Protein AF-A0A2W4MCL3-F1 (afdb_monomer_lite)

Structure (mmCIF, N/CA/C/O backbone):
data_AF-A0A2W4MCL3-F1
#
_entry.id   AF-A0A2W4MCL3-F1
#
loop_
_atom_site.group_PDB
_atom_site.id
_atom_site.type_symbol
_atom_site.label_atom_id
_atom_site.label_alt_id
_atom_site.label_comp_id
_atom_site.label_asym_id
_atom_site.label_entity_id
_atom_site.label_seq_id
_atom_site.pdbx_PDB_ins_code
_atom_site.Cartn_x
_atom_site.Cartn_y
_atom_site.Cartn_z
_atom_site.occupancy
_atom_site.B_iso_or_equiv
_atom_site.auth_seq_id
_atom_site.auth_comp_id
_atom_site.auth_asym_id
_atom_site.auth_atom_id
_atom_site.pdbx_PDB_model_num
ATOM 1 N N . ALA A 1 1 ? -5.050 -4.741 22.692 1.00 97.12 1 ALA A N 1
ATOM 2 C CA . ALA A 1 1 ? -4.056 -5.757 22.265 1.00 97.12 1 ALA A CA 1
ATOM 3 C C . ALA A 1 1 ? -4.681 -6.976 21.565 1.00 97.12 1 ALA A C 1
ATOM 5 O O . ALA A 1 1 ? -4.879 -6.887 20.364 1.00 97.12 1 ALA A O 1
ATOM 6 N N . VAL A 1 2 ? -5.016 -8.102 22.232 1.00 98.38 2 VAL A N 1
ATOM 7 C CA . VAL A 1 2 ? -5.513 -9.314 21.517 1.00 98.38 2 VAL A CA 1
ATOM 8 C C . VAL A 1 2 ? -6.782 -9.023 20.721 1.00 98.38 2 VAL A C 1
ATOM 10 O O . VAL A 1 2 ? -6.835 -9.292 19.529 1.00 98.38 2 VAL A O 1
ATOM 13 N N . ALA A 1 3 ? -7.794 -8.463 21.379 1.00 97.94 3 ALA A N 1
ATOM 14 C CA . ALA A 1 3 ? -9.079 -8.190 20.753 1.00 97.94 3 ALA A CA 1
ATOM 15 C C . ALA A 1 3 ? -8.987 -7.188 19.593 1.00 97.94 3 ALA A C 1
ATOM 17 O O . ALA A 1 3 ? -9.615 -7.391 18.565 1.00 97.94 3 ALA A O 1
ATOM 18 N N . GLU A 1 4 ? -8.160 -6.159 19.741 1.00 98.62 4 GLU A N 1
ATOM 19 C CA . GLU A 1 4 ? -7.890 -5.164 18.700 1.00 98.62 4 GLU A CA 1
ATOM 20 C C . GLU A 1 4 ? -7.190 -5.780 17.480 1.00 98.62 4 GLU A C 1
ATOM 22 O O . GLU A 1 4 ? -7.592 -5.550 16.346 1.00 98.62 4 GLU A O 1
ATOM 27 N N . ALA A 1 5 ? -6.208 -6.667 17.686 1.00 98.75 5 ALA A N 1
ATOM 28 C CA . ALA A 1 5 ? -5.603 -7.408 16.579 1.00 98.75 5 ALA A CA 1
ATOM 29 C C . ALA A 1 5 ? -6.651 -8.237 15.803 1.00 98.75 5 ALA A C 1
ATOM 31 O O . ALA A 1 5 ? -6.503 -8.455 14.600 1.00 98.75 5 ALA A O 1
ATOM 32 N N . LEU A 1 6 ? -7.721 -8.681 16.478 1.00 98.50 6 LEU A N 1
ATOM 33 C CA . LEU A 1 6 ? -8.836 -9.396 15.859 1.00 98.50 6 LEU A CA 1
ATOM 34 C C . LEU A 1 6 ? -9.837 -8.469 15.167 1.00 98.50 6 LEU A C 1
ATOM 36 O O . LEU A 1 6 ? -10.319 -8.835 14.098 1.00 98.50 6 LEU A O 1
ATOM 40 N N . THR A 1 7 ? -10.150 -7.296 15.725 1.00 98.62 7 THR A N 1
ATOM 41 C CA . THR A 1 7 ?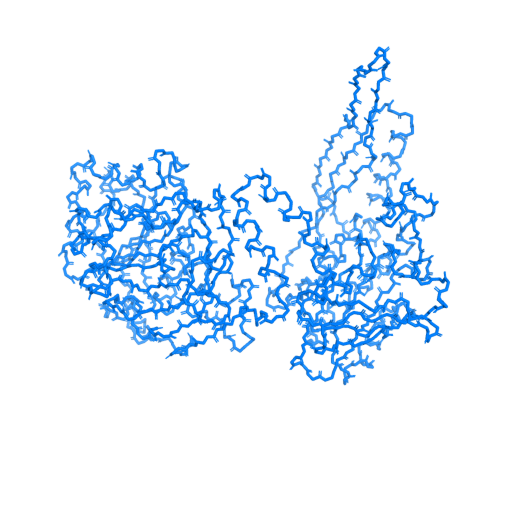 -11.001 -6.311 15.038 1.00 98.62 7 THR A CA 1
ATOM 42 C C . THR A 1 7 ? -10.300 -5.772 13.799 1.00 98.62 7 THR A C 1
ATOM 44 O O . THR A 1 7 ? -10.917 -5.705 12.743 1.00 98.62 7 THR A O 1
ATOM 47 N N . ASN A 1 8 ? -9.000 -5.514 13.856 1.00 98.75 8 ASN A N 1
ATOM 48 C CA . ASN A 1 8 ? -8.249 -5.035 12.703 1.00 98.75 8 ASN A CA 1
ATOM 49 C C . ASN A 1 8 ? -8.210 -6.085 11.569 1.00 98.75 8 ASN A C 1
ATOM 51 O O . ASN A 1 8 ? -8.583 -5.813 10.428 1.00 98.75 8 ASN A O 1
ATOM 55 N N . ILE A 1 9 ? -7.876 -7.346 11.887 1.00 98.56 9 ILE A N 1
ATOM 56 C CA . ILE A 1 9 ? -7.781 -8.418 10.877 1.00 98.56 9 ILE A CA 1
ATOM 57 C C . ILE A 1 9 ? -9.149 -8.914 10.368 1.00 98.56 9 ILE A C 1
ATOM 59 O O . ILE A 1 9 ? -9.213 -9.593 9.340 1.00 98.56 9 ILE A O 1
ATOM 63 N N . ALA A 1 10 ? -10.255 -8.582 11.047 1.00 98.19 10 ALA A N 1
ATOM 64 C CA . ALA A 1 10 ? -11.601 -9.026 10.670 1.00 98.19 10 ALA A CA 1
ATOM 65 C C . ALA A 1 10 ? -12.059 -8.503 9.299 1.00 98.19 10 ALA A C 1
ATOM 67 O O . ALA A 1 10 ? -12.986 -9.076 8.722 1.00 98.19 10 ALA A O 1
ATOM 68 N N . ALA A 1 11 ? -11.401 -7.475 8.752 1.00 97.69 11 ALA A N 1
ATOM 69 C CA . ALA A 1 11 ? -11.637 -6.975 7.399 1.00 97.69 11 ALA A CA 1
ATOM 70 C C . ALA A 1 11 ? -11.271 -7.993 6.297 1.00 97.69 11 ALA A C 1
ATOM 72 O O . ALA A 1 11 ? -11.887 -7.988 5.228 1.00 97.69 11 ALA A O 1
ATOM 73 N N . ALA A 1 12 ? -10.311 -8.889 6.556 1.00 98.19 12 ALA A N 1
ATOM 74 C CA . ALA A 1 12 ? -9.812 -9.877 5.598 1.00 98.19 12 ALA A CA 1
ATOM 75 C C . ALA A 1 12 ? -10.670 -11.153 5.547 1.00 98.19 12 ALA A C 1
ATOM 77 O O . ALA A 1 12 ? -11.267 -11.558 6.550 1.00 98.19 12 ALA A O 1
ATOM 78 N N . ASP A 1 13 ? -10.693 -11.843 4.396 1.00 97.50 13 ASP A N 1
ATOM 79 C CA . ASP A 1 13 ? -11.477 -13.072 4.226 1.00 97.50 13 ASP A CA 1
ATOM 80 C C . ASP A 1 13 ? -10.841 -14.325 4.843 1.00 97.50 13 ASP A C 1
ATOM 82 O O . ASP A 1 13 ? -10.289 -15.203 4.172 1.00 97.50 13 ASP A O 1
ATOM 86 N N . ILE A 1 14 ? -10.951 -14.404 6.164 1.00 97.69 14 ILE A N 1
ATOM 87 C CA . ILE A 1 14 ? -10.502 -15.530 6.976 1.00 97.69 14 ILE A CA 1
ATOM 88 C C . ILE A 1 14 ? -11.684 -16.464 7.248 1.00 97.69 14 ILE A C 1
ATOM 90 O O . ILE A 1 14 ? -12.777 -16.032 7.621 1.00 97.69 14 ILE A O 1
ATOM 94 N N . ALA A 1 15 ? -11.459 -17.769 7.081 1.00 92.94 15 ALA A N 1
ATOM 95 C CA . ALA A 1 15 ? -12.515 -18.773 7.176 1.00 92.94 15 ALA A CA 1
ATOM 96 C C . ALA A 1 15 ? -13.119 -18.877 8.584 1.00 92.94 15 ALA A C 1
ATOM 98 O O . ALA A 1 15 ? -14.340 -18.911 8.732 1.00 92.94 15 ALA A O 1
ATOM 99 N N . ARG A 1 16 ? -12.270 -18.972 9.614 1.00 94.44 16 ARG A N 1
ATOM 100 C CA . ARG A 1 16 ? -12.679 -19.145 11.013 1.00 94.44 16 ARG A CA 1
ATOM 101 C C . ARG A 1 16 ? -11.735 -18.387 11.931 1.00 94.44 16 ARG A C 1
ATOM 103 O O . ARG A 1 16 ? -10.536 -18.327 11.671 1.00 94.44 16 ARG A O 1
ATOM 110 N N . LEU A 1 17 ? -12.251 -17.915 13.064 1.00 96.94 17 LEU A N 1
ATOM 111 C CA . LEU A 1 17 ? -11.435 -17.267 14.094 1.00 96.94 17 LEU A CA 1
ATOM 112 C C . LEU A 1 17 ? -10.283 -18.171 14.568 1.00 96.94 17 LEU A C 1
ATOM 114 O O . LEU A 1 17 ? -9.157 -17.720 14.741 1.00 96.94 17 LEU A O 1
ATOM 118 N N . SER A 1 18 ? -10.539 -19.476 14.677 1.00 96.50 18 SER A N 1
ATOM 119 C CA . SER A 1 18 ? -9.546 -20.483 15.061 1.00 96.50 18 SER A CA 1
ATOM 120 C C . SER A 1 18 ? -8.414 -20.685 14.047 1.00 96.50 18 SER A C 1
ATOM 122 O O . SER A 1 18 ? -7.506 -21.469 14.318 1.00 96.50 18 SER A O 1
ATOM 124 N N . ASP A 1 19 ? -8.467 -20.064 12.865 1.00 97.44 19 ASP A N 1
ATOM 125 C CA . ASP A 1 19 ? -7.366 -20.075 11.893 1.00 97.44 19 ASP A CA 1
ATOM 126 C C . ASP A 1 19 ? -6.367 -18.933 12.155 1.00 97.44 19 ASP A C 1
ATOM 128 O O . ASP A 1 19 ? -5.245 -18.970 11.649 1.00 97.44 19 ASP A O 1
ATOM 132 N N . VAL A 1 20 ? -6.732 -17.968 13.008 1.00 98.50 20 VAL A N 1
ATOM 133 C CA . VAL A 1 20 ? -5.834 -16.911 13.476 1.00 98.50 20 VAL A CA 1
ATOM 134 C C . VAL A 1 20 ? -4.795 -17.493 14.440 1.00 98.50 20 VAL A C 1
ATOM 136 O O . VAL A 1 20 ? -5.084 -18.342 15.290 1.00 98.50 20 VAL A O 1
ATOM 139 N N . ARG A 1 21 ? -3.550 -17.045 14.309 1.00 98.31 21 ARG A N 1
ATOM 140 C CA . ARG A 1 21 ? -2.425 -17.347 15.199 1.00 98.31 21 ARG A CA 1
ATOM 141 C C . ARG A 1 21 ? -1.815 -16.045 15.677 1.00 98.31 21 ARG A C 1
ATOM 143 O O . ARG A 1 21 ? -1.725 -15.097 14.903 1.00 98.31 21 ARG A O 1
ATOM 150 N N . LEU A 1 22 ? -1.385 -16.009 16.933 1.00 98.69 22 LEU A N 1
ATOM 151 C CA . LEU A 1 22 ? -0.839 -14.800 17.537 1.00 98.69 22 LEU A CA 1
ATOM 152 C C . LEU A 1 22 ? 0.658 -14.933 17.821 1.00 98.69 22 LEU A C 1
ATOM 154 O O . LEU A 1 22 ? 1.130 -15.980 18.262 1.00 98.69 22 LEU A O 1
ATOM 158 N N . SER A 1 23 ? 1.385 -13.839 17.631 1.00 98.69 23 SER A N 1
ATOM 159 C CA . SER A 1 23 ? 2.628 -13.583 18.354 1.00 98.69 23 SER A CA 1
ATOM 160 C C . SER A 1 23 ? 2.323 -12.692 19.548 1.00 98.69 23 SER A C 1
ATOM 162 O O . SER A 1 23 ? 1.703 -11.646 19.361 1.00 98.69 23 SER A O 1
ATOM 164 N N . ALA A 1 24 ? 2.797 -13.056 20.739 1.00 98.56 24 ALA A N 1
ATOM 165 C CA . ALA A 1 24 ? 2.733 -12.197 21.923 1.00 98.56 24 ALA A CA 1
ATOM 166 C C . ALA A 1 24 ? 4.136 -11.697 22.296 1.00 98.56 24 ALA A C 1
ATOM 168 O O . ALA A 1 24 ? 5.025 -12.499 22.589 1.00 98.56 24 ALA A O 1
ATOM 169 N N . ASN A 1 25 ? 4.339 -10.380 22.253 1.00 98.62 25 ASN A N 1
ATOM 170 C CA . ASN A 1 25 ? 5.595 -9.737 22.635 1.00 98.62 25 ASN A CA 1
ATOM 171 C C . ASN A 1 25 ? 5.391 -8.928 23.920 1.00 98.62 25 ASN A C 1
ATOM 173 O O . ASN A 1 25 ? 4.577 -8.005 23.941 1.00 98.62 25 ASN A O 1
ATOM 177 N N . TRP A 1 26 ? 6.117 -9.299 24.973 1.00 98.38 26 TRP A N 1
ATOM 178 C CA . TRP A 1 26 ? 5.928 -8.802 26.335 1.00 98.38 26 TRP A CA 1
ATOM 179 C C . TRP A 1 26 ? 7.044 -7.829 26.713 1.00 98.38 26 TRP A C 1
ATOM 181 O O . TRP A 1 26 ? 8.204 -8.221 26.836 1.00 98.38 26 TRP A O 1
ATOM 191 N N . MET A 1 27 ? 6.701 -6.564 26.924 1.00 98.50 27 MET A N 1
ATOM 192 C CA . MET A 1 27 ? 7.630 -5.537 27.387 1.00 98.50 27 MET A CA 1
ATOM 193 C C . MET A 1 27 ? 7.237 -5.123 28.801 1.00 98.50 27 MET A C 1
ATOM 195 O O . MET A 1 27 ? 6.108 -4.696 29.009 1.00 98.50 27 MET A O 1
ATOM 199 N N . ALA A 1 28 ? 8.150 -5.241 29.762 1.00 97.94 28 ALA A N 1
ATOM 200 C CA . ALA A 1 28 ? 7.887 -4.907 31.164 1.00 97.94 28 ALA A CA 1
ATOM 201 C C . ALA A 1 28 ? 9.131 -4.321 31.839 1.00 97.94 28 ALA A C 1
ATOM 203 O O . ALA A 1 28 ? 10.258 -4.518 31.369 1.00 97.94 28 ALA A O 1
ATOM 204 N N . ALA A 1 29 ? 8.947 -3.614 32.951 1.00 97.38 29 ALA A N 1
ATOM 205 C CA . ALA A 1 29 ? 10.046 -3.155 33.794 1.00 97.38 29 ALA A CA 1
ATOM 206 C C . ALA A 1 29 ? 10.188 -4.062 35.026 1.00 97.38 29 ALA A C 1
ATOM 208 O O . ALA A 1 29 ? 9.867 -3.660 36.142 1.00 97.38 29 ALA A O 1
ATOM 209 N N . CYS A 1 30 ? 10.678 -5.292 34.835 1.00 96.38 30 CYS A N 1
ATOM 210 C CA . CYS A 1 30 ? 10.743 -6.266 35.923 1.00 96.38 30 CYS A CA 1
ATOM 211 C C . CYS A 1 30 ? 11.569 -5.778 37.121 1.00 96.38 30 CYS A C 1
ATOM 213 O O . CYS A 1 30 ? 12.594 -5.094 36.987 1.00 96.38 30 CYS A O 1
ATOM 215 N N . GLY A 1 31 ? 11.100 -6.151 38.309 1.00 94.44 31 GLY A N 1
ATOM 216 C CA . GLY A 1 31 ? 11.612 -5.682 39.593 1.00 94.44 31 GLY A CA 1
ATOM 217 C C . GLY A 1 31 ? 11.113 -4.297 40.008 1.00 94.44 31 GLY A C 1
ATOM 218 O O . GLY A 1 31 ? 11.475 -3.837 41.092 1.00 94.44 31 GLY A O 1
ATOM 219 N N . GLU A 1 32 ? 10.298 -3.622 39.191 1.00 96.12 32 GLU A N 1
ATOM 220 C CA . GLU A 1 32 ? 9.595 -2.423 39.634 1.00 96.12 32 GLU A CA 1
ATOM 221 C C . GLU A 1 32 ? 8.337 -2.744 40.444 1.00 96.12 32 GLU A C 1
ATOM 223 O O . GLU A 1 32 ? 7.698 -3.771 40.206 1.00 96.12 32 GLU A O 1
ATOM 228 N N . PRO A 1 33 ? 7.967 -1.898 41.428 1.00 95.81 33 PRO A N 1
ATOM 229 C CA . PRO A 1 33 ? 6.806 -2.161 42.269 1.00 95.81 33 PRO A CA 1
ATOM 230 C C . PRO A 1 33 ? 5.531 -2.375 41.441 1.00 95.81 33 PRO A C 1
ATOM 232 O O . PRO A 1 33 ? 5.087 -1.463 40.753 1.00 95.81 33 PRO A O 1
ATOM 235 N N . GLY A 1 34 ? 4.941 -3.569 41.538 1.00 95.19 34 GLY A N 1
ATOM 236 C CA . GLY A 1 34 ? 3.704 -3.955 40.842 1.00 95.19 34 GLY A CA 1
ATOM 237 C C . GLY A 1 34 ? 3.920 -4.701 39.520 1.00 95.19 34 GLY A C 1
ATOM 238 O O . GLY A 1 34 ? 3.239 -5.694 39.278 1.00 95.19 34 GLY A O 1
ATOM 239 N N . GLU A 1 35 ? 4.934 -4.322 38.737 1.00 96.50 35 GLU A N 1
ATOM 240 C CA . GLU A 1 35 ? 5.129 -4.792 37.353 1.00 96.50 35 GLU A CA 1
ATOM 241 C C . GLU A 1 35 ? 5.246 -6.320 37.222 1.00 96.50 35 GLU A C 1
ATOM 243 O O . GLU A 1 35 ? 4.668 -6.903 36.309 1.00 96.50 35 GLU A O 1
ATOM 248 N N . ASP A 1 36 ? 5.942 -7.000 38.140 1.00 97.44 36 ASP A N 1
ATOM 249 C CA . ASP A 1 36 ? 6.098 -8.464 38.077 1.00 97.44 36 ASP A CA 1
ATOM 250 C C . ASP A 1 36 ? 4.758 -9.200 38.274 1.00 97.44 36 ASP A C 1
ATOM 252 O O . ASP A 1 36 ? 4.488 -10.215 37.626 1.00 97.44 36 ASP A O 1
ATOM 256 N N . ALA A 1 37 ? 3.907 -8.686 39.169 1.00 97.88 37 ALA A N 1
ATOM 257 C CA . ALA A 1 37 ? 2.588 -9.252 39.432 1.00 97.88 37 ALA A CA 1
ATOM 258 C C . ALA A 1 37 ? 1.621 -8.953 38.279 1.00 97.88 37 ALA A C 1
ATOM 260 O O . ALA A 1 37 ? 0.885 -9.847 37.857 1.00 97.88 37 ALA A O 1
ATOM 261 N N . ASP A 1 38 ? 1.671 -7.736 37.738 1.00 97.44 38 ASP A N 1
ATOM 262 C CA . ASP A 1 38 ? 0.848 -7.313 36.605 1.00 97.44 38 ASP A CA 1
ATOM 263 C C . ASP A 1 38 ? 1.226 -8.070 35.325 1.00 97.44 38 ASP A C 1
ATOM 265 O O . ASP A 1 38 ? 0.345 -8.500 34.573 1.00 97.44 38 ASP A O 1
ATOM 269 N N . LEU A 1 39 ? 2.521 -8.333 35.104 1.00 98.31 39 LEU A N 1
ATOM 270 C CA . LEU A 1 39 ? 2.998 -9.179 34.011 1.00 98.31 39 LEU A CA 1
ATOM 271 C C . LEU A 1 39 ? 2.424 -10.592 34.128 1.00 98.31 39 LEU A C 1
ATOM 273 O O . LEU A 1 39 ? 1.850 -11.101 33.163 1.00 98.31 39 LEU A O 1
ATOM 277 N N . TYR A 1 40 ? 2.531 -11.220 35.303 1.00 98.25 40 TYR A N 1
ATOM 278 C CA . TYR A 1 40 ? 1.968 -12.552 35.526 1.00 98.25 40 TYR A CA 1
ATOM 279 C C . TYR A 1 40 ? 0.450 -12.567 35.302 1.00 98.25 40 TYR A C 1
ATOM 281 O O . TYR A 1 40 ? -0.063 -13.441 34.600 1.00 98.25 40 TYR A O 1
ATOM 289 N N . ALA A 1 41 ? -0.268 -11.589 35.862 1.00 98.19 41 ALA A N 1
ATOM 290 C CA . ALA A 1 41 ? -1.714 -11.466 35.711 1.00 98.19 41 ALA A CA 1
ATOM 291 C C . ALA A 1 41 ? -2.120 -11.309 34.239 1.00 98.19 41 ALA A C 1
ATOM 293 O O . ALA A 1 41 ? -3.053 -11.969 33.790 1.00 98.19 41 ALA A O 1
ATOM 294 N N . THR A 1 42 ? -1.379 -10.512 33.469 1.00 97.81 42 THR A N 1
ATOM 295 C CA . THR A 1 42 ? -1.647 -10.287 32.042 1.00 97.81 42 THR A CA 1
ATOM 296 C C . THR A 1 42 ? -1.353 -11.531 31.207 1.00 97.81 42 THR A C 1
ATOM 298 O O . THR A 1 42 ? -2.163 -11.907 30.358 1.00 97.81 42 THR A O 1
ATOM 301 N N . VAL A 1 43 ? -0.233 -12.219 31.462 1.00 98.25 43 VAL A N 1
ATOM 302 C CA . VAL A 1 43 ? 0.091 -13.492 30.795 1.00 98.25 43 VAL A CA 1
ATOM 303 C C . VAL A 1 43 ? -0.986 -14.531 31.079 1.00 98.25 43 VAL A C 1
ATOM 305 O O . VAL A 1 43 ? -1.428 -15.211 30.155 1.00 98.25 43 VAL A O 1
ATOM 308 N N . LYS A 1 44 ? -1.450 -14.626 32.328 1.00 98.31 44 LYS A N 1
ATOM 309 C CA . LYS A 1 44 ? -2.531 -15.532 32.713 1.00 98.31 44 LYS A CA 1
ATOM 310 C C . LYS A 1 44 ? -3.845 -15.179 32.011 1.00 98.31 44 LYS A C 1
ATOM 312 O O . LYS A 1 44 ? -4.430 -16.041 31.359 1.00 98.31 44 LYS A O 1
ATOM 317 N N . ALA A 1 45 ? -4.270 -13.917 32.092 1.00 97.62 45 ALA A N 1
ATOM 318 C CA . ALA A 1 45 ? -5.504 -13.439 31.475 1.00 97.62 45 ALA A CA 1
ATOM 319 C C . ALA A 1 45 ? -5.528 -13.732 29.969 1.00 97.62 45 ALA A C 1
ATOM 321 O O . ALA A 1 45 ? -6.541 -14.157 29.427 1.00 97.62 45 ALA A O 1
ATOM 322 N N . VAL A 1 46 ? -4.397 -13.574 29.281 1.00 97.25 46 VAL A N 1
ATOM 323 C CA . VAL A 1 46 ? -4.304 -13.831 27.840 1.00 97.25 46 VAL A CA 1
ATOM 324 C C . VAL A 1 46 ? -4.152 -15.323 27.525 1.00 97.25 46 VAL A C 1
ATOM 326 O O . VAL A 1 46 ? -4.878 -15.846 26.681 1.00 97.25 46 VAL A O 1
ATOM 329 N N . GLY A 1 47 ? -3.212 -16.010 28.174 1.00 96.75 47 GLY A N 1
ATOM 330 C CA . GLY A 1 47 ? -2.781 -17.364 27.819 1.00 96.75 47 GLY A CA 1
ATOM 331 C C . GLY A 1 47 ? -3.616 -18.496 28.417 1.00 96.75 47 GLY A C 1
ATOM 332 O O . GLY A 1 47 ? -3.745 -19.539 27.778 1.00 96.75 47 GLY A O 1
ATOM 333 N N . GLU A 1 48 ? -4.194 -18.308 29.606 1.00 97.12 48 GLU A N 1
ATOM 334 C CA . GLU A 1 48 ? -5.013 -19.328 30.282 1.00 97.12 48 GLU A CA 1
ATOM 335 C C . GLU A 1 48 ? -6.519 -19.089 30.124 1.00 97.12 48 GLU A C 1
ATOM 337 O O . GLU A 1 48 ? -7.294 -20.042 30.189 1.00 97.12 48 GLU A O 1
ATOM 342 N N . GLU A 1 49 ? -6.940 -17.843 29.892 1.00 96.62 49 GLU A N 1
ATOM 343 C CA . GLU A 1 49 ? -8.355 -17.459 29.943 1.00 96.62 49 GLU A CA 1
ATOM 344 C C . GLU A 1 49 ? -8.857 -16.963 28.574 1.00 96.62 49 GLU A C 1
ATOM 346 O O . GLU A 1 49 ? -9.630 -17.652 27.904 1.00 96.62 49 GLU A O 1
ATOM 351 N N . PHE A 1 50 ? -8.382 -15.806 28.109 1.00 97.69 50 PHE A N 1
ATOM 352 C CA . PHE A 1 50 ? -8.943 -15.100 26.956 1.00 97.69 50 PHE A CA 1
ATOM 353 C C . PHE A 1 50 ? -8.693 -15.803 25.614 1.00 97.69 50 PHE A C 1
ATOM 355 O O . PHE A 1 50 ? -9.642 -16.105 24.892 1.00 97.69 50 PHE A O 1
ATOM 362 N N . CYS A 1 51 ? -7.441 -16.110 25.254 1.00 98.12 51 CYS A N 1
ATOM 363 C CA . CYS A 1 51 ? -7.149 -16.799 23.991 1.00 98.12 51 CYS A CA 1
ATOM 364 C C . CYS A 1 51 ? -7.743 -18.219 23.929 1.00 98.12 51 CYS A C 1
ATOM 366 O O . CYS A 1 51 ? -8.312 -18.558 22.884 1.00 98.12 51 CYS A O 1
ATOM 368 N N . PRO A 1 52 ? -7.699 -19.032 25.007 1.00 97.50 52 PRO A N 1
ATOM 369 C CA . PRO A 1 52 ? -8.428 -20.297 25.062 1.00 97.50 52 PRO A CA 1
ATOM 370 C C . PRO A 1 52 ? -9.939 -20.141 24.859 1.00 97.50 52 PRO A C 1
ATOM 372 O O . PRO A 1 52 ? -10.511 -20.905 24.083 1.00 97.50 52 PRO A O 1
ATOM 375 N N . ALA A 1 53 ? -10.576 -19.133 25.470 1.00 97.00 53 ALA A N 1
ATOM 376 C CA . ALA A 1 53 ? -12.002 -18.856 25.273 1.00 97.00 53 ALA A CA 1
ATOM 377 C C . ALA A 1 53 ? -12.345 -18.495 23.814 1.00 97.00 53 ALA A C 1
ATOM 379 O O . ALA A 1 53 ? -13.410 -18.860 23.321 1.00 97.00 53 ALA A O 1
ATOM 380 N N . LEU A 1 54 ? -11.428 -17.833 23.102 1.00 97.38 54 LEU A N 1
ATOM 381 C CA . LEU A 1 54 ? -11.568 -17.518 21.675 1.00 97.38 54 LEU A CA 1
ATOM 382 C C . LEU A 1 54 ? -11.188 -18.686 20.743 1.00 97.38 54 LEU A C 1
ATOM 384 O O . LEU A 1 54 ? -11.438 -18.617 19.538 1.00 97.38 54 LEU A O 1
ATOM 388 N N . GLY A 1 55 ? -10.563 -19.747 21.265 1.00 96.81 55 GLY A N 1
ATOM 389 C CA . GLY A 1 55 ? -10.049 -20.864 20.468 1.00 96.81 55 GLY A CA 1
ATOM 390 C C . GLY A 1 55 ? -8.832 -20.503 19.606 1.00 96.81 55 GLY A C 1
ATOM 391 O O . GLY A 1 55 ? -8.651 -21.068 18.524 1.00 96.81 55 GLY A O 1
ATOM 392 N N . ILE A 1 56 ? -8.008 -19.553 20.059 1.00 96.88 56 ILE A N 1
ATOM 393 C CA . ILE A 1 56 ? -6.855 -19.020 19.321 1.00 96.88 56 ILE A CA 1
ATOM 394 C C . ILE A 1 56 ? -5.555 -19.426 20.013 1.00 96.88 56 ILE A C 1
ATOM 396 O O . ILE A 1 56 ? -5.428 -19.350 21.232 1.00 96.88 56 ILE A O 1
ATOM 400 N N . ALA A 1 57 ? -4.561 -19.824 19.221 1.00 97.38 57 ALA A N 1
ATOM 401 C CA . ALA A 1 57 ? -3.243 -20.192 19.725 1.00 97.38 57 ALA A CA 1
ATOM 402 C C . ALA A 1 57 ? -2.245 -19.027 19.651 1.00 97.38 57 ALA A C 1
ATOM 404 O O . ALA A 1 57 ? -2.234 -18.262 18.681 1.00 97.38 57 ALA A O 1
ATOM 405 N N . ILE A 1 58 ? -1.334 -18.988 20.627 1.00 98.38 58 ILE A N 1
ATOM 406 C CA . ILE A 1 58 ? -0.135 -18.139 20.645 1.00 98.38 58 ILE A CA 1
ATOM 407 C C . ILE A 1 58 ? 1.095 -19.040 20.416 1.00 98.38 58 ILE A C 1
ATOM 409 O O . ILE A 1 58 ? 1.733 -19.463 21.379 1.00 98.38 58 ILE A O 1
ATOM 413 N N . PRO A 1 59 ? 1.406 -19.443 19.167 1.00 98.00 59 PRO A N 1
ATOM 414 C CA . PRO A 1 59 ? 2.504 -20.377 18.896 1.00 98.00 59 PRO A CA 1
ATOM 415 C C . PRO A 1 59 ? 3.903 -19.755 18.992 1.00 98.00 59 PRO A C 1
ATOM 417 O O . PRO A 1 59 ? 4.891 -20.483 18.931 1.00 98.00 59 PRO A O 1
ATOM 420 N N . VAL A 1 60 ? 4.011 -18.428 19.078 1.00 98.25 60 VAL A N 1
ATOM 421 C CA . VAL A 1 60 ? 5.289 -17.711 19.089 1.00 98.25 60 VAL A CA 1
ATOM 422 C C . VAL A 1 60 ? 5.200 -16.481 19.989 1.00 98.25 60 VAL A C 1
ATOM 424 O O . VAL A 1 60 ? 4.128 -15.912 20.192 1.00 98.25 60 VAL A O 1
ATOM 427 N N . GLY A 1 61 ? 6.331 -16.063 20.542 1.00 97.50 61 GLY A N 1
ATOM 428 C CA . GLY A 1 61 ? 6.416 -14.861 21.354 1.00 97.50 61 GLY A CA 1
ATOM 429 C C . GLY A 1 61 ? 7.851 -14.523 21.723 1.00 97.50 61 GLY A C 1
ATOM 430 O O . GLY A 1 61 ? 8.779 -15.275 21.411 1.00 97.50 61 GLY A O 1
ATOM 431 N N . LYS A 1 62 ? 8.020 -13.373 22.371 1.00 98.38 62 LYS A N 1
ATOM 432 C CA . LYS A 1 62 ? 9.299 -12.892 22.900 1.00 98.38 62 LYS A CA 1
ATOM 433 C C . LYS A 1 62 ? 9.060 -11.945 24.072 1.00 98.38 62 LYS A C 1
ATOM 435 O O . LYS A 1 62 ? 7.981 -11.372 24.189 1.00 98.38 62 LYS A O 1
ATOM 440 N N . ASP A 1 63 ? 10.064 -11.753 24.909 1.00 97.81 63 ASP A N 1
ATOM 441 C CA . ASP A 1 63 ? 10.028 -10.827 26.035 1.00 97.81 63 ASP A CA 1
ATOM 442 C C . ASP A 1 63 ? 11.220 -9.850 26.040 1.00 97.81 63 ASP A C 1
ATOM 444 O O . ASP A 1 63 ? 12.288 -10.118 25.480 1.00 97.81 63 ASP A O 1
ATOM 448 N N . SER A 1 64 ? 11.001 -8.683 26.651 1.00 97.69 64 SER A N 1
ATOM 449 C CA . SER A 1 64 ? 12.002 -7.658 26.959 1.00 97.69 64 SER A CA 1
ATOM 450 C C . SER A 1 64 ? 11.666 -7.022 28.310 1.00 97.69 64 SER A C 1
ATOM 452 O O . SER A 1 64 ? 10.758 -6.200 28.420 1.00 97.69 64 SER A O 1
ATOM 454 N N . LEU A 1 65 ? 12.396 -7.419 29.354 1.00 97.69 65 LEU A N 1
ATOM 455 C CA . LEU A 1 65 ? 11.988 -7.234 30.757 1.00 97.69 65 LEU A CA 1
ATOM 456 C C . LEU A 1 65 ? 12.713 -6.097 31.499 1.00 97.69 65 LEU A C 1
ATOM 458 O O . LEU A 1 65 ? 12.667 -6.014 32.725 1.00 97.69 65 LEU A O 1
ATOM 462 N N . SER A 1 66 ? 13.405 -5.216 30.775 1.00 96.88 66 SER A N 1
ATOM 463 C CA . SER A 1 66 ? 14.183 -4.109 31.347 1.00 96.88 66 SER A CA 1
ATOM 464 C C . SER A 1 66 ? 13.717 -2.739 30.847 1.00 96.88 66 SER A C 1
ATOM 466 O O . SER A 1 66 ? 14.542 -1.871 30.565 1.00 96.88 66 SER A O 1
ATOM 468 N N . MET A 1 67 ? 12.405 -2.535 30.700 1.00 97.75 67 MET A N 1
ATOM 469 C CA . MET A 1 67 ? 11.820 -1.345 30.063 1.00 97.75 67 MET A CA 1
ATOM 470 C C . MET A 1 67 ? 11.770 -0.116 30.986 1.00 97.75 67 MET A C 1
ATOM 472 O O . MET A 1 67 ? 10.722 0.482 31.231 1.00 97.75 67 MET A O 1
ATOM 476 N N . LYS A 1 68 ? 12.935 0.281 31.501 1.00 97.19 68 LYS A N 1
ATOM 477 C CA . LYS A 1 68 ? 13.124 1.491 32.306 1.00 97.19 68 LYS A CA 1
ATOM 478 C C . LYS A 1 68 ? 14.421 2.201 31.950 1.00 97.19 68 LYS A C 1
ATOM 480 O O . LYS A 1 68 ? 15.377 1.595 31.473 1.00 97.19 68 LYS A O 1
ATOM 485 N N . THR A 1 69 ? 14.480 3.492 32.237 1.00 97.38 69 THR A N 1
ATOM 486 C CA . THR A 1 69 ? 15.692 4.304 32.097 1.00 97.38 69 THR A CA 1
ATOM 487 C C . THR A 1 69 ? 15.861 5.177 33.331 1.00 97.38 69 THR A C 1
ATOM 489 O O . THR A 1 69 ? 14.896 5.778 33.803 1.00 97.38 69 THR A O 1
ATOM 492 N N . VAL A 1 70 ? 17.085 5.234 33.853 1.00 96.94 70 VAL A N 1
ATOM 493 C CA . VAL A 1 70 ? 17.471 6.029 35.026 1.00 96.94 70 VAL A CA 1
ATOM 494 C C . VAL A 1 70 ? 18.638 6.929 34.628 1.00 96.94 70 VAL A C 1
ATOM 496 O O . VAL A 1 70 ? 19.556 6.469 33.949 1.00 96.94 70 VAL A O 1
ATOM 499 N N . TRP A 1 71 ? 18.594 8.203 35.008 1.00 97.75 71 TRP A N 1
ATOM 500 C CA . TRP A 1 71 ? 19.652 9.183 34.739 1.00 97.75 71 TRP A CA 1
ATOM 501 C C . TRP A 1 71 ? 19.696 10.248 35.838 1.00 97.75 71 TRP A C 1
ATOM 503 O O . TRP A 1 71 ? 18.765 10.358 36.626 1.00 97.75 71 TRP A O 1
ATOM 513 N N . GLU A 1 72 ? 20.755 11.053 35.896 1.00 97.69 72 GLU A N 1
ATOM 514 C CA . GLU A 1 72 ? 20.815 12.216 36.788 1.00 97.69 72 GLU A CA 1
ATOM 515 C C . GLU A 1 72 ? 20.500 13.507 36.026 1.00 97.69 72 GLU A C 1
ATOM 517 O O . GLU A 1 72 ? 21.014 13.747 34.933 1.00 97.69 72 GLU A O 1
ATOM 522 N N . GLU A 1 73 ? 19.682 14.372 36.620 1.00 96.25 73 GLU A N 1
ATOM 523 C CA . GLU A 1 73 ? 19.364 15.700 36.100 1.00 96.25 73 GLU A CA 1
ATOM 524 C C . GLU A 1 73 ? 19.355 16.708 37.252 1.00 96.25 73 GLU A C 1
ATOM 526 O O . GLU A 1 73 ? 18.618 16.558 38.225 1.00 96.25 73 GLU A O 1
ATOM 531 N N . GLY A 1 74 ? 20.208 17.735 37.175 1.00 95.06 74 GLY A N 1
ATOM 532 C CA . GLY A 1 74 ? 20.309 18.743 38.238 1.00 95.06 74 GLY A CA 1
ATOM 533 C C . GLY A 1 74 ? 20.730 18.176 39.602 1.00 95.06 74 GLY A C 1
ATOM 534 O O . GLY A 1 74 ? 20.316 18.702 40.632 1.00 95.06 74 GLY A O 1
ATOM 535 N N . GLY A 1 75 ? 21.519 17.093 39.618 1.00 95.38 75 GLY A N 1
ATOM 536 C CA . GLY A 1 75 ? 21.934 16.398 40.844 1.00 95.38 75 GLY A CA 1
ATOM 537 C C . GLY A 1 75 ? 20.832 15.558 41.500 1.00 95.38 75 GLY A C 1
ATOM 538 O O . GLY A 1 75 ? 20.984 15.152 42.649 1.00 95.38 75 GLY A O 1
ATOM 539 N N . GLN A 1 76 ? 19.718 15.323 40.800 1.00 96.50 76 GLN A N 1
ATOM 540 C CA . GLN A 1 76 ? 18.638 14.442 41.236 1.00 96.50 76 GLN A CA 1
ATOM 541 C C . GLN A 1 76 ? 18.545 13.231 40.314 1.00 96.50 76 GLN A C 1
ATOM 543 O O . GLN A 1 76 ? 18.640 13.367 39.094 1.00 96.50 76 GLN A O 1
ATOM 548 N N . GLU A 1 77 ? 18.307 12.056 40.893 1.00 97.25 77 GLU A N 1
ATOM 549 C CA . GLU A 1 77 ? 17.965 10.872 40.113 1.00 97.25 77 GLU A CA 1
ATOM 550 C C . GLU A 1 77 ? 16.588 11.068 39.462 1.00 97.25 77 GLU A C 1
ATOM 552 O O . GLU A 1 77 ? 15.596 11.425 40.104 1.00 97.25 77 GLU A O 1
ATOM 557 N N . ARG A 1 78 ? 16.542 10.842 38.156 1.00 97.44 78 ARG A N 1
ATOM 558 C CA . ARG A 1 78 ? 15.349 10.801 37.327 1.00 97.44 78 ARG A CA 1
ATOM 559 C C . ARG A 1 78 ? 15.151 9.393 36.819 1.00 97.44 78 ARG A C 1
ATOM 561 O O . ARG A 1 78 ? 16.100 8.655 36.558 1.00 97.44 78 ARG A O 1
ATOM 568 N N . ARG A 1 79 ? 13.886 9.047 36.628 1.00 95.12 79 ARG A N 1
ATOM 569 C CA . ARG A 1 79 ? 13.501 7.728 36.168 1.00 95.12 79 ARG A CA 1
ATOM 570 C C . ARG A 1 79 ? 12.271 7.802 35.276 1.00 95.12 79 ARG A C 1
ATOM 572 O O . ARG A 1 79 ? 11.302 8.477 35.611 1.00 95.12 79 ARG A O 1
ATOM 579 N N . MET A 1 80 ? 12.318 7.060 34.175 1.00 96.81 80 MET A N 1
ATOM 580 C CA . MET A 1 80 ? 11.208 6.830 33.254 1.00 96.81 80 MET A CA 1
ATOM 581 C C . MET A 1 80 ? 10.961 5.325 33.148 1.00 96.81 80 MET A C 1
ATOM 583 O O . MET A 1 80 ? 11.903 4.552 32.969 1.00 96.81 80 MET A O 1
ATOM 587 N N . VAL A 1 81 ? 9.706 4.910 33.291 1.00 97.06 81 VAL A N 1
ATOM 588 C CA . VAL A 1 81 ? 9.288 3.502 33.330 1.00 97.06 81 VAL A CA 1
ATOM 589 C C . VAL A 1 81 ? 8.226 3.324 32.266 1.00 97.06 81 VAL A C 1
ATOM 591 O O . VAL A 1 81 ? 7.242 4.063 32.272 1.00 97.06 81 VAL A O 1
ATOM 594 N N . ALA A 1 82 ? 8.437 2.392 31.342 1.00 96.50 82 ALA A N 1
ATOM 595 C CA . ALA A 1 82 ? 7.387 2.029 30.406 1.00 96.50 82 ALA A CA 1
ATOM 596 C C . ALA A 1 82 ? 6.300 1.233 31.146 1.00 96.50 82 ALA A C 1
ATOM 598 O O . ALA A 1 82 ? 6.642 0.469 32.049 1.00 96.50 82 ALA A O 1
ATOM 599 N N . PRO A 1 83 ? 5.021 1.372 30.768 1.00 95.38 83 PRO A N 1
ATOM 600 C CA . PRO A 1 83 ? 3.995 0.463 31.258 1.00 95.38 83 PRO A CA 1
ATOM 601 C C . PRO A 1 83 ? 4.264 -0.956 30.749 1.00 95.38 83 PRO A C 1
ATOM 603 O O . PRO A 1 83 ? 4.862 -1.130 29.676 1.00 95.38 83 PRO A O 1
ATOM 606 N N . LEU A 1 84 ? 3.732 -1.959 31.449 1.00 97.31 84 LEU A N 1
ATOM 607 C CA . LEU A 1 84 ? 3.542 -3.283 30.867 1.00 97.31 84 LEU A CA 1
ATOM 608 C C . LEU A 1 84 ? 2.869 -3.151 29.493 1.00 97.31 84 LEU A C 1
ATOM 610 O O . LEU A 1 84 ? 1.741 -2.681 29.364 1.00 97.31 84 LEU A O 1
ATOM 614 N N . SER A 1 85 ? 3.589 -3.561 28.456 1.00 97.62 85 SER A N 1
ATOM 615 C CA . SER A 1 85 ? 3.201 -3.370 27.066 1.00 97.62 85 SER A CA 1
ATOM 616 C C . SER A 1 85 ? 3.168 -4.726 26.375 1.00 97.62 85 SER A C 1
ATOM 618 O O . SER A 1 85 ? 4.204 -5.301 26.044 1.00 97.62 85 SER A O 1
ATOM 620 N N . LEU A 1 86 ? 1.963 -5.253 26.164 1.00 98.44 86 LEU A N 1
ATOM 621 C CA . LEU A 1 86 ? 1.742 -6.436 25.341 1.00 98.44 86 LEU A CA 1
ATOM 622 C C . LEU A 1 86 ? 1.460 -6.004 23.899 1.00 98.44 86 LEU A C 1
ATOM 624 O O . LEU A 1 86 ? 0.421 -5.408 23.617 1.00 98.44 86 LEU A O 1
ATOM 628 N N . ILE A 1 87 ? 2.346 -6.380 22.978 1.00 98.62 87 ILE A N 1
ATOM 629 C CA . ILE A 1 87 ? 2.125 -6.216 21.538 1.00 98.62 87 ILE A CA 1
ATOM 630 C C . ILE A 1 87 ? 1.712 -7.560 20.943 1.00 98.62 87 ILE A C 1
ATOM 632 O O . ILE A 1 87 ? 2.450 -8.547 21.026 1.00 98.62 87 ILE A O 1
ATOM 636 N N . VAL A 1 88 ? 0.536 -7.581 20.314 1.00 98.69 88 VAL A N 1
ATOM 637 C CA . VAL A 1 88 ? -0.018 -8.767 19.653 1.00 98.69 88 VAL A CA 1
ATOM 638 C C . VAL A 1 88 ? 0.036 -8.587 18.144 1.00 98.69 88 VAL A C 1
ATOM 640 O O . VAL A 1 88 ? -0.470 -7.604 17.616 1.00 98.69 88 VAL A O 1
ATOM 643 N N . SER A 1 89 ? 0.611 -9.563 17.446 1.00 98.81 89 SER A N 1
ATOM 644 C CA . SER A 1 89 ? 0.543 -9.648 15.983 1.00 98.81 89 SER A CA 1
ATOM 645 C C . SER A 1 89 ? -0.312 -10.844 15.589 1.00 98.81 89 SER A C 1
ATOM 647 O O . SER A 1 89 ? -0.019 -11.961 16.016 1.00 98.81 89 SER A O 1
ATOM 649 N N . ALA A 1 90 ? -1.357 -10.620 14.793 1.00 98.62 90 ALA A N 1
ATOM 650 C CA . ALA A 1 90 ? -2.247 -11.668 14.302 1.00 98.62 90 ALA A CA 1
ATOM 651 C C . ALA A 1 90 ? -1.873 -12.100 12.878 1.00 98.62 90 ALA A C 1
ATOM 653 O O . ALA A 1 90 ? -1.598 -11.272 12.013 1.00 98.62 90 ALA A O 1
ATOM 654 N N . PHE A 1 91 ? -1.896 -13.408 12.633 1.00 98.69 91 PHE A N 1
ATOM 655 C CA . PHE A 1 91 ? -1.601 -14.027 11.343 1.00 98.69 91 PHE A CA 1
ATOM 656 C C . PHE A 1 91 ? -2.709 -15.011 10.989 1.00 98.69 91 PHE A C 1
ATOM 658 O O . PHE A 1 91 ? -3.122 -15.796 11.842 1.00 98.69 91 PHE A O 1
ATOM 665 N N . ALA A 1 92 ? -3.161 -15.019 9.738 1.00 98.25 92 ALA A N 1
ATOM 666 C CA . ALA A 1 92 ? -4.157 -15.975 9.273 1.00 98.25 92 ALA A CA 1
ATOM 667 C C . ALA A 1 92 ? -4.001 -16.260 7.772 1.00 98.25 92 ALA A C 1
ATOM 669 O O . ALA A 1 92 ? -3.594 -15.370 7.020 1.00 98.25 92 ALA A O 1
ATOM 670 N N . PRO A 1 93 ? -4.340 -17.476 7.310 1.00 98.00 93 PRO A N 1
ATOM 671 C CA . PRO A 1 93 ? -4.535 -17.720 5.890 1.00 98.00 93 PRO A CA 1
ATOM 672 C C . PRO A 1 93 ? -5.770 -16.952 5.395 1.00 98.00 93 PRO A C 1
ATOM 674 O O . PRO A 1 93 ? -6.847 -17.044 5.986 1.00 98.00 93 PRO A O 1
ATOM 677 N N . VAL A 1 94 ? -5.611 -16.228 4.289 1.00 98.00 94 VAL A N 1
ATOM 678 C CA . VAL A 1 94 ? -6.700 -15.517 3.605 1.00 98.00 94 VAL A CA 1
ATOM 679 C C . VAL A 1 94 ? -7.180 -16.372 2.435 1.00 98.00 94 VAL A C 1
ATOM 681 O O . VAL A 1 94 ? -6.360 -16.857 1.655 1.00 98.00 94 VAL A O 1
ATOM 684 N N . ARG A 1 95 ? -8.496 -16.594 2.325 1.00 97.00 95 ARG A N 1
ATOM 685 C CA . ARG A 1 95 ? -9.082 -17.405 1.241 1.00 97.00 95 ARG A CA 1
ATOM 686 C C . ARG A 1 95 ? -9.154 -16.632 -0.068 1.00 97.00 95 ARG A C 1
ATOM 688 O O . ARG A 1 95 ? -8.796 -17.169 -1.111 1.00 97.00 95 ARG A O 1
ATOM 695 N N . ASP A 1 96 ? -9.610 -15.387 0.015 1.00 96.75 96 ASP A N 1
ATOM 696 C CA . ASP A 1 96 ? -9.723 -14.468 -1.108 1.00 96.75 96 ASP A CA 1
ATOM 697 C C . ASP A 1 96 ? -9.252 -13.074 -0.687 1.00 96.75 96 ASP A C 1
ATOM 699 O O . ASP A 1 96 ? -9.849 -12.421 0.169 1.00 96.75 96 ASP A O 1
ATOM 703 N N . VAL A 1 97 ? -8.150 -12.620 -1.283 1.00 97.00 97 VAL A N 1
ATOM 704 C CA . VAL A 1 97 ? -7.589 -11.294 -1.002 1.00 97.00 97 VAL A CA 1
ATOM 705 C C . VAL A 1 97 ? -8.428 -10.171 -1.617 1.00 97.00 97 VAL A C 1
ATOM 707 O O . VAL A 1 97 ? -8.425 -9.071 -1.069 1.00 97.00 97 VAL A O 1
ATOM 710 N N . GLY A 1 98 ? -9.179 -10.441 -2.693 1.00 95.88 98 GLY A N 1
ATOM 711 C CA . GLY A 1 98 ? -10.047 -9.463 -3.358 1.00 95.88 98 GLY A CA 1
ATOM 712 C C . GLY A 1 98 ? -11.311 -9.123 -2.566 1.00 95.88 98 GLY A C 1
ATOM 713 O O . GLY A 1 98 ? -11.934 -8.100 -2.819 1.00 95.88 98 GLY A O 1
ATOM 714 N N . ALA A 1 99 ? -11.662 -9.938 -1.569 1.00 96.25 99 ALA A N 1
ATOM 715 C CA . ALA A 1 99 ? -12.782 -9.690 -0.663 1.00 96.25 99 ALA A CA 1
ATOM 716 C C . ALA A 1 99 ? -12.399 -8.849 0.575 1.00 96.25 99 ALA A C 1
ATOM 718 O O . ALA A 1 99 ? -13.219 -8.675 1.479 1.00 96.25 99 ALA A O 1
ATOM 719 N N . THR A 1 100 ? -11.154 -8.366 0.657 1.00 97.75 100 THR A N 1
ATOM 720 C CA . THR A 1 100 ? -10.674 -7.562 1.791 1.00 97.75 100 THR A CA 1
ATOM 721 C C . THR A 1 100 ? -11.357 -6.199 1.810 1.00 97.75 100 THR A C 1
ATOM 723 O O . THR A 1 100 ? -11.363 -5.480 0.814 1.00 97.75 100 THR A O 1
ATOM 726 N N . LEU A 1 101 ? -11.913 -5.833 2.961 1.00 98.31 101 LEU A N 1
ATOM 727 C CA . LEU A 1 101 ? -12.561 -4.541 3.171 1.00 98.31 101 LEU A CA 1
ATOM 728 C C . LEU A 1 101 ? -11.538 -3.488 3.617 1.00 98.31 101 LEU A C 1
ATOM 730 O O . LEU A 1 101 ? -10.533 -3.820 4.244 1.00 98.31 101 LEU A O 1
ATOM 734 N N . THR A 1 102 ? -11.806 -2.214 3.330 1.00 98.75 102 THR A N 1
ATOM 735 C CA . THR A 1 102 ? -10.963 -1.086 3.759 1.00 98.75 102 THR A CA 1
ATOM 736 C C . THR A 1 102 ? -11.813 0.019 4.396 1.00 98.75 102 THR A C 1
ATOM 738 O O . THR A 1 102 ? -13.041 0.004 4.251 1.00 98.75 102 THR A O 1
ATOM 741 N N . PRO A 1 103 ? -11.193 1.016 5.053 1.00 98.88 103 PRO A N 1
ATOM 742 C CA . PRO A 1 103 ? -11.906 2.188 5.562 1.00 98.88 103 PRO A CA 1
ATOM 743 C C . PRO A 1 103 ? -12.485 3.109 4.476 1.00 98.88 103 PRO A C 1
ATOM 745 O O . PRO A 1 103 ? -13.183 4.061 4.813 1.00 98.88 103 PRO A O 1
ATOM 748 N N . GLN A 1 104 ? -12.200 2.873 3.187 1.00 98.69 104 GLN A N 1
ATOM 749 C CA . GLN A 1 104 ? -12.617 3.755 2.098 1.00 98.69 104 GLN A CA 1
ATOM 750 C C . GLN A 1 104 ? -14.141 3.779 1.945 1.00 98.69 104 GLN A C 1
ATOM 752 O O . GLN A 1 104 ? -14.739 2.882 1.351 1.00 98.69 104 GLN A O 1
ATOM 757 N N . LEU A 1 105 ? -14.772 4.847 2.438 1.00 98.81 105 LEU A N 1
ATOM 758 C CA . LEU A 1 105 ? -16.200 5.066 2.241 1.00 98.81 105 LEU A CA 1
ATOM 759 C C . LEU A 1 105 ? -16.533 5.233 0.756 1.00 98.81 105 LEU A C 1
ATOM 761 O O . LEU A 1 105 ? -15.870 5.959 0.018 1.00 98.81 105 LEU A O 1
ATOM 765 N N . ARG A 1 106 ? -17.613 4.579 0.335 1.00 97.44 106 ARG A N 1
ATOM 766 C CA . ARG A 1 106 ? -18.119 4.588 -1.038 1.00 97.44 106 ARG A CA 1
ATOM 767 C C . ARG A 1 106 ? -19.231 5.619 -1.198 1.00 97.44 106 ARG A C 1
ATOM 769 O O . ARG A 1 106 ? -20.262 5.526 -0.533 1.00 97.44 106 ARG A O 1
ATOM 776 N N . VAL A 1 107 ? -19.051 6.576 -2.105 1.00 96.06 107 VAL A N 1
ATOM 777 C CA . VAL A 1 107 ? -20.072 7.581 -2.479 1.00 96.06 107 VAL A CA 1
ATOM 778 C C . VAL A 1 107 ? -20.814 7.230 -3.774 1.00 96.06 107 VAL A C 1
ATOM 780 O O . VAL A 1 107 ? -21.823 7.839 -4.113 1.00 96.06 107 VAL A O 1
ATOM 783 N N . ASP A 1 108 ? -20.329 6.219 -4.483 1.00 94.31 108 ASP A N 1
ATOM 784 C CA . ASP A 1 108 ? -20.787 5.726 -5.782 1.00 94.31 108 ASP A CA 1
ATOM 785 C C . ASP A 1 108 ? -21.672 4.466 -5.676 1.00 94.31 108 ASP A C 1
ATOM 787 O O . ASP A 1 108 ? -22.116 3.921 -6.682 1.00 94.31 108 ASP A O 1
ATOM 791 N N . ALA A 1 109 ? -21.990 4.026 -4.455 1.00 94.50 109 ALA A N 1
ATOM 792 C CA . ALA A 1 109 ? -22.795 2.832 -4.176 1.00 94.50 109 ALA A CA 1
ATOM 793 C C . ALA A 1 109 ? -24.297 3.119 -3.935 1.00 94.50 109 ALA A C 1
ATOM 795 O O . ALA A 1 109 ? -25.016 2.274 -3.393 1.00 94.50 109 ALA A O 1
ATOM 796 N N . GLY A 1 110 ? -24.779 4.306 -4.323 1.00 94.31 110 GLY A N 1
ATOM 797 C CA . GLY A 1 110 ? -26.146 4.765 -4.058 1.00 94.31 110 GLY A CA 1
ATOM 798 C C . GLY A 1 110 ? -26.359 5.202 -2.604 1.00 94.31 110 GLY A C 1
ATOM 799 O O . GLY A 1 110 ? -25.439 5.696 -1.954 1.00 94.31 110 GLY A O 1
ATOM 800 N N . ASP A 1 111 ? -27.584 5.049 -2.086 1.00 96.81 111 ASP A N 1
ATOM 801 C CA . ASP A 1 111 ? -27.882 5.391 -0.690 1.00 96.81 111 ASP A CA 1
ATOM 802 C C . ASP A 1 111 ? -27.248 4.368 0.267 1.00 96.81 111 ASP A C 1
ATOM 804 O O . ASP A 1 111 ? -27.445 3.156 0.127 1.00 96.81 111 ASP A O 1
ATOM 808 N N . THR A 1 112 ? -26.486 4.847 1.252 1.00 98.50 112 THR A N 1
ATOM 809 C CA . THR A 1 112 ? -25.719 4.006 2.185 1.00 98.50 112 THR A CA 1
ATOM 810 C C . THR A 1 112 ? -25.894 4.450 3.633 1.00 98.50 112 THR A C 1
ATOM 812 O O . THR A 1 112 ? -26.326 5.570 3.923 1.00 98.50 112 THR A O 1
ATOM 815 N N . ARG A 1 113 ? -25.593 3.542 4.561 1.00 98.69 113 ARG A N 1
ATOM 816 C CA . ARG A 1 113 ? -25.706 3.733 6.007 1.00 98.69 113 ARG A CA 1
ATOM 817 C C . ARG A 1 113 ? -24.439 3.278 6.704 1.00 98.69 113 ARG A C 1
ATOM 819 O O . ARG A 1 113 ? -23.783 2.342 6.251 1.00 98.69 113 ARG A O 1
ATOM 826 N N . LEU A 1 114 ? -24.126 3.945 7.804 1.00 98.88 114 LEU A N 1
ATOM 827 C CA . LEU A 1 114 ? -23.049 3.588 8.715 1.00 98.88 114 LEU A CA 1
ATOM 828 C C . LEU A 1 114 ? -23.652 2.871 9.917 1.00 98.88 114 LEU A C 1
ATOM 830 O O . LEU A 1 114 ? -24.573 3.391 10.550 1.00 98.88 114 LEU A O 1
ATOM 834 N N . VAL A 1 115 ? -23.131 1.690 10.231 1.00 98.88 115 VAL A N 1
ATOM 835 C CA . VAL A 1 115 ? -23.547 0.883 11.379 1.00 98.88 115 VAL A CA 1
ATOM 836 C C . VAL A 1 115 ? -22.365 0.748 12.327 1.00 98.88 115 VAL A C 1
ATOM 838 O O . VAL A 1 115 ? -21.313 0.253 11.934 1.00 98.88 115 VAL A O 1
ATOM 841 N N . LEU A 1 116 ? -22.548 1.180 13.573 1.00 98.88 116 LEU A N 1
ATOM 842 C CA . LEU A 1 116 ? -21.610 0.935 14.663 1.00 98.88 116 LEU A CA 1
ATOM 843 C C . LEU A 1 116 ? -21.931 -0.406 15.309 1.00 98.88 116 LEU A C 1
ATOM 845 O O . LEU A 1 116 ? -23.081 -0.640 15.679 1.00 98.88 116 LEU A O 1
ATOM 849 N N . ILE A 1 117 ? -20.904 -1.223 15.511 1.00 98.81 117 ILE A N 1
ATOM 850 C CA . ILE A 1 117 ? -20.937 -2.435 16.325 1.00 98.81 117 ILE A CA 1
ATOM 851 C C . ILE A 1 117 ? -20.103 -2.159 17.579 1.00 98.81 117 ILE A C 1
ATOM 853 O O . ILE A 1 117 ? -18.876 -2.189 17.544 1.00 98.81 117 ILE A O 1
ATOM 857 N N . ASP A 1 118 ? -20.774 -1.831 18.679 1.00 98.31 118 ASP A N 1
ATOM 858 C CA . ASP A 1 118 ? -20.186 -1.398 19.947 1.00 98.31 118 ASP A CA 1
ATOM 859 C C . ASP A 1 118 ? -20.017 -2.581 20.912 1.00 98.31 118 ASP A C 1
ATOM 861 O O . ASP A 1 118 ? -20.888 -2.876 21.734 1.00 98.31 118 ASP A O 1
ATOM 865 N N . LEU A 1 119 ? -18.874 -3.268 20.839 1.00 98.25 119 LEU A N 1
ATOM 866 C CA . LEU A 1 119 ? -18.595 -4.426 21.701 1.00 98.25 119 LEU A CA 1
ATOM 867 C C . LEU A 1 119 ? -18.367 -4.030 23.173 1.00 98.25 119 LEU A C 1
ATOM 869 O O . LEU A 1 119 ? -18.469 -4.885 24.060 1.00 98.25 119 LEU A O 1
ATOM 873 N N . GLY A 1 120 ? -18.141 -2.738 23.438 1.00 96.81 120 GLY A N 1
ATOM 874 C CA . GLY A 1 120 ? -18.099 -2.144 24.776 1.00 96.81 120 GLY A CA 1
ATOM 875 C C . GLY A 1 120 ? -19.462 -2.028 25.463 1.00 96.81 120 GLY A C 1
ATOM 876 O O . GLY A 1 120 ? -19.506 -1.714 26.653 1.00 96.81 120 GLY A O 1
ATOM 877 N N . ALA A 1 121 ? -20.563 -2.298 24.748 1.00 95.94 121 ALA A N 1
ATOM 878 C CA . ALA A 1 121 ? -21.937 -2.256 25.258 1.00 95.94 121 ALA A CA 1
ATOM 879 C C . ALA A 1 121 ? -22.295 -0.937 25.967 1.00 95.94 121 ALA A C 1
ATOM 881 O O . ALA A 1 121 ? -22.901 -0.936 27.039 1.00 95.94 121 ALA A O 1
ATOM 882 N N . GLY A 1 122 ? -21.892 0.198 25.388 1.00 95.19 122 GLY A N 1
ATOM 883 C CA . GLY A 1 122 ? -22.219 1.530 25.893 1.00 95.19 122 GLY A CA 1
ATOM 884 C C . GLY A 1 122 ? -21.516 1.945 27.188 1.00 95.19 122 GLY A C 1
ATOM 885 O O . GLY A 1 122 ? -21.875 2.980 27.751 1.00 95.19 122 GLY A O 1
ATOM 886 N N . ARG A 1 123 ? -20.522 1.186 27.673 1.00 96.25 123 ARG A N 1
ATOM 887 C CA . ARG A 1 123 ? -19.767 1.554 28.886 1.00 96.25 123 ARG A CA 1
ATOM 888 C C . ARG A 1 123 ? -18.928 2.813 28.723 1.00 96.25 123 ARG A C 1
ATOM 890 O O . ARG A 1 123 ? -18.722 3.520 29.705 1.00 96.25 123 ARG A O 1
ATOM 897 N N . ASN A 1 124 ? -18.477 3.090 27.499 1.00 96.81 124 ASN A N 1
ATOM 898 C CA . ASN A 1 124 ? -17.798 4.323 27.109 1.00 96.81 124 ASN A CA 1
ATOM 899 C C . ASN A 1 124 ? -16.651 4.719 28.062 1.00 96.81 124 ASN A C 1
ATOM 901 O O . ASN A 1 124 ? -16.562 5.860 28.523 1.00 96.81 124 ASN A O 1
ATOM 905 N N . ARG A 1 125 ? -15.787 3.755 28.395 1.00 97.88 125 ARG A N 1
ATOM 906 C CA . ARG A 1 125 ? -14.664 3.948 29.320 1.00 97.88 125 ARG A CA 1
ATOM 907 C C . ARG A 1 125 ? -13.554 4.789 28.686 1.00 97.88 125 ARG A C 1
ATOM 909 O O . ARG A 1 125 ? -13.190 4.582 27.534 1.00 97.88 125 ARG A O 1
ATOM 916 N N . LEU A 1 126 ? -13.028 5.745 29.455 1.00 97.88 126 LEU A N 1
ATOM 917 C CA . LEU A 1 126 ? -12.033 6.732 29.000 1.00 97.88 126 LEU A CA 1
ATOM 918 C C . LEU A 1 126 ? -10.653 6.569 29.656 1.00 97.88 126 LEU A C 1
ATOM 920 O O . LEU A 1 126 ? -9.734 7.329 29.349 1.00 97.88 126 LEU A O 1
ATOM 924 N N . GLY A 1 127 ? -10.495 5.627 30.584 1.00 98.00 127 GLY A N 1
ATOM 925 C CA . GLY A 1 127 ? -9.206 5.313 31.191 1.00 98.00 127 GLY A CA 1
ATOM 926 C C . GLY A 1 127 ? -8.211 4.816 30.144 1.00 98.00 127 GLY A C 1
ATOM 927 O O . GLY A 1 127 ? -8.564 4.004 29.300 1.00 98.00 127 GLY A O 1
ATOM 928 N N . GLY A 1 128 ? -6.985 5.328 30.178 1.00 96.69 128 GLY A N 1
ATOM 929 C CA . GLY A 1 128 ? -5.918 4.994 29.236 1.00 96.69 128 GLY A CA 1
ATOM 930 C C . GLY A 1 128 ? -6.066 5.597 27.837 1.00 96.69 128 GLY A C 1
ATOM 931 O O . GLY A 1 128 ? -5.141 5.451 27.052 1.00 96.69 128 GLY A O 1
ATOM 932 N N . SER A 1 129 ? -7.171 6.290 27.541 1.00 98.31 129 SER A N 1
ATOM 933 C CA . SER A 1 129 ? -7.462 6.761 26.182 1.00 98.31 129 SER A CA 1
ATOM 934 C C . SER A 1 129 ? -6.535 7.870 25.687 1.00 98.31 129 SER A C 1
ATOM 936 O O . SER A 1 129 ? -6.033 8.681 26.476 1.00 98.31 129 SER A O 1
ATOM 938 N N . ALA A 1 130 ? -6.425 8.001 24.364 1.00 98.50 130 ALA A N 1
ATOM 939 C CA . ALA A 1 130 ? -5.793 9.132 23.694 1.00 98.50 130 ALA A CA 1
ATOM 940 C C . ALA A 1 130 ? -6.378 10.473 24.168 1.00 98.50 130 ALA A C 1
ATOM 942 O O . ALA A 1 130 ? -5.633 11.425 24.413 1.00 98.50 130 ALA A O 1
ATOM 943 N N . LEU A 1 131 ? -7.700 10.549 24.391 1.00 97.94 131 LEU A N 1
ATOM 944 C CA . LEU A 1 131 ? -8.332 11.743 24.961 1.00 97.94 131 LEU A CA 1
ATOM 945 C C . LEU A 1 131 ? -7.784 12.045 26.361 1.00 97.94 131 LEU A C 1
ATOM 947 O O . LEU A 1 131 ? -7.402 13.179 26.636 1.00 97.94 131 LEU A O 1
ATOM 951 N N . ALA A 1 132 ? -7.726 11.061 27.259 1.00 97.88 132 ALA A N 1
ATOM 952 C CA . ALA A 1 132 ? -7.165 11.285 28.589 1.00 97.88 132 ALA A CA 1
ATOM 953 C C . ALA A 1 132 ? -5.698 11.747 28.500 1.00 97.88 132 ALA A C 1
ATOM 955 O O . ALA A 1 132 ? -5.318 12.723 29.160 1.00 97.88 132 ALA A O 1
ATOM 956 N N . GLN A 1 133 ? -4.910 11.110 27.630 1.00 98.25 133 GLN A N 1
ATOM 957 C CA . GLN A 1 133 ? -3.489 11.385 27.438 1.00 98.25 133 GLN A CA 1
ATOM 958 C C . GLN A 1 133 ? -3.221 12.833 27.008 1.00 98.25 133 GLN A C 1
ATOM 960 O O . GLN A 1 133 ? -2.394 13.503 27.633 1.00 98.25 133 GLN A O 1
ATOM 965 N N . VAL A 1 134 ? -3.936 13.359 26.004 1.00 98.12 134 VAL A N 1
ATOM 966 C CA . VAL A 1 134 ? -3.719 14.738 25.513 1.00 98.12 134 VAL A CA 1
ATOM 967 C C . VAL A 1 134 ? -4.126 15.815 26.525 1.00 98.12 134 VAL A C 1
ATOM 969 O O . VAL A 1 134 ? -3.679 16.956 26.427 1.00 98.12 134 VAL A O 1
ATOM 972 N N . TYR A 1 135 ? -4.910 15.453 27.545 1.00 97.75 135 TYR A N 1
ATOM 973 C CA . TYR A 1 135 ? -5.227 16.309 28.693 1.00 97.75 135 TYR A CA 1
ATOM 974 C C . TYR A 1 135 ? -4.313 16.070 29.911 1.00 97.75 135 TYR A C 1
ATOM 976 O O . TYR A 1 135 ? -4.583 16.591 30.999 1.00 97.75 135 TYR A O 1
ATOM 984 N N . GLY A 1 136 ? -3.238 15.287 29.766 1.00 97.75 136 GLY A N 1
ATOM 985 C CA . GLY A 1 136 ? -2.311 14.964 30.854 1.00 97.75 136 GLY A CA 1
ATOM 986 C C . GLY A 1 136 ? -2.963 14.138 31.967 1.00 97.75 136 GLY A C 1
ATOM 987 O O . GLY A 1 136 ? -2.643 14.304 33.147 1.00 97.75 136 GLY A O 1
ATOM 988 N N . ARG A 1 137 ? -3.939 13.295 31.614 1.00 97.12 137 ARG A N 1
ATOM 989 C CA . ARG A 1 137 ? -4.683 12.417 32.524 1.00 97.12 137 ARG A CA 1
ATOM 990 C C . ARG A 1 137 ? -4.514 10.958 32.105 1.00 97.12 137 ARG A C 1
ATOM 992 O O . ARG A 1 137 ? -4.202 10.657 30.964 1.00 97.12 137 ARG A O 1
ATOM 999 N N . ILE A 1 138 ? -4.776 10.055 33.048 1.00 95.12 138 ILE A N 1
ATOM 1000 C CA . ILE A 1 138 ? -4.898 8.614 32.778 1.00 95.12 138 ILE A CA 1
ATOM 1001 C C . ILE A 1 138 ? -6.369 8.187 32.814 1.00 95.12 138 ILE A C 1
ATOM 1003 O O . ILE A 1 138 ? -6.772 7.337 32.042 1.00 95.12 138 ILE A O 1
ATOM 1007 N N . GLY A 1 139 ? -7.205 8.792 33.664 1.00 92.75 139 GLY A N 1
ATOM 1008 C CA . GLY A 1 139 ? -8.577 8.320 33.892 1.00 92.75 139 GLY A CA 1
ATOM 1009 C C . GLY A 1 139 ? -8.631 7.200 34.937 1.00 92.75 139 GLY A C 1
ATOM 1010 O O . GLY A 1 139 ? -7.687 7.041 35.709 1.00 92.75 139 GLY A O 1
ATOM 1011 N N . ARG A 1 140 ? -9.765 6.492 35.030 1.00 90.94 140 ARG A N 1
ATOM 1012 C CA . ARG A 1 140 ? -9.983 5.430 36.034 1.00 90.94 140 ARG A CA 1
ATOM 1013 C C . ARG A 1 140 ? -10.257 4.080 35.391 1.00 90.94 140 ARG A C 1
ATOM 1015 O O . ARG A 1 140 ? -9.470 3.162 35.560 1.00 90.94 140 ARG A O 1
ATOM 1022 N N . ASP A 1 141 ? -11.351 3.996 34.645 1.00 95.62 141 ASP A N 1
ATOM 1023 C CA . ASP A 1 141 ? -11.822 2.741 34.069 1.00 95.62 141 ASP A CA 1
ATOM 1024 C C . ASP A 1 141 ? -11.384 2.673 32.611 1.00 95.62 141 ASP A C 1
ATOM 1026 O O . ASP A 1 141 ? -11.789 3.530 31.824 1.00 95.62 141 ASP A O 1
ATOM 1030 N N . ALA A 1 142 ? -10.541 1.700 32.269 1.00 96.38 142 ALA A N 1
ATOM 1031 C CA . ALA A 1 142 ? -10.056 1.483 30.909 1.00 96.38 142 ALA A CA 1
ATOM 1032 C C . ALA A 1 142 ? -10.974 0.531 30.120 1.00 96.38 142 ALA A C 1
ATOM 1034 O O . ALA A 1 142 ? -11.624 -0.326 30.734 1.00 96.38 142 ALA A O 1
ATOM 1035 N N . PRO A 1 143 ? -11.044 0.663 28.782 1.00 97.19 143 PRO A N 1
ATOM 1036 C CA . PRO A 1 143 ? -11.649 -0.334 27.906 1.00 97.19 143 PRO A CA 1
ATOM 1037 C C . PRO A 1 143 ? -11.097 -1.752 28.123 1.00 97.19 143 PRO A C 1
ATOM 1039 O O . PRO A 1 143 ? -9.933 -1.942 28.452 1.00 97.19 143 PRO A O 1
ATOM 1042 N N . ASP A 1 144 ? -11.961 -2.747 27.938 1.00 96.56 144 ASP A N 1
ATOM 1043 C CA . ASP A 1 144 ? -11.707 -4.174 28.172 1.00 96.56 144 ASP A CA 1
ATOM 1044 C C . ASP A 1 144 ? -12.797 -5.033 27.507 1.00 96.56 144 ASP A C 1
ATOM 1046 O O . ASP A 1 144 ? -13.929 -4.569 27.312 1.00 96.56 144 ASP A O 1
ATOM 1050 N N . CYS A 1 145 ? -12.481 -6.293 27.213 1.00 94.88 145 CYS A N 1
ATOM 1051 C CA . CYS A 1 145 ? -13.403 -7.279 26.664 1.00 94.88 145 CYS A CA 1
ATOM 1052 C C . CYS A 1 145 ? -14.061 -8.109 27.778 1.00 94.88 145 CYS A C 1
ATOM 1054 O O . CYS A 1 145 ? -13.569 -9.172 28.143 1.00 94.88 145 CYS A O 1
ATOM 1056 N N . ASP A 1 146 ? -15.213 -7.651 28.276 1.00 91.12 146 ASP A N 1
ATOM 1057 C CA . ASP A 1 146 ? -15.956 -8.364 29.337 1.00 91.12 146 ASP A CA 1
ATOM 1058 C C . ASP A 1 146 ? -16.438 -9.757 28.940 1.00 91.12 146 ASP A C 1
ATOM 1060 O O . ASP A 1 146 ? -16.595 -10.633 29.787 1.00 91.12 146 ASP A O 1
ATOM 1064 N N . ASP A 1 147 ? -16.784 -9.920 27.666 1.00 94.88 147 ASP A N 1
ATOM 1065 C CA . ASP A 1 147 ? -17.396 -11.131 27.144 1.00 94.88 147 ASP A CA 1
ATOM 1066 C C . ASP A 1 147 ? -16.675 -11.537 25.854 1.00 94.88 147 ASP A C 1
ATOM 1068 O O . ASP A 1 147 ? -16.982 -11.003 24.778 1.00 94.88 147 ASP A O 1
ATOM 1072 N N . PRO A 1 148 ? -15.727 -12.489 25.938 1.00 96.00 148 PRO A N 1
ATOM 1073 C CA . PRO A 1 148 ? -15.001 -12.998 24.779 1.00 96.00 148 PRO A CA 1
ATOM 1074 C C . PRO A 1 148 ? -15.929 -13.547 23.687 1.00 96.00 148 PRO A C 1
ATOM 1076 O O . PRO A 1 148 ? -15.589 -13.487 22.502 1.00 96.00 148 PRO A O 1
ATOM 1079 N N . GLN A 1 149 ? -17.128 -14.027 24.044 1.00 96.69 149 GLN A N 1
ATOM 1080 C CA . GLN A 1 149 ? -18.088 -14.555 23.076 1.00 96.69 149 GLN A CA 1
ATOM 1081 C C . GLN A 1 149 ? -18.548 -13.476 22.087 1.00 96.69 149 GLN A C 1
ATOM 1083 O O . GLN A 1 149 ? -18.812 -13.788 20.925 1.00 96.69 149 GLN A O 1
ATOM 1088 N N . ARG A 1 150 ? -18.568 -12.197 22.491 1.00 96.25 150 ARG A N 1
ATOM 1089 C CA . ARG A 1 150 ? -18.887 -11.080 21.587 1.00 96.25 150 ARG A CA 1
ATOM 1090 C C . ARG A 1 150 ? -17.903 -10.983 20.429 1.00 96.25 150 ARG A C 1
ATOM 1092 O O . ARG A 1 150 ? -18.332 -10.710 19.314 1.00 96.25 150 ARG A O 1
ATOM 1099 N N . LEU A 1 151 ? -16.614 -11.242 20.657 1.00 97.06 151 LEU A N 1
ATOM 1100 C CA . LEU A 1 151 ? -15.605 -11.239 19.591 1.00 97.06 151 LEU A CA 1
ATOM 1101 C C . LEU A 1 151 ? -15.743 -12.445 18.664 1.00 97.06 151 LEU A C 1
ATOM 1103 O O . LEU A 1 151 ? -15.617 -12.296 17.450 1.00 97.06 151 LEU A O 1
ATOM 1107 N N . VAL A 1 152 ? -16.046 -13.625 19.214 1.00 97.88 152 VAL A N 1
ATOM 1108 C CA . VAL A 1 152 ? -16.336 -14.826 18.411 1.00 97.88 152 VAL A CA 1
ATOM 1109 C C . VAL A 1 152 ? -17.518 -14.562 17.478 1.00 97.88 152 VAL A C 1
ATOM 1111 O O . VAL A 1 152 ? -17.436 -14.797 16.271 1.00 97.88 152 VAL A O 1
ATOM 1114 N N . ASN A 1 153 ? -18.593 -14.008 18.034 1.00 98.06 153 ASN A N 1
ATOM 1115 C CA . ASN A 1 153 ? -19.802 -13.654 17.306 1.00 98.06 153 ASN A CA 1
ATOM 1116 C C . ASN A 1 153 ? -19.550 -12.546 16.278 1.00 98.06 153 ASN A C 1
ATOM 1118 O O . ASN A 1 153 ? -20.036 -12.626 15.152 1.00 98.06 153 ASN A O 1
ATOM 1122 N N . PHE A 1 154 ? -18.763 -11.532 16.642 1.00 98.38 154 PHE A N 1
ATOM 1123 C CA . PHE A 1 154 ? -18.350 -10.453 15.749 1.00 98.38 154 PHE A CA 1
ATOM 1124 C C . PHE A 1 154 ? -17.620 -10.994 14.523 1.00 98.38 154 PHE A C 1
ATOM 1126 O O . PHE A 1 154 ? -18.008 -10.693 13.396 1.00 98.38 154 PHE A O 1
ATOM 1133 N N . PHE A 1 155 ? -16.626 -11.858 14.725 1.00 97.94 155 PHE A N 1
ATOM 1134 C CA . PHE A 1 155 ? -15.867 -12.449 13.628 1.00 97.94 155 PHE A CA 1
ATOM 1135 C C . PHE A 1 155 ? -16.750 -13.308 12.710 1.00 97.94 155 PHE A C 1
ATOM 1137 O O . PHE A 1 155 ? -16.638 -13.234 11.484 1.00 97.94 155 PHE A O 1
ATOM 1144 N N . ALA A 1 156 ? -17.664 -14.094 13.290 1.00 98.00 156 ALA A N 1
ATOM 1145 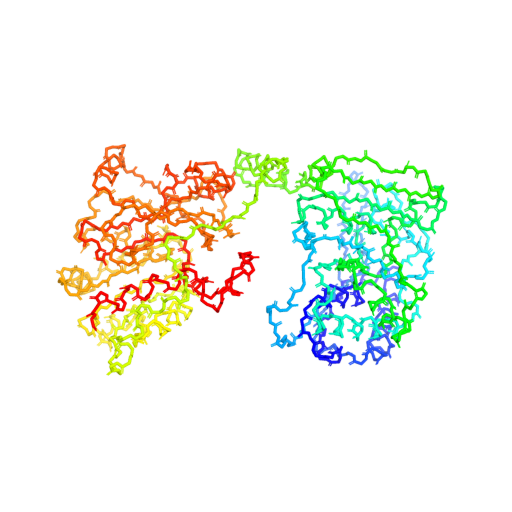C CA . ALA A 1 156 ? -18.625 -14.894 12.534 1.00 98.00 156 ALA A CA 1
ATOM 1146 C C . ALA A 1 156 ? -19.581 -14.018 11.706 1.00 98.00 156 ALA A C 1
ATOM 1148 O O . ALA A 1 156 ? -19.791 -14.291 10.522 1.00 98.00 156 ALA A O 1
ATOM 1149 N N . ALA A 1 157 ? -20.096 -12.935 12.293 1.00 98.38 157 ALA A N 1
ATOM 1150 C CA . ALA A 1 157 ? -20.965 -11.991 11.603 1.00 98.38 157 ALA A CA 1
ATOM 1151 C C . ALA A 1 157 ? -20.236 -11.271 10.460 1.00 98.38 157 ALA A C 1
ATOM 1153 O O . ALA A 1 157 ? -20.781 -11.176 9.363 1.00 98.38 157 ALA A O 1
ATOM 1154 N N . MET A 1 158 ? -18.998 -10.808 10.677 1.00 98.38 158 MET A N 1
ATOM 1155 C CA . MET A 1 158 ? -18.200 -10.158 9.627 1.00 98.38 158 MET A CA 1
ATOM 1156 C C . MET A 1 158 ? -17.922 -11.111 8.463 1.00 98.38 158 MET A C 1
ATOM 1158 O O . MET A 1 158 ? -18.055 -10.719 7.305 1.00 98.38 158 MET A O 1
ATOM 1162 N N . SER A 1 159 ? -17.607 -12.377 8.758 1.00 97.00 159 SER A N 1
ATOM 1163 C CA . SER A 1 159 ? -17.404 -13.409 7.735 1.00 97.00 159 SER A CA 1
ATOM 1164 C C . SER A 1 159 ? -18.668 -13.649 6.900 1.00 97.00 159 SER A C 1
ATOM 1166 O O . SER A 1 159 ? -18.594 -13.667 5.672 1.00 97.00 159 SER A O 1
ATOM 1168 N N . GLU A 1 160 ? -19.839 -13.757 7.539 1.00 97.81 160 GLU A N 1
ATOM 1169 C CA . GLU A 1 160 ? -21.118 -13.936 6.838 1.00 97.81 160 GLU A CA 1
ATOM 1170 C C . GLU A 1 160 ? -21.485 -12.719 5.976 1.00 97.81 160 GLU A C 1
ATOM 1172 O O . GLU A 1 160 ? -21.803 -12.867 4.795 1.00 97.81 160 GLU A O 1
ATOM 1177 N N . LEU A 1 161 ? -21.401 -11.512 6.540 1.00 98.38 161 LEU A N 1
ATOM 1178 C CA . LEU A 1 161 ? -21.754 -10.271 5.847 1.00 98.38 161 LEU A CA 1
ATOM 1179 C C . LEU A 1 161 ? -20.826 -9.983 4.657 1.00 98.38 161 LEU A C 1
ATOM 1181 O O . LEU A 1 161 ? -21.293 -9.541 3.603 1.00 98.38 161 LEU A O 1
ATOM 1185 N N . ARG A 1 162 ? -19.523 -10.260 4.799 1.00 96.81 162 ARG A N 1
ATOM 1186 C CA . ARG A 1 162 ? -18.552 -10.157 3.702 1.00 96.81 162 ARG A CA 1
ATOM 1187 C C . ARG A 1 162 ? -18.833 -11.188 2.617 1.00 96.81 162 ARG A C 1
ATOM 1189 O O . ARG A 1 162 ? -18.894 -10.817 1.450 1.00 96.81 162 ARG A O 1
ATOM 1196 N N . ALA A 1 163 ? -19.054 -12.453 2.980 1.00 96.00 163 ALA A N 1
ATOM 1197 C CA . ALA A 1 163 ? -19.374 -13.504 2.012 1.00 96.00 163 ALA A CA 1
ATOM 1198 C C . ALA A 1 163 ? -20.662 -13.201 1.223 1.00 96.00 163 ALA A C 1
ATOM 1200 O O . ALA A 1 163 ? -20.792 -13.598 0.067 1.00 96.00 163 ALA A O 1
ATOM 1201 N N . ALA A 1 164 ? -21.598 -12.466 1.828 1.00 97.12 164 ALA A N 1
ATOM 1202 C CA . ALA A 1 164 ? -22.814 -11.985 1.180 1.00 97.12 164 ALA A CA 1
ATOM 1203 C C . ALA A 1 164 ? -22.633 -10.673 0.379 1.00 97.12 164 ALA A C 1
ATOM 1205 O O . ALA A 1 164 ? -23.603 -10.184 -0.206 1.00 97.12 164 ALA A O 1
ATOM 1206 N N . GLY A 1 165 ? -21.432 -10.080 0.357 1.00 96.62 165 GLY A N 1
ATOM 1207 C CA . GLY A 1 165 ? -21.135 -8.827 -0.348 1.00 96.62 165 GLY A CA 1
ATOM 1208 C C . GLY A 1 165 ? -21.904 -7.615 0.191 1.00 96.62 165 GLY A C 1
ATOM 1209 O O . GLY A 1 165 ? -22.245 -6.707 -0.572 1.00 96.62 165 GLY A O 1
ATOM 1210 N N . GLN A 1 166 ? -22.256 -7.623 1.481 1.00 98.00 166 GLN A N 1
ATOM 1211 C CA . GLN A 1 166 ? -23.133 -6.613 2.088 1.00 98.00 166 GLN A CA 1
ATOM 1212 C C . GLN A 1 166 ? -22.385 -5.429 2.707 1.00 98.00 166 GLN A C 1
ATOM 1214 O O . GLN A 1 166 ? -23.007 -4.395 2.960 1.00 98.00 166 GLN A O 1
ATOM 1219 N N . ILE A 1 167 ? -21.079 -5.568 2.941 1.00 98.56 167 ILE A N 1
ATOM 1220 C CA . ILE A 1 167 ? -20.228 -4.514 3.499 1.00 98.56 167 ILE A CA 1
ATOM 1221 C C . ILE A 1 167 ? -19.486 -3.818 2.358 1.00 98.56 167 ILE A C 1
ATOM 1223 O O . ILE A 1 167 ? -18.894 -4.478 1.509 1.00 98.56 167 ILE A O 1
ATOM 1227 N N . LEU A 1 168 ? -19.543 -2.488 2.345 1.00 98.56 168 LEU A N 1
ATOM 1228 C CA . LEU A 1 168 ? -18.851 -1.623 1.387 1.00 98.56 168 LEU A CA 1
ATOM 1229 C C . LEU A 1 168 ? -17.504 -1.138 1.927 1.00 98.56 168 LEU A C 1
ATOM 1231 O O . LEU A 1 168 ? -16.531 -1.085 1.186 1.00 98.56 168 LEU A O 1
ATOM 1235 N N . ALA A 1 169 ? -17.469 -0.791 3.212 1.00 98.81 169 ALA A N 1
ATOM 1236 C CA . ALA A 1 169 ? -16.290 -0.302 3.914 1.00 98.81 169 ALA A CA 1
ATOM 1237 C C . ALA A 1 169 ? -16.322 -0.783 5.367 1.00 98.81 169 ALA A C 1
ATOM 1239 O O . ALA A 1 169 ? -17.400 -0.988 5.933 1.00 98.81 169 ALA A O 1
ATOM 1240 N N . TYR A 1 170 ? -15.148 -0.947 5.962 1.00 98.88 170 TYR A N 1
ATOM 1241 C CA . TYR A 1 170 ? -14.952 -1.417 7.327 1.00 98.88 170 TYR A CA 1
ATOM 1242 C C . TYR A 1 170 ? -13.795 -0.654 7.961 1.00 98.88 170 TYR A C 1
ATOM 1244 O O . TYR A 1 170 ? -12.728 -0.551 7.357 1.00 98.88 170 TYR A O 1
ATOM 1252 N N . HIS A 1 171 ? -13.984 -0.178 9.188 1.00 98.94 171 HIS A N 1
ATOM 1253 C CA . HIS A 1 171 ? -12.884 0.305 10.018 1.00 98.94 171 HIS A CA 1
ATOM 1254 C C . HIS A 1 171 ? -13.154 0.002 11.489 1.00 98.94 171 HIS A C 1
ATOM 1256 O O . HIS A 1 171 ? -14.289 0.162 11.950 1.00 98.94 171 HIS A O 1
ATOM 1262 N N . ASP A 1 172 ? -12.150 -0.475 12.218 1.00 98.81 172 ASP A N 1
ATOM 1263 C CA . ASP A 1 172 ? -12.303 -0.786 13.633 1.00 98.81 172 ASP A CA 1
ATOM 1264 C C . ASP A 1 172 ? -12.167 0.453 14.529 1.00 98.81 172 ASP A C 1
ATOM 1266 O O . ASP A 1 172 ? -11.795 1.548 14.098 1.00 98.81 172 ASP A O 1
ATOM 1270 N N . ARG A 1 173 ? -12.573 0.299 15.790 1.00 98.81 173 ARG A N 1
ATOM 1271 C CA . ARG A 1 173 ? -12.438 1.323 16.825 1.00 98.81 173 ARG A CA 1
ATOM 1272 C C . ARG A 1 173 ? -11.272 0.972 17.742 1.00 98.81 173 ARG A C 1
ATOM 1274 O O . ARG A 1 173 ? -11.314 -0.059 18.411 1.00 98.81 173 ARG A O 1
ATOM 1281 N N . SER A 1 174 ? -10.289 1.864 17.788 1.00 98.69 174 SER A N 1
ATOM 1282 C CA . SER A 1 174 ? -9.078 1.773 18.609 1.00 98.69 174 SER A CA 1
ATOM 1283 C C . SER A 1 174 ? -8.722 3.164 19.161 1.00 98.69 174 SER A C 1
ATOM 1285 O O . SER A 1 174 ? -9.609 3.828 19.711 1.00 98.69 174 SER A O 1
ATOM 1287 N N . ASP A 1 175 ? -7.468 3.610 19.028 1.00 98.75 175 ASP A N 1
ATOM 1288 C CA . ASP A 1 175 ? -6.967 4.892 19.528 1.00 98.75 175 ASP A CA 1
ATOM 1289 C C . ASP A 1 175 ? -7.818 6.072 19.028 1.00 98.75 175 ASP A C 1
ATOM 1291 O O . ASP A 1 175 ? -8.085 6.236 17.836 1.00 98.75 175 ASP A O 1
ATOM 1295 N N . GLY A 1 176 ? -8.265 6.921 19.955 1.00 98.56 176 GLY A N 1
ATOM 1296 C CA . GLY A 1 176 ? -9.132 8.066 19.659 1.00 98.56 176 GLY A CA 1
ATOM 1297 C C . GLY A 1 176 ? -10.607 7.725 19.399 1.00 98.56 176 GLY A C 1
ATOM 1298 O O . GLY A 1 176 ? -11.421 8.636 19.212 1.00 98.56 176 GLY A O 1
ATOM 1299 N N . GLY A 1 177 ? -10.977 6.445 19.468 1.00 98.75 177 GLY A N 1
ATOM 1300 C CA . GLY A 1 177 ? -12.356 5.981 19.524 1.00 98.75 177 GLY A CA 1
ATOM 1301 C C . GLY A 1 177 ? -13.148 6.168 18.227 1.00 98.75 177 GLY A C 1
ATOM 1302 O O . GLY A 1 177 ? -12.610 6.280 17.128 1.00 98.75 177 GLY A O 1
ATOM 1303 N N . LEU A 1 178 ? -14.477 6.194 18.362 1.00 98.81 178 LEU A N 1
ATOM 1304 C CA . LEU A 1 178 ? -15.414 6.318 17.242 1.00 98.81 178 LEU A CA 1
ATOM 1305 C C . LEU A 1 178 ? -15.170 7.583 16.410 1.00 98.81 178 LEU A C 1
ATOM 1307 O O . LEU A 1 178 ? -15.389 7.569 15.200 1.00 98.81 178 LEU A O 1
ATOM 1311 N N . PHE A 1 179 ? -14.743 8.677 17.046 1.00 98.81 179 PHE A N 1
ATOM 1312 C CA . PHE A 1 179 ? -14.423 9.905 16.325 1.00 98.81 179 PHE A CA 1
ATOM 1313 C C . PHE A 1 179 ? -13.316 9.676 15.292 1.00 98.81 179 PHE A C 1
ATOM 1315 O O . PHE A 1 179 ? -13.509 10.013 14.124 1.00 98.81 179 PHE A O 1
ATOM 1322 N N . VAL A 1 180 ? -12.195 9.077 15.707 1.00 98.88 180 VAL A N 1
ATOM 1323 C CA . VAL A 1 180 ? -11.068 8.803 14.807 1.00 98.88 180 VAL A CA 1
ATOM 1324 C C . VAL A 1 180 ? -11.461 7.779 13.749 1.00 98.88 180 VAL A C 1
ATOM 1326 O O . VAL A 1 180 ? -11.212 8.034 12.575 1.00 98.88 180 VAL A O 1
ATOM 1329 N N . THR A 1 181 ? -12.192 6.717 14.110 1.00 98.94 181 THR A N 1
ATOM 1330 C CA . THR A 1 181 ? -12.720 5.752 13.130 1.00 98.94 181 THR A CA 1
ATOM 1331 C C . THR A 1 181 ? -13.512 6.450 12.016 1.00 98.94 181 THR A C 1
ATOM 1333 O O . THR A 1 181 ? -13.245 6.239 10.835 1.00 98.94 181 THR A O 1
ATOM 1336 N N . LEU A 1 182 ? -14.469 7.322 12.359 1.00 98.88 182 LEU A N 1
ATOM 1337 C CA . LEU A 1 182 ? -15.276 8.038 11.362 1.00 98.88 182 LEU A CA 1
ATOM 1338 C C . LEU A 1 182 ? -14.451 9.043 10.549 1.00 98.88 182 LEU A C 1
ATOM 1340 O O . LEU A 1 182 ? -14.677 9.179 9.347 1.00 98.88 182 LEU A O 1
ATOM 1344 N N . ALA A 1 183 ? -13.515 9.743 11.192 1.00 98.81 183 ALA A N 1
ATOM 1345 C CA . ALA A 1 183 ? -12.646 10.704 10.526 1.00 98.81 183 ALA A CA 1
ATOM 1346 C C . ALA A 1 183 ? -11.735 10.010 9.501 1.00 98.81 183 ALA A C 1
ATOM 1348 O O . ALA A 1 183 ? -11.705 10.419 8.345 1.00 98.81 183 ALA A O 1
ATOM 1349 N N . GLU A 1 184 ? -11.073 8.915 9.874 1.00 98.94 184 GLU A N 1
ATOM 1350 C CA . GLU A 1 184 ? -10.189 8.154 8.985 1.00 98.94 184 GLU A CA 1
ATOM 1351 C C . GLU A 1 184 ? -10.943 7.500 7.826 1.00 98.94 184 GLU A C 1
ATOM 1353 O O . GLU A 1 184 ? -10.478 7.543 6.686 1.00 98.94 184 GLU A O 1
ATOM 1358 N N . MET A 1 185 ? -12.149 6.983 8.078 1.00 98.94 185 MET A N 1
ATOM 1359 C CA . MET A 1 185 ? -13.037 6.511 7.014 1.00 98.94 185 MET A CA 1
ATOM 1360 C C . MET A 1 185 ? -13.394 7.633 6.022 1.00 98.94 185 MET A C 1
ATOM 1362 O O . MET A 1 185 ? -13.386 7.428 4.806 1.00 98.94 185 MET A O 1
ATOM 1366 N N . ALA A 1 186 ? -13.666 8.842 6.524 1.00 98.75 186 ALA A N 1
ATOM 1367 C CA . ALA A 1 186 ? -13.943 10.019 5.701 1.00 98.75 186 ALA A CA 1
ATOM 1368 C C . ALA A 1 186 ? -12.704 10.511 4.929 1.00 98.75 186 ALA A C 1
ATOM 1370 O O . ALA A 1 186 ? -12.834 10.977 3.795 1.00 98.75 186 ALA A O 1
ATOM 1371 N N . PHE A 1 187 ? -11.502 10.385 5.502 1.00 98.69 187 PHE A N 1
ATOM 1372 C CA . PHE A 1 187 ? -10.242 10.684 4.813 1.00 98.69 187 PHE A CA 1
ATOM 1373 C C . PHE A 1 187 ? -10.012 9.706 3.662 1.00 98.69 187 PHE A C 1
ATOM 1375 O O . PHE A 1 187 ? -9.786 10.142 2.536 1.00 98.69 187 PHE A O 1
ATOM 1382 N N . ALA A 1 188 ? -10.147 8.402 3.923 1.00 98.56 188 ALA A N 1
ATOM 1383 C CA . ALA A 1 188 ? -9.964 7.350 2.927 1.00 98.56 188 ALA A CA 1
ATOM 1384 C C . ALA A 1 188 ? -10.995 7.428 1.788 1.00 98.56 188 ALA A C 1
ATOM 1386 O O . ALA A 1 188 ? -10.648 7.219 0.628 1.00 98.56 188 ALA A O 1
ATOM 1387 N N . GLY A 1 189 ? -12.255 7.746 2.108 1.00 98.00 189 GLY A N 1
ATOM 1388 C CA . GLY A 1 189 ? -13.325 7.944 1.123 1.00 98.00 189 GLY A CA 1
ATOM 1389 C C . GLY A 1 189 ? -13.337 9.315 0.442 1.00 98.00 189 GLY A C 1
ATOM 1390 O O . GLY A 1 189 ? -14.144 9.522 -0.461 1.00 98.00 189 GLY A O 1
ATOM 1391 N N . HIS A 1 190 ? -12.485 10.253 0.882 1.00 97.88 190 HIS A N 1
ATOM 1392 C CA . HIS A 1 190 ? -12.488 11.666 0.474 1.00 97.88 190 HIS A CA 1
ATOM 1393 C C . HIS A 1 190 ? -13.904 12.266 0.421 1.00 97.88 190 HIS A C 1
ATOM 1395 O O . HIS A 1 190 ? -14.333 12.868 -0.562 1.00 97.88 190 HIS A O 1
ATOM 1401 N N . CYS A 1 191 ? -14.665 12.048 1.492 1.00 98.06 191 CYS A N 1
ATOM 1402 C CA . CYS A 1 191 ? -16.087 12.369 1.564 1.00 98.06 191 CYS A CA 1
ATOM 1403 C C . CYS A 1 191 ? -16.476 12.899 2.951 1.00 98.06 191 CYS A C 1
ATOM 1405 O O . CYS A 1 191 ? -15.655 12.982 3.863 1.00 98.06 191 CYS A O 1
ATOM 1407 N N . GLY A 1 192 ? -17.746 13.257 3.119 1.00 98.38 192 GLY A N 1
ATOM 1408 C CA . GLY A 1 192 ? -18.308 13.691 4.393 1.00 98.38 192 GLY A CA 1
ATOM 1409 C C . GLY A 1 192 ? -19.061 12.593 5.126 1.00 98.38 192 GLY A C 1
ATOM 1410 O O . GLY A 1 192 ? -19.458 11.579 4.550 1.00 98.38 192 GLY A O 1
ATOM 1411 N N . VAL A 1 193 ? -19.333 12.846 6.401 1.00 98.69 193 VAL A N 1
ATOM 1412 C CA . VAL A 1 193 ? -20.088 11.956 7.288 1.00 98.69 193 VAL A CA 1
ATOM 1413 C C . VAL A 1 193 ? -21.107 12.776 8.068 1.00 98.69 193 VAL A C 1
ATOM 1415 O O . VAL A 1 193 ? -20.752 13.767 8.700 1.00 98.69 193 VAL A O 1
ATOM 1418 N N . ASP A 1 194 ? -22.362 12.328 8.055 1.00 98.56 194 ASP A N 1
ATOM 1419 C CA . ASP A 1 194 ? -23.399 12.777 8.985 1.00 98.56 194 ASP A CA 1
ATOM 1420 C C . ASP A 1 194 ? -23.670 11.640 9.970 1.00 98.56 194 ASP A C 1
ATOM 1422 O O . ASP A 1 194 ? -24.210 10.607 9.567 1.00 98.56 194 ASP A O 1
ATOM 1426 N N . ALA A 1 195 ? -23.326 11.827 11.242 1.00 98.44 195 ALA A N 1
ATOM 1427 C CA . ALA A 1 195 ? -23.523 10.841 12.295 1.00 98.44 195 ALA A CA 1
ATOM 1428 C C . ALA A 1 195 ? -24.367 11.380 13.461 1.00 98.44 195 ALA A C 1
ATOM 1430 O O . ALA A 1 195 ? -24.364 12.570 13.778 1.00 98.44 195 ALA A O 1
ATOM 1431 N N . SER A 1 196 ? -25.081 10.484 14.134 1.00 98.12 196 SER A N 1
ATOM 1432 C CA . SER A 1 196 ? -25.843 10.753 15.344 1.00 98.12 196 SER A CA 1
ATOM 1433 C C . SER A 1 196 ? -25.534 9.706 16.409 1.00 98.12 196 SER A C 1
ATOM 1435 O O . SER A 1 196 ? -25.663 8.501 16.201 1.00 98.12 196 SER A O 1
ATOM 1437 N N . LEU A 1 197 ? -25.126 10.192 17.576 1.00 96.69 197 LEU A N 1
ATOM 1438 C CA . LEU A 1 197 ? -24.881 9.403 18.767 1.00 96.69 197 LEU A CA 1
ATOM 1439 C C . LEU A 1 197 ? -26.195 9.199 19.514 1.00 96.69 197 LEU A C 1
ATOM 1441 O O . LEU A 1 197 ? -26.943 10.144 19.770 1.00 96.69 197 LEU A O 1
ATOM 1445 N N . ALA A 1 198 ? -26.436 7.965 19.938 1.00 92.62 198 ALA A N 1
ATOM 1446 C CA . ALA A 1 198 ? -27.561 7.612 20.797 1.00 92.62 198 ALA A CA 1
ATOM 1447 C C . ALA A 1 198 ? -27.239 7.908 22.275 1.00 92.62 198 ALA A C 1
ATOM 1449 O O . ALA A 1 198 ? -27.253 7.022 23.128 1.00 92.62 198 ALA A O 1
ATOM 1450 N N . CYS A 1 199 ? -26.896 9.164 22.555 1.00 94.56 199 CYS A N 1
ATOM 1451 C CA . CYS A 1 199 ? -26.674 9.702 23.890 1.00 94.56 199 CYS A CA 1
ATOM 1452 C C . CYS A 1 199 ? -26.997 11.201 23.921 1.00 94.56 199 CYS A C 1
ATOM 1454 O O . CYS A 1 199 ? -27.093 11.857 22.884 1.00 94.56 199 CYS A O 1
ATOM 1456 N N . GLU A 1 200 ? -27.114 11.753 25.124 1.00 95.31 200 GLU A N 1
ATOM 1457 C CA . GLU A 1 200 ? -27.222 13.196 25.335 1.00 95.31 200 GLU A CA 1
ATOM 1458 C C . GLU A 1 200 ? -25.888 13.908 25.064 1.00 95.31 200 GLU A C 1
ATOM 1460 O O . GLU A 1 200 ? -24.812 13.316 25.189 1.00 95.31 200 GLU A O 1
ATOM 1465 N N . ALA A 1 201 ? -25.939 15.210 24.765 1.00 94.12 201 ALA A N 1
ATOM 1466 C CA . ALA A 1 201 ? -24.754 16.002 24.417 1.00 94.12 201 ALA A CA 1
ATOM 1467 C C . ALA A 1 201 ? -23.646 15.979 25.490 1.00 94.12 201 ALA A C 1
ATOM 1469 O O . ALA A 1 201 ? -22.465 15.929 25.160 1.00 94.12 201 ALA A O 1
ATOM 1470 N N . HIS A 1 202 ? -24.004 15.944 26.778 1.00 93.94 202 HIS A N 1
ATOM 1471 C CA . HIS A 1 202 ? -23.028 15.892 27.875 1.00 93.94 202 HIS A CA 1
ATOM 1472 C C . HIS A 1 202 ? -22.241 14.569 27.941 1.00 93.94 202 HIS A C 1
ATOM 1474 O O . HIS A 1 202 ? -21.168 14.529 28.537 1.00 93.94 202 HIS A O 1
ATOM 1480 N N . ALA A 1 203 ? -22.760 13.496 27.334 1.00 96.06 203 ALA A N 1
ATOM 1481 C CA . ALA A 1 203 ? -22.119 12.183 27.267 1.00 96.06 203 ALA A CA 1
ATOM 1482 C C . ALA A 1 203 ? -21.377 11.948 25.937 1.00 96.06 203 ALA A C 1
ATOM 1484 O O . ALA A 1 203 ? -20.711 10.923 25.779 1.00 96.06 203 ALA A O 1
ATOM 1485 N N . ALA A 1 204 ? -21.458 12.893 24.991 1.00 97.19 204 ALA A N 1
ATOM 1486 C CA . ALA A 1 204 ? -20.907 12.743 23.646 1.00 97.19 204 ALA A CA 1
ATOM 1487 C C . ALA A 1 204 ? -19.393 12.501 23.646 1.00 97.19 204 ALA A C 1
ATOM 1489 O O . ALA A 1 204 ? -18.914 11.671 22.882 1.00 97.19 204 ALA A O 1
ATOM 1490 N N . ALA A 1 205 ? -18.643 13.166 24.532 1.00 96.62 205 ALA A N 1
ATOM 1491 C CA . ALA A 1 205 ? -17.197 12.972 24.626 1.00 96.62 205 ALA A CA 1
ATOM 1492 C C . ALA A 1 205 ? -16.837 11.516 24.967 1.00 96.62 205 ALA A C 1
ATOM 1494 O O . ALA A 1 205 ? -15.980 10.927 24.318 1.00 96.62 205 ALA A O 1
ATOM 1495 N N . ALA A 1 206 ? -17.533 10.905 25.929 1.00 97.25 206 ALA A N 1
ATOM 1496 C CA . ALA A 1 206 ? -17.305 9.506 26.276 1.00 97.25 206 ALA A CA 1
ATOM 1497 C C . ALA A 1 206 ? -17.677 8.574 25.113 1.00 97.25 206 ALA A C 1
ATOM 1499 O O . ALA A 1 206 ? -16.898 7.697 24.769 1.00 97.25 206 ALA A O 1
ATOM 1500 N N . ALA A 1 207 ? -18.823 8.797 24.463 1.00 97.62 207 ALA A N 1
ATOM 1501 C CA . ALA A 1 207 ? -19.260 7.979 23.329 1.00 97.62 207 ALA A CA 1
ATOM 1502 C C . ALA A 1 207 ? -18.334 8.081 22.099 1.00 97.62 207 ALA A C 1
ATOM 1504 O O . ALA A 1 207 ? -18.195 7.113 21.351 1.00 97.62 207 ALA A O 1
ATOM 1505 N N . LEU A 1 208 ? -17.715 9.244 21.877 1.00 98.38 208 LEU A N 1
ATOM 1506 C CA . LEU A 1 208 ? -16.815 9.480 20.748 1.00 98.38 208 LEU A CA 1
ATOM 1507 C C . LEU A 1 208 ? -15.402 8.972 20.987 1.00 98.38 208 LEU A C 1
ATOM 1509 O O . LEU A 1 208 ? -14.811 8.411 20.072 1.00 98.38 208 LEU A O 1
ATOM 1513 N N . PHE A 1 209 ? -14.870 9.180 22.189 1.00 98.50 209 PHE A N 1
ATOM 1514 C CA . PHE A 1 209 ? -13.452 8.975 22.475 1.00 98.50 209 PHE A CA 1
ATOM 1515 C C . PHE A 1 209 ? -13.168 7.754 23.349 1.00 98.50 209 PHE A C 1
ATOM 1517 O O . PHE A 1 209 ? -12.013 7.500 23.674 1.00 98.50 209 PHE A O 1
ATOM 1524 N N . SER A 1 210 ? -14.188 6.988 23.747 1.00 98.06 210 SER A N 1
ATOM 1525 C CA . SER A 1 210 ? -13.939 5.684 24.352 1.00 98.06 210 SER A CA 1
ATOM 1526 C C . SER A 1 210 ? -13.337 4.734 23.326 1.00 98.06 210 SER A C 1
ATOM 1528 O O . SER A 1 210 ? -13.911 4.531 22.251 1.00 98.06 210 SER A O 1
ATOM 1530 N N . GLU A 1 211 ? -12.250 4.084 23.709 1.00 98.56 211 GLU A N 1
ATOM 1531 C CA . GLU A 1 211 ? -11.495 3.132 22.881 1.00 98.56 211 GLU A CA 1
ATOM 1532 C C . GLU A 1 211 ? -11.969 1.698 23.158 1.00 98.56 211 GLU A C 1
ATOM 1534 O O . GLU A 1 211 ? -11.210 0.739 23.253 1.00 98.56 211 GLU A O 1
ATOM 1539 N N . GLU A 1 212 ? -13.278 1.570 23.369 1.00 98.44 212 GLU A N 1
ATOM 1540 C CA . GLU A 1 212 ? -13.959 0.289 23.476 1.00 98.44 212 GLU A CA 1
ATOM 1541 C C . GLU A 1 212 ? -13.840 -0.486 22.164 1.00 98.44 212 GLU A C 1
ATOM 1543 O O . GLU A 1 212 ? -13.866 0.088 21.078 1.00 98.44 212 GLU A O 1
ATOM 1548 N N . LEU A 1 213 ? -13.817 -1.812 22.244 1.00 98.56 213 LEU A N 1
ATOM 1549 C CA . LEU A 1 213 ? -13.756 -2.654 21.051 1.00 98.56 213 LEU A CA 1
ATOM 1550 C C . LEU A 1 213 ? -14.989 -2.446 20.165 1.00 98.56 213 LEU A C 1
ATOM 1552 O O . LEU A 1 213 ? -16.096 -2.194 20.656 1.00 98.56 213 LEU A O 1
ATOM 1556 N N . GLY A 1 214 ? -14.812 -2.568 18.856 1.00 98.38 214 GLY A N 1
ATOM 1557 C CA . GLY A 1 214 ? -15.902 -2.424 17.903 1.00 98.38 214 GLY A CA 1
ATOM 1558 C C . GLY A 1 214 ? -15.430 -2.055 16.511 1.00 98.38 214 GLY A C 1
ATOM 1559 O O . GLY A 1 214 ? -14.233 -2.000 16.244 1.00 98.38 214 GLY A O 1
ATOM 1560 N N . ALA A 1 215 ? -16.391 -1.800 15.633 1.00 98.81 215 ALA A N 1
ATOM 1561 C CA . ALA A 1 215 ? -16.128 -1.342 14.278 1.00 98.81 215 ALA A CA 1
ATOM 1562 C C . ALA A 1 215 ? -17.296 -0.528 13.727 1.00 98.81 215 ALA A C 1
ATOM 1564 O O . ALA A 1 215 ? -18.433 -0.640 14.198 1.00 98.81 215 ALA A O 1
ATOM 1565 N N . VAL A 1 216 ? -17.009 0.257 12.695 1.00 98.94 216 VAL A N 1
ATOM 1566 C CA . VAL A 1 216 ? -18.004 0.883 11.832 1.00 98.94 216 VAL A CA 1
ATOM 1567 C C . VAL A 1 216 ? -17.979 0.181 10.480 1.00 98.94 216 VAL A C 1
ATOM 1569 O O . VAL A 1 216 ? -16.926 0.029 9.861 1.00 98.94 216 VAL A O 1
ATOM 1572 N N . ILE A 1 217 ? -19.156 -0.230 10.011 1.00 98.94 217 ILE A N 1
ATOM 1573 C CA . ILE A 1 217 ? -19.344 -0.754 8.657 1.00 98.94 217 ILE A CA 1
ATOM 1574 C C . ILE A 1 217 ? -20.224 0.181 7.840 1.00 98.94 217 ILE A C 1
ATOM 1576 O O . ILE A 1 217 ? -21.232 0.697 8.329 1.00 98.94 217 ILE A O 1
ATOM 1580 N N . GLN A 1 218 ? -19.865 0.366 6.574 1.00 98.88 218 GLN A N 1
ATOM 1581 C CA . GLN A 1 218 ? -20.734 0.996 5.592 1.00 98.88 218 GLN A CA 1
ATOM 1582 C C . GLN A 1 218 ? -21.500 -0.081 4.829 1.00 98.88 218 GLN A C 1
ATOM 1584 O O . GLN A 1 218 ? -20.910 -1.033 4.321 1.00 98.88 218 GLN A O 1
ATOM 1589 N N . VAL A 1 219 ? -22.812 0.089 4.706 1.00 98.88 219 VAL A N 1
ATOM 1590 C CA . VAL A 1 219 ? -23.694 -0.839 3.989 1.00 98.88 219 VAL A CA 1
ATOM 1591 C C . VAL A 1 219 ? -24.643 -0.075 3.076 1.00 98.88 219 VAL A C 1
ATOM 1593 O O . VAL A 1 219 ? -24.936 1.100 3.304 1.00 98.88 219 VAL A O 1
ATOM 1596 N N . ARG A 1 220 ? -25.160 -0.733 2.035 1.00 98.62 220 ARG A N 1
ATOM 1597 C CA . ARG A 1 220 ? -26.249 -0.164 1.224 1.00 98.62 220 ARG A CA 1
ATOM 1598 C C . ARG A 1 220 ? -27.500 0.001 2.088 1.00 98.62 220 ARG A C 1
ATOM 1600 O O . ARG A 1 220 ? -27.835 -0.891 2.862 1.00 98.62 220 ARG A O 1
ATOM 1607 N N . ALA A 1 221 ? -28.231 1.103 1.930 1.00 98.44 221 ALA A N 1
ATOM 1608 C CA . ALA A 1 221 ? -29.436 1.368 2.719 1.00 98.44 221 ALA A CA 1
ATOM 1609 C C . ALA A 1 221 ? -30.499 0.268 2.540 1.00 98.44 221 ALA A C 1
ATOM 1611 O O . ALA A 1 221 ? -31.121 -0.156 3.509 1.00 98.44 221 ALA A O 1
ATOM 1612 N N . ALA A 1 222 ? -30.633 -0.266 1.321 1.00 98.12 222 ALA A N 1
ATOM 1613 C CA . ALA A 1 222 ? -31.520 -1.392 1.014 1.00 98.12 222 ALA A CA 1
ATOM 1614 C C . ALA A 1 222 ? -31.136 -2.707 1.727 1.00 98.12 222 ALA A C 1
ATOM 1616 O O . ALA A 1 222 ? -31.951 -3.617 1.820 1.00 98.12 222 ALA A O 1
ATOM 1617 N N . GLU A 1 223 ? -29.904 -2.812 2.228 1.00 98.25 223 GLU A N 1
ATOM 1618 C CA . GLU A 1 223 ? -29.367 -3.996 2.904 1.00 98.25 223 GLU A CA 1
ATOM 1619 C C . GLU A 1 223 ? -29.391 -3.881 4.430 1.00 98.25 223 GLU A C 1
ATOM 1621 O O . GLU A 1 223 ? -29.149 -4.872 5.120 1.00 98.25 223 GLU A O 1
ATOM 1626 N N . LEU A 1 224 ? -29.695 -2.695 4.967 1.00 98.62 224 LEU A N 1
ATOM 1627 C CA . LEU A 1 224 ? -29.564 -2.386 6.389 1.00 98.62 224 LEU A CA 1
ATOM 1628 C C . LEU A 1 224 ? -30.323 -3.378 7.281 1.00 98.62 224 LEU A C 1
ATOM 1630 O O . LEU A 1 224 ? -29.752 -3.907 8.230 1.00 98.62 224 LEU A O 1
ATOM 1634 N N . GLU A 1 225 ? -31.588 -3.667 6.969 1.00 98.38 225 GLU A N 1
ATOM 1635 C CA . GLU A 1 225 ? -32.406 -4.586 7.771 1.00 98.38 225 GLU A CA 1
ATOM 1636 C C . GLU A 1 225 ? -31.815 -6.005 7.782 1.00 98.38 225 GLU A C 1
ATOM 1638 O O . GLU A 1 225 ? -31.721 -6.640 8.834 1.00 98.38 225 GLU A O 1
ATOM 1643 N N . ARG A 1 226 ? -31.330 -6.484 6.628 1.00 98.50 226 ARG A N 1
ATOM 1644 C CA . ARG A 1 226 ? -30.692 -7.802 6.500 1.00 98.50 226 ARG A CA 1
ATOM 1645 C C . ARG A 1 226 ? -29.368 -7.864 7.264 1.00 98.50 226 ARG A C 1
ATOM 1647 O O . ARG A 1 226 ? -29.066 -8.883 7.890 1.00 98.50 226 ARG A O 1
ATOM 1654 N N . VAL A 1 227 ? -28.599 -6.778 7.246 1.00 98.75 227 VAL A N 1
ATOM 1655 C CA . VAL A 1 227 ? -27.349 -6.642 8.007 1.00 98.75 227 VAL A CA 1
ATOM 1656 C C . VAL A 1 227 ? -27.628 -6.676 9.510 1.00 98.75 227 VAL A C 1
ATOM 1658 O O . VAL A 1 227 ? -27.056 -7.505 10.215 1.00 98.75 227 VAL A O 1
ATOM 1661 N N . LEU A 1 228 ? -28.550 -5.844 10.002 1.00 98.75 228 LEU A N 1
ATOM 1662 C CA . LEU A 1 228 ? -28.922 -5.802 11.421 1.00 98.75 228 LEU A CA 1
ATOM 1663 C C . LEU A 1 228 ? -29.521 -7.132 11.895 1.00 98.75 228 LEU A C 1
ATOM 1665 O O . LEU A 1 228 ? -29.198 -7.595 12.986 1.00 98.75 228 LEU A O 1
ATOM 1669 N N . SER A 1 229 ? -30.328 -7.793 11.061 1.00 98.56 229 SER A N 1
ATOM 1670 C CA . SER A 1 229 ? -30.854 -9.134 11.343 1.00 98.56 229 SER A CA 1
ATOM 1671 C C . SER A 1 229 ? -29.737 -10.174 11.470 1.00 98.56 229 SER A C 1
ATOM 1673 O O . SER A 1 229 ? -29.765 -11.011 12.372 1.00 98.56 229 SER A O 1
ATOM 1675 N N . THR A 1 230 ? -28.716 -10.105 10.614 1.00 98.75 230 THR A N 1
ATOM 1676 C CA . THR A 1 230 ? -27.544 -10.990 10.693 1.00 98.75 230 THR A CA 1
ATOM 1677 C C . THR A 1 230 ? -26.754 -10.746 11.973 1.00 98.75 230 THR A C 1
ATOM 1679 O O . THR A 1 230 ? -26.477 -11.697 12.701 1.00 98.75 230 THR A O 1
ATOM 1682 N N . LEU A 1 231 ? -26.483 -9.483 12.313 1.00 98.81 231 LEU A N 1
ATOM 1683 C CA . LEU A 1 231 ? -25.840 -9.116 13.577 1.00 98.81 231 LEU A CA 1
ATOM 1684 C C . LEU A 1 231 ? -26.653 -9.618 14.782 1.00 98.81 231 LEU A C 1
ATOM 1686 O O . LEU A 1 231 ? -26.094 -10.233 15.686 1.00 98.81 231 LEU A O 1
ATOM 1690 N N . ALA A 1 232 ? -27.978 -9.452 14.771 1.00 98.56 232 ALA A N 1
ATOM 1691 C CA . ALA A 1 232 ? -28.864 -9.960 15.816 1.00 98.56 232 ALA A CA 1
ATOM 1692 C C . ALA A 1 232 ? -28.832 -11.492 15.939 1.00 98.56 232 ALA A C 1
ATOM 1694 O O . ALA A 1 232 ? -28.806 -12.011 17.053 1.00 98.56 232 ALA A O 1
ATOM 1695 N N . ARG A 1 233 ? -28.770 -12.221 14.819 1.00 98.38 233 ARG A N 1
ATOM 1696 C CA . ARG A 1 233 ? -28.673 -13.692 14.796 1.00 98.38 233 ARG A CA 1
ATOM 1697 C C . ARG A 1 233 ? -27.377 -14.205 15.424 1.00 98.38 233 ARG A C 1
ATOM 1699 O O . ARG A 1 233 ? -27.384 -15.261 16.047 1.00 98.38 233 ARG A O 1
ATOM 1706 N N . HIS A 1 234 ? -26.298 -13.435 15.293 1.00 98.38 234 HIS A N 1
ATOM 1707 C CA . HIS A 1 234 ? -25.026 -13.665 15.983 1.00 98.38 234 HIS A CA 1
ATOM 1708 C C . HIS A 1 234 ? -25.006 -13.074 17.405 1.00 98.38 234 HIS A C 1
ATOM 1710 O O . HIS A 1 234 ? -23.967 -13.053 18.046 1.00 98.38 234 HIS A O 1
ATOM 1716 N N . GLY A 1 235 ? -26.128 -12.588 17.943 1.00 98.06 235 GLY A N 1
ATOM 1717 C CA . GLY A 1 235 ? -26.199 -12.057 19.311 1.00 98.06 235 GLY A CA 1
ATOM 1718 C C . GLY A 1 235 ? -25.604 -10.656 19.491 1.00 98.06 235 GLY A C 1
ATOM 1719 O O . GLY A 1 235 ? -25.310 -10.259 20.613 1.00 98.06 235 GLY A O 1
ATOM 1720 N N . LEU A 1 236 ? -25.429 -9.894 18.408 1.00 98.44 236 LEU A N 1
ATOM 1721 C CA . LEU A 1 236 ? -24.878 -8.531 18.413 1.00 98.44 236 LEU A CA 1
ATOM 1722 C C . LEU A 1 236 ? -25.947 -7.452 18.193 1.00 98.44 236 LEU A C 1
ATOM 1724 O O . LEU A 1 236 ? -25.608 -6.289 17.998 1.00 98.44 236 LEU A O 1
ATOM 1728 N N . GLY A 1 237 ? -27.232 -7.818 18.198 1.00 97.62 237 GLY A N 1
ATOM 1729 C CA . GLY A 1 237 ? -28.336 -6.918 17.843 1.00 97.62 237 GLY A CA 1
ATOM 1730 C C . GLY A 1 237 ? -28.408 -5.670 18.725 1.00 97.62 237 GLY A C 1
ATOM 1731 O O . GLY A 1 237 ? -28.451 -4.564 18.208 1.00 97.62 237 GLY A O 1
ATOM 1732 N N . GLU A 1 238 ? -28.337 -5.833 20.049 1.00 96.81 238 GLU A N 1
ATOM 1733 C CA . GLU A 1 238 ? -28.354 -4.710 21.006 1.00 96.81 238 GLU A CA 1
ATOM 1734 C C . GLU A 1 238 ? -27.047 -3.900 21.016 1.00 96.81 238 GLU A C 1
ATOM 1736 O O . GLU A 1 238 ? -27.010 -2.772 21.503 1.00 96.81 238 GLU A O 1
ATOM 1741 N N . LEU A 1 239 ? -25.976 -4.471 20.460 1.00 97.75 239 LEU A N 1
ATOM 1742 C CA . LEU A 1 239 ? -24.662 -3.841 20.337 1.00 97.75 239 LEU A CA 1
ATOM 1743 C C . LEU A 1 239 ? -24.494 -3.114 18.999 1.00 97.75 239 LEU A C 1
ATOM 1745 O O . LEU A 1 239 ? -23.495 -2.430 18.796 1.00 97.75 239 LEU A O 1
ATOM 1749 N N . SER A 1 240 ? -25.446 -3.270 18.077 1.00 98.44 240 SER A N 1
ATOM 1750 C CA . SER A 1 240 ? -25.337 -2.779 16.707 1.00 98.44 240 SER A CA 1
ATOM 1751 C C . SER A 1 240 ? -26.417 -1.754 16.406 1.00 98.44 240 SER A C 1
ATOM 1753 O O . SER A 1 240 ? -27.595 -1.981 16.672 1.00 98.44 240 SER A O 1
ATOM 1755 N N . ARG A 1 241 ? -26.038 -0.624 15.812 1.00 97.56 241 ARG A N 1
ATOM 1756 C CA . ARG A 1 241 ? -26.990 0.438 15.460 1.00 97.56 241 ARG A CA 1
ATOM 1757 C C . ARG A 1 241 ? -26.546 1.226 14.246 1.00 97.56 241 ARG A C 1
ATOM 1759 O O . ARG A 1 241 ? -25.357 1.479 14.070 1.00 97.56 241 ARG A O 1
ATOM 1766 N N . GLU A 1 242 ? -27.515 1.657 13.446 1.00 98.44 242 GLU A N 1
ATOM 1767 C CA . GLU A 1 242 ? -27.289 2.727 12.479 1.00 98.44 242 GLU A CA 1
ATOM 1768 C C . GLU A 1 242 ? -26.881 3.992 13.240 1.00 98.44 242 GLU A C 1
ATOM 1770 O O . GLU A 1 242 ? -27.551 4.401 14.189 1.00 98.44 242 GLU A O 1
ATOM 1775 N N . ILE A 1 243 ? -25.770 4.591 12.827 1.00 98.31 243 ILE A N 1
ATOM 1776 C CA . ILE A 1 243 ? -25.256 5.833 13.404 1.00 98.31 243 ILE A CA 1
ATOM 1777 C C . ILE A 1 243 ? -25.247 6.975 12.403 1.00 98.31 243 ILE A C 1
ATOM 1779 O O . ILE A 1 243 ? -24.983 8.097 12.808 1.00 98.31 243 ILE A O 1
ATOM 1783 N N . GLY A 1 244 ? -25.503 6.740 11.117 1.00 97.31 244 GLY A N 1
ATOM 1784 C CA . GLY A 1 244 ? -25.434 7.822 10.146 1.00 97.31 244 GLY A CA 1
ATOM 1785 C C . GLY A 1 244 ? -25.317 7.386 8.698 1.00 97.31 244 GLY A C 1
ATOM 1786 O O . GLY A 1 244 ? -25.658 6.263 8.324 1.00 97.31 244 GLY A O 1
ATOM 1787 N N . ARG A 1 245 ? -24.816 8.305 7.876 1.00 98.00 245 ARG A N 1
ATOM 1788 C CA . ARG A 1 245 ? -24.641 8.129 6.431 1.00 98.00 245 ARG A CA 1
ATOM 1789 C C . ARG A 1 245 ? -23.404 8.864 5.924 1.00 98.00 245 ARG A C 1
ATOM 1791 O O . ARG A 1 245 ? -22.894 9.783 6.563 1.00 98.00 245 ARG A O 1
ATOM 1798 N N . VAL A 1 246 ? -22.997 8.489 4.720 1.00 98.19 246 VAL A N 1
ATOM 1799 C CA . VAL A 1 246 ? -21.951 9.166 3.950 1.00 98.19 246 VAL A CA 1
ATOM 1800 C C . VAL A 1 246 ? -22.561 10.312 3.140 1.00 98.19 246 VAL A C 1
ATOM 1802 O O . VAL A 1 246 ? -23.704 10.222 2.689 1.00 98.19 246 VAL A O 1
ATOM 1805 N N . THR A 1 247 ? -21.818 11.402 2.956 1.00 96.75 247 THR A N 1
ATOM 1806 C CA . THR A 1 247 ? -22.222 12.541 2.120 1.00 96.75 247 THR A CA 1
ATOM 1807 C C . THR A 1 247 ? -21.091 12.953 1.178 1.00 96.75 247 THR A C 1
ATOM 1809 O O . THR A 1 247 ? -19.928 12.682 1.445 1.00 96.75 247 THR A O 1
ATOM 1812 N N . ALA A 1 248 ? -21.411 13.647 0.085 1.00 94.00 248 ALA A N 1
ATOM 1813 C CA . ALA A 1 248 ? -20.403 14.206 -0.824 1.00 94.00 248 ALA A CA 1
ATOM 1814 C C . ALA A 1 248 ? -19.830 15.561 -0.350 1.00 94.00 248 ALA A C 1
ATOM 1816 O O . ALA A 1 248 ? -19.044 16.180 -1.057 1.00 94.00 248 ALA A O 1
ATOM 1817 N N . GLN A 1 249 ? -20.271 16.075 0.803 1.00 95.31 249 GLN A N 1
ATOM 1818 C CA . GLN A 1 249 ? -19.815 17.364 1.329 1.00 95.31 249 GLN A CA 1
ATOM 1819 C C . GLN A 1 249 ? -18.484 17.189 2.063 1.00 95.31 249 GLN A C 1
ATOM 1821 O O . GLN A 1 249 ? -18.288 16.180 2.725 1.00 95.31 249 GLN A O 1
ATOM 1826 N N . ASP A 1 250 ? -17.606 18.191 2.046 1.00 97.44 250 ASP A N 1
ATOM 1827 C CA . ASP A 1 250 ? -16.376 18.191 2.856 1.00 97.44 250 ASP A CA 1
ATOM 1828 C C . ASP A 1 250 ? -16.676 18.511 4.336 1.00 97.44 250 ASP A C 1
ATOM 1830 O O . ASP A 1 250 ? -16.210 19.506 4.887 1.00 97.44 250 ASP A O 1
ATOM 1834 N N . ARG A 1 251 ? -17.536 17.714 4.984 1.00 98.19 251 ARG A N 1
ATOM 1835 C CA . ARG A 1 251 ? -18.000 17.938 6.363 1.00 98.19 251 ARG A CA 1
ATOM 1836 C C . ARG A 1 251 ? -18.072 16.643 7.160 1.00 98.19 251 ARG A C 1
ATOM 1838 O O . ARG A 1 251 ? -18.625 15.653 6.687 1.00 98.19 251 ARG A O 1
ATOM 1845 N N . VAL A 1 252 ? -17.595 16.691 8.401 1.00 98.69 252 VAL A N 1
ATOM 1846 C CA . VAL A 1 252 ? -17.860 15.669 9.422 1.00 98.69 252 VAL A CA 1
ATOM 1847 C C . VAL A 1 252 ? -18.782 16.286 10.467 1.00 98.69 252 VAL A C 1
ATOM 1849 O O . VAL A 1 252 ? -18.379 17.161 11.236 1.00 98.69 252 VAL A O 1
ATOM 1852 N N . ARG A 1 253 ? -20.038 15.836 10.467 1.00 98.69 253 ARG A N 1
ATOM 1853 C CA . ARG A 1 253 ? -21.107 16.306 11.349 1.00 98.69 253 ARG A CA 1
ATOM 1854 C C . ARG A 1 253 ? -21.508 15.226 12.320 1.00 98.69 253 ARG A C 1
ATOM 1856 O O . ARG A 1 253 ? -21.882 14.133 11.907 1.00 98.69 253 ARG A O 1
ATOM 1863 N N . ILE A 1 254 ? -21.490 15.556 13.605 1.00 98.69 254 ILE A N 1
ATOM 1864 C CA . ILE A 1 254 ? -21.886 14.637 14.668 1.00 98.69 254 ILE A CA 1
ATOM 1865 C C . ILE A 1 254 ? -22.913 15.319 15.563 1.00 98.69 254 ILE A C 1
ATOM 1867 O O . ILE A 1 254 ? -22.681 16.411 16.088 1.00 98.69 254 ILE A O 1
ATOM 1871 N N . LEU A 1 255 ? -24.049 14.651 15.750 1.00 98.50 255 LEU A N 1
ATOM 1872 C CA . LEU A 1 255 ? -25.122 15.077 16.640 1.00 98.50 255 LEU A CA 1
ATOM 1873 C C . LEU A 1 255 ? -25.228 14.151 17.854 1.00 98.50 255 LEU A C 1
ATOM 1875 O O . LEU A 1 255 ? -25.053 12.945 17.729 1.00 98.50 255 LEU A O 1
ATOM 1879 N N . ALA A 1 256 ? -25.603 14.688 19.010 1.00 97.69 256 ALA A N 1
ATOM 1880 C CA . ALA A 1 256 ? -25.966 13.931 20.208 1.00 97.69 256 ALA A CA 1
ATOM 1881 C C . ALA A 1 256 ? -27.220 14.558 20.830 1.00 97.69 256 ALA A C 1
ATOM 1883 O O . ALA A 1 256 ? -27.265 15.770 21.041 1.00 97.69 256 ALA A O 1
ATOM 1884 N N . GLY A 1 257 ? -28.270 13.767 21.061 1.00 93.00 257 GLY A N 1
ATOM 1885 C CA . GLY A 1 257 ? -29.560 14.282 21.546 1.00 93.00 257 GLY A CA 1
ATOM 1886 C C . GLY A 1 257 ? -30.184 15.349 20.630 1.00 93.00 257 GLY A C 1
ATOM 1887 O O . GLY A 1 257 ? -30.844 16.268 21.103 1.00 93.00 257 GLY A O 1
ATOM 1888 N N . GLY A 1 258 ? -29.911 15.288 19.320 1.00 92.50 258 GLY A N 1
ATOM 1889 C CA . GLY A 1 258 ? -30.336 16.303 18.345 1.00 92.50 258 GLY A CA 1
ATOM 1890 C C . GLY A 1 258 ? -29.523 17.607 18.362 1.00 92.50 258 GLY A C 1
ATOM 1891 O O . GLY A 1 258 ? -29.798 18.498 17.562 1.00 92.50 258 GLY A O 1
ATOM 1892 N N . VAL A 1 259 ? -28.512 17.722 19.228 1.00 96.69 259 VAL A N 1
ATOM 1893 C CA . VAL A 1 259 ? -27.597 18.867 19.291 1.00 96.69 259 VAL A CA 1
ATOM 1894 C C . VAL A 1 259 ? -26.336 18.555 18.496 1.00 96.69 259 VAL A C 1
ATOM 1896 O O . VAL A 1 259 ? -25.722 17.509 18.693 1.00 96.69 259 VAL A O 1
ATOM 1899 N N . THR A 1 260 ? -25.921 19.466 17.622 1.00 97.94 260 THR A N 1
ATOM 1900 C CA . THR A 1 260 ? -24.631 19.378 16.930 1.00 97.94 260 THR A CA 1
ATOM 1901 C C . THR A 1 260 ? -23.490 19.523 17.935 1.00 97.94 260 THR A C 1
ATOM 1903 O O . THR A 1 260 ? -23.331 20.582 18.540 1.00 97.94 260 THR A O 1
ATOM 1906 N N . VAL A 1 261 ? -22.702 18.461 18.112 1.00 97.81 261 VAL A N 1
ATOM 1907 C CA . VAL A 1 261 ? -21.524 18.440 18.999 1.00 97.81 261 VAL A CA 1
ATOM 1908 C C . VAL A 1 261 ? -20.211 18.595 18.235 1.00 97.81 261 VAL A C 1
ATOM 1910 O O . VAL A 1 261 ? -19.213 18.994 18.824 1.00 97.81 261 VAL A O 1
ATOM 1913 N N . LEU A 1 262 ? -20.220 18.316 16.928 1.00 98.12 262 LEU A N 1
ATOM 1914 C CA . LEU A 1 262 ? -19.112 18.567 16.011 1.00 98.12 262 LEU A CA 1
ATOM 1915 C C . LEU A 1 262 ? -19.668 18.926 14.631 1.00 98.12 262 LEU A C 1
ATOM 1917 O O . LEU A 1 262 ? -20.590 18.266 14.146 1.00 98.12 262 LEU A O 1
ATOM 1921 N N . ASP A 1 263 ? -19.091 19.943 13.998 1.00 98.25 263 ASP A N 1
ATOM 1922 C CA . ASP A 1 263 ? -19.383 20.301 12.611 1.00 98.25 263 ASP A CA 1
ATOM 1923 C C . ASP A 1 263 ? -18.161 20.977 11.975 1.00 98.25 263 ASP A C 1
ATOM 1925 O O . ASP A 1 263 ? -18.078 22.203 11.865 1.00 98.25 263 ASP A O 1
ATOM 1929 N N . GLU A 1 264 ? -17.194 20.151 11.578 1.00 98.50 264 GLU A N 1
ATOM 1930 C CA . GLU A 1 264 ? -15.897 20.572 11.038 1.00 98.50 264 GLU A CA 1
ATOM 1931 C C . GLU A 1 264 ? -15.757 20.188 9.567 1.00 98.50 264 GLU A C 1
ATOM 1933 O O . GLU A 1 264 ? -16.487 19.333 9.054 1.00 98.50 264 GLU A O 1
ATOM 1938 N N . THR A 1 265 ? -14.850 20.852 8.847 1.00 98.56 265 THR A N 1
ATOM 1939 C CA . THR A 1 265 ? -14.512 20.395 7.494 1.00 98.56 265 THR A CA 1
ATOM 1940 C C . THR A 1 265 ? -13.698 19.107 7.585 1.00 98.56 265 THR A C 1
ATOM 1942 O O . THR A 1 265 ? -12.839 18.962 8.459 1.00 98.56 265 THR A O 1
ATOM 1945 N N . ARG A 1 266 ? -13.948 18.147 6.686 1.00 98.31 266 ARG A N 1
ATOM 1946 C CA . ARG A 1 266 ? -13.123 16.928 6.640 1.00 98.31 266 ARG A CA 1
ATOM 1947 C C . ARG A 1 266 ? -11.675 17.291 6.288 1.00 98.31 266 ARG A C 1
ATOM 1949 O O . ARG A 1 266 ? -10.750 16.720 6.860 1.00 98.31 266 ARG A O 1
ATOM 1956 N N . THR A 1 267 ? -11.471 18.301 5.444 1.00 98.38 267 THR A N 1
ATOM 1957 C CA . THR A 1 267 ? -10.144 18.830 5.104 1.00 98.38 267 THR A CA 1
ATOM 1958 C C . THR A 1 267 ? -9.359 19.333 6.314 1.00 98.38 267 THR A C 1
ATOM 1960 O O . THR A 1 267 ? -8.194 18.967 6.458 1.00 98.38 267 THR A O 1
ATOM 1963 N N . ASP A 1 268 ? -9.950 20.143 7.195 1.00 98.56 268 ASP A N 1
ATOM 1964 C CA . ASP A 1 268 ? -9.219 20.688 8.347 1.00 98.56 268 ASP A CA 1
ATOM 1965 C C . ASP A 1 268 ? -8.904 19.601 9.379 1.00 98.56 268 ASP A C 1
ATOM 1967 O O . ASP A 1 268 ? -7.807 19.586 9.942 1.00 98.56 268 ASP A O 1
ATOM 1971 N N . LEU A 1 269 ? -9.801 18.624 9.552 1.00 98.69 269 LEU A N 1
ATOM 1972 C CA . LEU A 1 269 ? -9.510 17.426 10.342 1.00 98.69 269 LEU A CA 1
ATOM 1973 C C . LEU A 1 269 ? -8.347 16.623 9.739 1.00 98.69 269 LEU A C 1
ATOM 1975 O O . LEU A 1 269 ? -7.433 16.231 10.464 1.00 98.69 269 LEU A O 1
ATOM 1979 N N . HIS A 1 270 ? -8.328 16.430 8.417 1.00 98.56 270 HIS A N 1
ATOM 1980 C CA . HIS A 1 270 ? -7.259 15.697 7.734 1.00 98.56 270 HIS A CA 1
ATOM 1981 C C . HIS A 1 270 ? -5.913 16.443 7.797 1.00 98.56 270 HIS A C 1
ATOM 1983 O O . HIS A 1 270 ? -4.863 15.816 7.961 1.00 98.56 270 HIS A O 1
ATOM 1989 N N . ARG A 1 271 ? -5.930 17.784 7.741 1.00 98.62 271 ARG A N 1
ATOM 1990 C CA . ARG A 1 271 ? -4.758 18.649 7.976 1.00 98.62 271 ARG A CA 1
ATOM 1991 C C . ARG A 1 271 ? -4.198 18.483 9.376 1.00 98.62 271 ARG A C 1
ATOM 1993 O O . ARG A 1 271 ? -2.988 18.323 9.519 1.00 98.62 271 ARG A O 1
ATOM 2000 N N . ALA A 1 272 ? -5.062 18.508 10.388 1.00 98.56 272 ALA A N 1
ATOM 2001 C CA . ALA A 1 272 ? -4.649 18.323 11.773 1.00 98.56 272 ALA A CA 1
ATOM 2002 C C . ALA A 1 272 ? -4.056 16.922 11.993 1.00 98.56 272 ALA A C 1
ATOM 2004 O O . ALA A 1 272 ? -2.983 16.795 12.579 1.00 98.56 272 ALA A O 1
ATOM 2005 N N . TRP A 1 273 ? -4.708 15.886 11.456 1.00 98.69 273 TRP A N 1
ATOM 2006 C CA . TRP A 1 273 ? -4.246 14.497 11.530 1.00 98.69 273 TRP A CA 1
ATOM 2007 C C . TRP A 1 273 ? -2.891 14.291 10.827 1.00 98.69 273 TRP A C 1
ATOM 2009 O O . TRP A 1 273 ? -2.000 13.630 11.358 1.00 98.69 273 TRP A O 1
ATOM 2019 N N . SER A 1 274 ? -2.682 14.929 9.670 1.00 98.38 274 SER A N 1
ATOM 2020 C CA . SER A 1 274 ? -1.453 14.786 8.871 1.00 98.38 274 SER A CA 1
ATOM 2021 C C . SER A 1 274 ? -0.247 15.571 9.407 1.00 98.38 274 SER A C 1
ATOM 2023 O O . SER A 1 274 ? 0.880 15.348 8.954 1.00 98.38 274 SER A O 1
ATOM 2025 N N . GLU A 1 275 ? -0.451 16.493 10.353 1.00 98.56 275 GLU A N 1
ATOM 2026 C CA . GLU A 1 275 ? 0.575 17.436 10.815 1.00 98.56 275 GLU A CA 1
ATOM 2027 C C . GLU A 1 275 ? 1.803 16.727 11.405 1.00 98.56 275 GLU A C 1
ATOM 2029 O O . GLU A 1 275 ? 2.934 17.094 11.089 1.00 98.56 275 GLU A O 1
ATOM 2034 N N . THR A 1 276 ? 1.621 15.670 12.205 1.00 98.56 276 THR A N 1
ATOM 2035 C CA . THR A 1 276 ? 2.752 14.927 12.789 1.00 98.56 276 THR A CA 1
ATOM 2036 C C . THR A 1 276 ? 3.642 14.324 11.703 1.00 98.56 276 THR A C 1
ATOM 2038 O O . THR A 1 276 ? 4.858 14.527 11.718 1.00 98.56 276 THR A O 1
ATOM 2041 N N . SER A 1 277 ? 3.051 13.635 10.721 1.00 98.19 277 SER A N 1
ATOM 2042 C CA . SER A 1 277 ? 3.793 13.041 9.600 1.00 98.19 277 SER A CA 1
ATOM 2043 C C . SER A 1 277 ? 4.499 14.105 8.761 1.00 98.19 277 SER A C 1
ATOM 2045 O O . SER A 1 277 ? 5.654 13.914 8.380 1.00 98.19 277 SER A O 1
ATOM 2047 N N . TYR A 1 278 ? 3.850 15.250 8.529 1.00 98.69 278 TYR A N 1
ATOM 2048 C CA . TYR A 1 278 ? 4.461 16.385 7.842 1.00 98.69 278 TYR A CA 1
ATOM 2049 C C . TYR A 1 278 ? 5.677 16.931 8.598 1.00 98.69 278 TYR A C 1
ATOM 2051 O O . TYR A 1 278 ? 6.750 17.068 8.011 1.00 98.69 278 TYR A O 1
ATOM 2059 N N . ARG A 1 279 ? 5.550 17.203 9.901 1.00 98.69 279 ARG A N 1
ATOM 2060 C CA . ARG A 1 279 ? 6.653 17.735 10.717 1.00 98.69 279 ARG A CA 1
ATOM 2061 C C . ARG A 1 279 ? 7.820 16.760 10.797 1.00 98.69 279 ARG A C 1
ATOM 2063 O O . ARG A 1 279 ? 8.963 17.183 10.652 1.00 98.69 279 ARG A O 1
ATOM 2070 N N . MET A 1 280 ? 7.543 15.468 10.964 1.00 98.69 280 MET A N 1
ATOM 2071 C CA . MET A 1 280 ? 8.579 14.435 10.964 1.00 98.69 280 MET A CA 1
ATOM 2072 C C . MET A 1 280 ? 9.301 14.353 9.616 1.00 98.69 280 MET A C 1
ATOM 2074 O O . MET A 1 280 ? 10.531 14.339 9.591 1.00 98.69 280 MET A O 1
ATOM 2078 N N . ALA A 1 281 ? 8.562 14.357 8.503 1.00 98.38 281 ALA A N 1
ATOM 2079 C CA . ALA A 1 281 ? 9.152 14.362 7.167 1.00 98.38 281 ALA A CA 1
ATOM 2080 C C . ALA A 1 281 ? 9.970 15.638 6.916 1.00 98.38 281 ALA A C 1
ATOM 2082 O O . ALA A 1 281 ? 11.092 15.553 6.441 1.00 98.38 281 ALA A O 1
ATOM 2083 N N . ALA A 1 282 ? 9.482 16.816 7.309 1.00 98.44 282 ALA A N 1
ATOM 2084 C CA . ALA A 1 282 ? 10.209 18.074 7.129 1.00 98.44 282 ALA A CA 1
ATOM 2085 C C . ALA A 1 282 ? 11.519 18.151 7.937 1.00 98.44 282 ALA A C 1
ATOM 2087 O O . ALA A 1 282 ? 12.437 18.866 7.541 1.00 98.44 282 ALA A O 1
ATOM 2088 N N . LEU A 1 283 ? 11.610 17.433 9.063 1.00 98.31 283 LEU A N 1
ATOM 2089 C CA . LEU A 1 283 ? 12.830 17.325 9.871 1.00 98.31 283 LEU A CA 1
ATOM 2090 C C . LEU A 1 283 ? 13.825 16.292 9.323 1.00 98.31 283 LEU A C 1
ATOM 2092 O O . LEU A 1 283 ? 15.027 16.429 9.547 1.00 98.31 283 LEU A O 1
ATOM 2096 N N . ARG A 1 284 ? 13.328 15.239 8.666 1.00 98.50 284 ARG A N 1
ATOM 2097 C CA . ARG A 1 284 ? 14.117 14.081 8.215 1.00 98.50 284 ARG A CA 1
ATOM 2098 C C . ARG A 1 284 ? 14.534 14.166 6.740 1.00 98.50 284 ARG A C 1
ATOM 2100 O O . ARG A 1 284 ? 15.607 13.680 6.392 1.00 98.50 284 ARG A O 1
ATOM 2107 N N . ASP A 1 285 ? 13.682 14.745 5.901 1.00 98.38 285 ASP A N 1
ATOM 2108 C CA . ASP A 1 285 ? 13.703 14.662 4.435 1.00 98.38 285 ASP A CA 1
ATOM 2109 C C . ASP A 1 285 ? 13.907 16.052 3.819 1.00 98.38 285 ASP A C 1
ATOM 2111 O O . ASP A 1 285 ? 14.162 17.033 4.519 1.00 98.38 285 ASP A O 1
ATOM 2115 N N . ASN A 1 286 ? 13.752 16.176 2.497 1.00 98.69 286 ASN A N 1
ATOM 2116 C CA . ASN A 1 286 ? 13.646 17.492 1.876 1.00 98.69 286 ASN A CA 1
ATOM 2117 C C . ASN A 1 286 ? 12.354 18.211 2.346 1.00 98.69 286 ASN A C 1
ATOM 2119 O O . ASN A 1 286 ? 11.250 17.750 2.024 1.00 98.69 286 ASN A O 1
ATOM 2123 N N . PRO A 1 287 ? 12.452 19.363 3.042 1.00 98.56 287 PRO A N 1
ATOM 2124 C CA . PRO A 1 287 ? 11.294 20.041 3.624 1.00 98.56 287 PRO A CA 1
ATOM 2125 C C . PRO A 1 287 ? 10.312 20.584 2.578 1.00 98.56 287 PRO A C 1
ATOM 2127 O O . PRO A 1 287 ? 9.118 20.690 2.861 1.00 98.56 287 PRO A O 1
ATOM 2130 N N . GLU A 1 288 ? 10.769 20.894 1.360 1.00 98.69 288 GLU A N 1
ATOM 2131 C CA . GLU A 1 288 ? 9.875 21.298 0.271 1.00 98.69 288 GLU A CA 1
ATOM 2132 C C . GLU A 1 288 ? 9.024 20.121 -0.204 1.00 98.69 288 GLU A C 1
ATOM 2134 O O . GLU A 1 288 ? 7.820 20.279 -0.384 1.00 98.69 288 GLU A O 1
ATOM 2139 N N . CYS A 1 289 ? 9.612 18.925 -0.325 1.00 98.81 289 CYS A N 1
ATOM 2140 C CA . CYS A 1 289 ? 8.861 17.715 -0.666 1.00 98.81 289 CYS A CA 1
ATOM 2141 C C . CYS A 1 289 ? 7.858 17.365 0.445 1.00 98.81 289 CYS A C 1
ATOM 2143 O O . CYS A 1 289 ? 6.690 17.106 0.158 1.00 98.81 289 CYS A O 1
ATOM 2145 N N . ALA A 1 290 ? 8.267 17.445 1.717 1.00 98.69 290 ALA A N 1
ATOM 2146 C CA . ALA A 1 290 ? 7.363 17.234 2.849 1.00 98.69 290 ALA A CA 1
ATOM 2147 C C . ALA A 1 290 ? 6.157 18.194 2.813 1.00 98.69 290 ALA A C 1
ATOM 2149 O O . ALA A 1 290 ? 5.015 17.763 2.990 1.00 98.69 290 ALA A O 1
ATOM 2150 N N . ARG A 1 291 ? 6.395 19.481 2.519 1.00 98.75 291 ARG A N 1
ATOM 2151 C CA . ARG A 1 291 ? 5.336 20.487 2.356 1.00 98.75 291 ARG A CA 1
ATOM 2152 C C . ARG A 1 291 ? 4.429 20.176 1.166 1.00 98.75 291 ARG A C 1
ATOM 2154 O O . ARG A 1 291 ? 3.211 20.205 1.316 1.00 98.75 291 ARG A O 1
ATOM 2161 N N . GLU A 1 292 ? 4.994 19.859 0.001 1.00 98.69 292 GLU A N 1
ATOM 2162 C CA . GLU A 1 292 ? 4.216 19.532 -1.200 1.00 98.69 292 GLU A CA 1
ATOM 2163 C C . GLU A 1 292 ? 3.293 18.321 -0.978 1.00 98.69 292 GLU A C 1
ATOM 2165 O O . GLU A 1 292 ? 2.132 18.352 -1.403 1.00 98.69 292 GLU A O 1
ATOM 2170 N N . GLN A 1 293 ? 3.768 17.294 -0.261 1.00 98.38 293 GLN A N 1
ATOM 2171 C CA . GLN A 1 293 ? 2.954 16.141 0.129 1.00 98.38 293 GLN A CA 1
ATOM 2172 C C . GLN A 1 293 ? 1.834 16.516 1.088 1.00 98.38 293 GLN A C 1
ATOM 2174 O O . GLN A 1 293 ? 0.703 16.092 0.864 1.00 98.38 293 GLN A O 1
ATOM 2179 N N . TYR A 1 294 ? 2.125 17.297 2.128 1.00 98.56 294 TYR A N 1
ATOM 2180 C CA . TYR A 1 294 ? 1.110 17.749 3.079 1.00 98.56 294 TYR A CA 1
ATOM 2181 C C . TYR A 1 294 ? -0.003 18.544 2.385 1.00 98.56 294 TYR A C 1
ATOM 2183 O O . TYR A 1 294 ? -1.187 18.267 2.566 1.00 98.56 294 TYR A O 1
ATOM 2191 N N . GLU A 1 295 ? 0.379 19.481 1.518 1.00 98.19 295 GLU A N 1
ATOM 2192 C CA . GLU A 1 295 ? -0.552 20.261 0.702 1.00 98.19 295 GLU A CA 1
ATOM 2193 C C . GLU A 1 295 ? -1.360 19.375 -0.259 1.00 98.19 295 GLU A C 1
ATOM 2195 O O . GLU A 1 295 ? -2.547 19.612 -0.435 1.00 98.19 295 GLU A O 1
ATOM 2200 N N . SER A 1 296 ? -0.745 18.349 -0.867 1.00 95.94 296 SER A N 1
ATOM 2201 C CA . SER A 1 296 ? -1.450 17.430 -1.777 1.00 95.94 296 SER A CA 1
ATOM 2202 C C . SER A 1 296 ? -2.452 16.547 -1.040 1.00 95.94 296 SER A C 1
ATOM 2204 O O . SER A 1 296 ? -3.579 16.403 -1.487 1.00 95.94 296 SER A O 1
ATOM 2206 N N . ALA A 1 297 ? -2.056 15.961 0.093 1.00 94.56 297 ALA A N 1
ATOM 2207 C CA . ALA A 1 297 ? -2.910 15.066 0.876 1.00 94.56 297 ALA A CA 1
ATOM 2208 C C . ALA A 1 297 ? -4.138 15.785 1.462 1.00 94.56 297 ALA A C 1
ATOM 2210 O O . ALA A 1 297 ? -5.131 15.151 1.813 1.00 94.56 297 ALA A O 1
ATOM 2211 N N . THR A 1 298 ? -4.065 17.113 1.571 1.00 95.62 298 THR A N 1
ATOM 2212 C CA . THR A 1 298 ? -5.091 17.965 2.181 1.00 95.62 298 THR A CA 1
ATOM 2213 C C . THR A 1 298 ? -5.733 18.931 1.183 1.00 95.62 298 THR A C 1
ATOM 2215 O O . THR A 1 298 ? -6.368 19.913 1.578 1.00 95.62 298 THR A O 1
ATOM 2218 N N . ASP A 1 299 ? -5.578 18.653 -0.111 1.00 97.19 299 ASP A N 1
ATOM 2219 C CA . ASP A 1 299 ? -6.266 19.347 -1.195 1.00 97.19 299 ASP A CA 1
ATOM 2220 C C . ASP A 1 299 ? -7.721 18.832 -1.275 1.00 97.19 299 ASP A C 1
ATOM 2222 O O . ASP A 1 299 ? -7.934 17.652 -1.565 1.00 97.19 299 ASP A O 1
ATOM 2226 N N . PRO A 1 300 ? -8.742 19.664 -0.985 1.00 96.06 300 PRO A N 1
ATOM 2227 C CA . PRO A 1 300 ? -10.143 19.236 -1.042 1.00 96.06 300 PRO A CA 1
ATOM 2228 C C . PRO A 1 300 ? -10.594 18.873 -2.462 1.00 96.06 300 PRO A C 1
ATOM 2230 O O . PRO A 1 300 ? -11.526 18.087 -2.620 1.00 96.06 300 PRO A O 1
ATOM 2233 N N . ASP A 1 301 ? -9.920 19.407 -3.482 1.00 96.25 301 ASP A N 1
ATOM 2234 C CA . ASP A 1 301 ? -10.284 19.256 -4.889 1.00 96.25 301 ASP A CA 1
ATOM 2235 C C . ASP A 1 301 ? -9.423 18.198 -5.604 1.00 96.25 301 ASP A C 1
ATOM 2237 O O . ASP A 1 301 ? -9.402 18.152 -6.840 1.00 96.25 301 ASP A O 1
ATOM 2241 N N . ASP A 1 302 ? -8.638 17.402 -4.869 1.00 97.12 302 ASP A N 1
ATOM 2242 C CA . ASP A 1 302 ? -7.886 16.282 -5.437 1.00 97.12 302 ASP A CA 1
ATOM 2243 C C . ASP A 1 302 ? -8.855 15.135 -5.796 1.00 97.12 302 ASP A C 1
ATOM 2245 O O . ASP A 1 302 ? -9.506 14.593 -4.902 1.00 97.12 302 ASP A O 1
ATOM 2249 N N . PRO A 1 303 ? -8.976 14.743 -7.081 1.00 96.56 303 PRO A N 1
ATOM 2250 C CA . PRO A 1 303 ? -9.853 13.642 -7.483 1.00 96.56 303 PRO A CA 1
ATOM 2251 C C . PRO A 1 303 ? -9.308 12.255 -7.097 1.00 96.56 303 PRO A C 1
ATOM 2253 O O . PRO A 1 303 ? -9.995 11.258 -7.313 1.00 96.56 303 PRO A O 1
ATOM 2256 N N . GLY A 1 304 ? -8.087 12.173 -6.558 1.00 97.25 304 GLY A N 1
ATOM 2257 C CA . GLY A 1 304 ? -7.430 10.919 -6.212 1.00 97.25 304 GLY A CA 1
ATOM 2258 C C . GLY A 1 304 ? -6.864 10.176 -7.424 1.00 97.25 304 GLY A C 1
ATOM 2259 O O . GLY A 1 304 ? -6.847 10.669 -8.555 1.00 97.25 304 GLY A O 1
ATOM 2260 N N . LEU A 1 305 ? -6.358 8.965 -7.180 1.00 97.88 305 LEU A N 1
ATOM 2261 C CA . LEU A 1 305 ? -5.875 8.104 -8.256 1.00 97.88 305 LEU A CA 1
ATOM 2262 C C . LEU A 1 305 ? -7.026 7.757 -9.208 1.00 97.88 305 LEU A C 1
ATOM 2264 O O . LEU A 1 305 ? -8.152 7.503 -8.791 1.00 97.88 305 LEU A O 1
ATOM 2268 N N . SER A 1 306 ? -6.721 7.732 -10.501 1.00 96.94 306 SER A N 1
ATOM 2269 C CA . SER A 1 306 ? -7.659 7.352 -11.555 1.00 96.94 306 SER A CA 1
ATOM 2270 C C . SER A 1 306 ? -6.950 6.503 -12.606 1.00 96.94 306 SER A C 1
ATOM 2272 O O . SER A 1 306 ? -5.721 6.462 -12.661 1.00 96.94 306 SER A O 1
ATOM 2274 N N . ALA A 1 307 ? -7.711 5.805 -13.447 1.00 97.38 307 ALA A N 1
ATOM 2275 C CA . ALA A 1 307 ? -7.160 5.134 -14.615 1.00 97.38 307 ALA A CA 1
ATOM 2276 C C . ALA A 1 307 ? -7.989 5.454 -15.860 1.00 97.38 307 ALA A C 1
ATOM 2278 O O . ALA A 1 307 ? -9.215 5.460 -15.827 1.00 97.38 307 ALA A O 1
ATOM 2279 N N . GLN A 1 308 ? -7.302 5.704 -16.969 1.00 97.69 308 GLN A N 1
ATOM 2280 C CA . GLN A 1 308 ? -7.886 5.907 -18.287 1.00 97.69 308 GLN A CA 1
ATOM 2281 C C . GLN A 1 308 ? -7.054 5.114 -19.287 1.00 97.69 308 GLN A C 1
ATOM 2283 O O . GLN A 1 308 ? -5.895 5.439 -19.522 1.00 97.69 308 GLN A O 1
ATOM 2288 N N . LEU A 1 309 ? -7.626 4.068 -19.872 1.00 97.94 309 LEU A N 1
ATOM 2289 C CA . LEU A 1 309 ? -6.887 3.139 -20.723 1.00 97.94 309 LEU A CA 1
ATOM 2290 C C . LEU A 1 309 ? -7.281 3.310 -22.192 1.00 97.94 309 LEU A C 1
ATOM 2292 O O . LEU A 1 309 ? -8.447 3.516 -22.517 1.00 97.94 309 LEU A O 1
ATOM 2296 N N . THR A 1 310 ? -6.300 3.214 -23.088 1.00 98.00 310 THR A N 1
ATOM 2297 C CA . THR A 1 310 ? -6.494 3.232 -24.551 1.00 98.00 310 THR A CA 1
ATOM 2298 C C . THR A 1 310 ? -6.638 1.829 -25.148 1.00 98.00 310 THR A C 1
ATOM 2300 O O . THR A 1 310 ? -6.730 1.666 -26.364 1.00 98.00 310 THR A O 1
ATOM 2303 N N . PHE A 1 311 ? -6.683 0.817 -24.284 1.00 97.19 311 PHE A N 1
ATOM 2304 C CA . PHE A 1 311 ? -6.858 -0.596 -24.592 1.00 97.19 311 PHE A CA 1
ATOM 2305 C C . PHE A 1 311 ? -7.619 -1.278 -23.447 1.00 97.19 311 PHE A C 1
ATOM 2307 O O . PHE A 1 311 ? -7.666 -0.746 -22.337 1.00 97.19 311 PHE A O 1
ATOM 2314 N N . ALA A 1 312 ? -8.169 -2.464 -23.701 1.00 94.12 312 ALA A N 1
ATOM 2315 C CA . ALA A 1 312 ? -8.782 -3.295 -22.671 1.00 94.12 312 ALA A CA 1
ATOM 2316 C C . ALA A 1 312 ? -7.717 -4.216 -22.027 1.00 94.12 312 ALA A C 1
ATOM 2318 O O . ALA A 1 312 ? -7.049 -4.956 -22.758 1.00 94.12 312 ALA A O 1
ATOM 2319 N N . PRO A 1 313 ? -7.485 -4.173 -20.699 1.00 91.31 313 PRO A N 1
ATOM 2320 C CA . PRO A 1 313 ? -6.528 -5.056 -20.014 1.00 91.31 313 PRO A CA 1
ATOM 2321 C C . PRO A 1 313 ? -6.763 -6.554 -20.243 1.00 91.31 313 PRO A C 1
ATOM 2323 O O . PRO A 1 313 ? -5.809 -7.334 -20.319 1.00 91.31 313 PRO A O 1
ATOM 2326 N N . GLU A 1 314 ? -8.025 -6.947 -20.384 1.00 90.31 314 GLU A N 1
ATOM 2327 C CA . GLU A 1 314 ? -8.476 -8.311 -20.640 1.00 90.31 314 GLU A CA 1
ATOM 2328 C C . GLU A 1 314 ? -8.123 -8.829 -22.044 1.00 90.31 314 GLU A C 1
ATOM 2330 O O . GLU A 1 314 ? -8.088 -10.044 -22.251 1.00 90.31 314 GLU A O 1
ATOM 2335 N N . ASP A 1 315 ? -7.798 -7.943 -22.994 1.00 94.31 315 ASP A N 1
ATOM 2336 C CA . ASP A 1 315 ? -7.395 -8.338 -24.343 1.00 94.31 315 ASP A CA 1
ATOM 2337 C C . ASP A 1 315 ? -6.004 -8.993 -24.319 1.00 94.31 315 ASP A C 1
ATOM 2339 O O . ASP A 1 315 ? -4.952 -8.337 -24.375 1.00 94.31 315 ASP A O 1
ATOM 2343 N N . ASP A 1 316 ? -5.983 -10.327 -24.279 1.00 97.38 316 ASP A N 1
ATOM 2344 C CA . ASP A 1 316 ? -4.755 -11.105 -24.393 1.00 97.38 316 ASP A CA 1
ATOM 2345 C C . ASP A 1 316 ? -4.252 -11.177 -25.841 1.00 97.38 316 ASP A C 1
ATOM 2347 O O . ASP A 1 316 ? -4.404 -12.173 -26.552 1.00 97.38 316 ASP A O 1
ATOM 2351 N N . VAL A 1 317 ? -3.577 -10.111 -26.269 1.00 98.06 317 VAL A N 1
ATOM 2352 C CA . VAL A 1 317 ? -2.933 -10.034 -27.590 1.00 98.06 317 VAL A CA 1
ATOM 2353 C C . VAL A 1 317 ? -1.847 -11.099 -27.805 1.00 98.06 317 VAL A C 1
ATOM 2355 O O . VAL A 1 317 ? -1.488 -11.382 -28.948 1.00 98.06 317 VAL A O 1
ATOM 2358 N N . ALA A 1 318 ? -1.330 -11.719 -26.737 1.00 98.12 318 ALA A N 1
ATOM 2359 C CA . ALA A 1 318 ? -0.346 -12.794 -26.819 1.00 98.12 318 ALA A CA 1
ATOM 2360 C C . ALA A 1 318 ? -0.993 -14.178 -27.016 1.00 98.12 318 ALA A C 1
ATOM 2362 O O . ALA A 1 318 ? -0.304 -15.114 -27.432 1.00 98.12 318 ALA A O 1
ATOM 2363 N N . ALA A 1 319 ? -2.302 -14.331 -26.791 1.00 98.06 319 ALA A N 1
ATOM 2364 C CA . ALA A 1 319 ? -2.990 -15.621 -26.860 1.00 98.06 319 ALA A CA 1
ATOM 2365 C C . ALA A 1 319 ? -2.794 -16.381 -28.193 1.00 98.06 319 ALA A C 1
ATOM 2367 O O . ALA A 1 319 ? -2.476 -17.574 -28.135 1.00 98.06 319 ALA A O 1
ATOM 2368 N N . PRO A 1 320 ? -2.870 -15.752 -29.391 1.00 97.88 320 PRO A N 1
ATOM 2369 C CA . PRO A 1 320 ? -2.620 -16.449 -30.660 1.00 97.88 320 PRO A CA 1
ATOM 2370 C C . PRO A 1 320 ? -1.210 -17.041 -30.765 1.00 97.88 320 PRO A C 1
ATOM 2372 O O . PRO A 1 320 ? -0.986 -18.028 -31.462 1.00 97.88 320 PRO A O 1
ATOM 2375 N N . TYR A 1 321 ? -0.252 -16.436 -30.069 1.00 97.62 321 TYR A N 1
ATOM 2376 C CA . TYR A 1 321 ? 1.143 -16.843 -30.048 1.00 97.62 321 TYR A CA 1
ATOM 2377 C C . TYR A 1 321 ? 1.399 -17.950 -29.026 1.00 97.62 321 TYR A C 1
ATOM 2379 O O . TYR A 1 321 ? 2.111 -18.912 -29.316 1.00 97.62 321 TYR A O 1
ATOM 2387 N N . ILE A 1 322 ? 0.766 -17.845 -27.856 1.00 96.88 322 ILE A N 1
ATOM 2388 C CA . ILE A 1 322 ? 0.768 -18.876 -26.812 1.00 96.88 322 ILE A CA 1
ATOM 2389 C C . ILE A 1 322 ? 0.142 -20.169 -27.344 1.00 96.88 322 ILE A C 1
ATOM 2391 O O . ILE A 1 322 ? 0.694 -21.250 -27.139 1.00 96.88 322 ILE A O 1
ATOM 2395 N N . ALA A 1 323 ? -0.958 -20.063 -28.095 1.00 97.12 323 ALA A N 1
ATOM 2396 C CA . ALA A 1 323 ? -1.668 -21.201 -28.674 1.00 97.12 323 ALA A CA 1
ATOM 2397 C C . ALA A 1 323 ? -0.816 -22.032 -29.654 1.00 97.12 323 ALA A C 1
ATOM 2399 O O . ALA A 1 323 ? -1.096 -23.213 -29.850 1.00 97.12 323 ALA A O 1
ATOM 2400 N N . LYS A 1 324 ? 0.258 -21.462 -30.229 1.00 95.81 324 LYS A N 1
ATOM 2401 C CA . LYS A 1 324 ? 1.226 -22.209 -31.057 1.00 95.81 324 LYS A CA 1
ATOM 2402 C C . LYS A 1 324 ? 2.079 -23.191 -30.239 1.00 95.81 324 LYS A C 1
ATOM 2404 O O . LYS A 1 324 ? 2.780 -24.011 -30.824 1.00 95.81 324 LYS A O 1
ATOM 2409 N N . GLY A 1 325 ? 2.096 -23.076 -28.908 1.00 94.25 325 GLY A N 1
ATOM 2410 C CA . GLY A 1 325 ? 2.918 -23.891 -28.007 1.00 94.25 325 GLY A CA 1
ATOM 2411 C C . GLY A 1 325 ? 4.406 -23.515 -27.974 1.00 94.25 325 GLY A C 1
ATOM 2412 O O . GLY A 1 325 ? 5.161 -24.087 -27.190 1.00 94.25 325 GLY A O 1
ATOM 2413 N N . VAL A 1 326 ? 4.842 -22.541 -28.781 1.00 95.88 326 VAL A N 1
ATOM 2414 C CA . VAL A 1 326 ? 6.225 -22.045 -28.794 1.00 95.88 326 VAL A CA 1
ATOM 2415 C C . VAL A 1 326 ? 6.395 -20.978 -27.718 1.00 95.88 326 VAL A C 1
ATOM 2417 O O . VAL A 1 326 ? 5.744 -19.928 -27.767 1.00 95.88 326 VAL A O 1
ATOM 2420 N N . ARG A 1 327 ? 7.301 -21.243 -26.773 1.00 98.19 327 ARG A N 1
ATOM 2421 C CA . ARG A 1 327 ? 7.652 -20.344 -25.668 1.00 98.19 327 ARG A CA 1
ATOM 2422 C C . ARG A 1 327 ? 9.072 -19.802 -25.866 1.00 98.19 327 ARG A C 1
ATOM 2424 O O . ARG A 1 327 ? 10.022 -20.532 -25.587 1.00 98.19 327 ARG A O 1
ATOM 2431 N N . PRO A 1 328 ? 9.244 -18.562 -26.358 1.00 98.50 328 PRO A N 1
ATOM 2432 C CA . PRO A 1 328 ? 10.570 -17.989 -26.562 1.00 98.50 328 PRO A CA 1
ATOM 2433 C C . PRO A 1 328 ? 11.320 -17.834 -25.235 1.00 98.50 328 PRO A C 1
ATOM 2435 O O . PRO A 1 328 ? 10.708 -17.520 -24.212 1.00 98.50 328 PRO A O 1
ATOM 2438 N N . ALA A 1 329 ? 12.635 -18.047 -25.249 1.00 98.62 329 ALA A N 1
ATOM 2439 C CA . ALA A 1 329 ? 13.467 -17.924 -24.059 1.00 98.62 329 ALA A CA 1
ATOM 2440 C C . ALA A 1 329 ? 13.733 -16.449 -23.717 1.00 98.62 329 ALA A C 1
ATOM 2442 O O . ALA A 1 329 ? 14.170 -15.672 -24.572 1.00 98.62 329 ALA A O 1
ATOM 2443 N N . VAL A 1 330 ? 13.510 -16.080 -22.455 1.00 98.81 330 VAL A N 1
ATOM 2444 C CA . VAL A 1 330 ? 13.852 -14.760 -21.904 1.00 98.81 330 VAL A CA 1
ATOM 2445 C C . VAL A 1 330 ? 14.799 -14.924 -20.718 1.00 98.81 330 VAL A C 1
ATOM 2447 O O . VAL A 1 330 ? 14.538 -15.708 -19.803 1.00 98.81 330 VAL A O 1
ATOM 2450 N N . ALA A 1 331 ? 15.908 -14.189 -20.743 1.00 98.81 331 ALA A N 1
ATOM 2451 C CA . ALA A 1 331 ? 16.865 -14.140 -19.650 1.00 98.81 331 ALA A CA 1
ATOM 2452 C C . ALA A 1 331 ? 16.345 -13.200 -18.558 1.00 98.81 331 ALA A C 1
ATOM 2454 O O . ALA A 1 331 ? 16.270 -11.989 -18.769 1.00 98.81 331 ALA A O 1
ATOM 2455 N N . ILE A 1 332 ? 15.996 -13.755 -17.396 1.00 98.81 332 ILE A N 1
ATOM 2456 C CA . ILE A 1 332 ? 15.664 -13.001 -16.186 1.00 98.81 332 ILE A CA 1
ATOM 2457 C C . ILE A 1 332 ? 16.974 -12.763 -15.436 1.00 98.81 332 ILE A C 1
ATOM 2459 O O . ILE A 1 332 ? 17.420 -13.598 -14.648 1.00 98.81 332 ILE A O 1
ATOM 2463 N N . VAL A 1 333 ? 17.649 -11.661 -15.762 1.00 98.62 333 VAL A N 1
ATOM 2464 C CA . VAL A 1 333 ? 19.015 -11.414 -15.306 1.00 98.62 333 VAL A CA 1
ATOM 2465 C C . VAL A 1 333 ? 19.012 -10.799 -13.913 1.00 98.62 333 VAL A C 1
ATOM 2467 O O . VAL A 1 333 ? 18.354 -9.784 -13.659 1.00 98.62 333 VAL A O 1
ATOM 2470 N N . ARG A 1 334 ? 19.810 -11.386 -13.019 1.00 98.62 334 ARG A N 1
ATOM 2471 C CA . ARG A 1 334 ? 20.004 -10.899 -11.652 1.00 98.62 334 ARG A CA 1
ATOM 2472 C C . ARG A 1 334 ? 21.464 -10.917 -11.205 1.00 98.62 334 ARG A C 1
ATOM 2474 O O . ARG A 1 334 ? 22.285 -11.708 -11.670 1.00 98.62 334 ARG A O 1
ATOM 2481 N N . GLU A 1 335 ? 21.752 -10.069 -10.231 1.00 98.31 335 GLU A N 1
ATOM 2482 C CA . GLU A 1 335 ? 23.014 -9.997 -9.494 1.00 98.31 335 GLU A CA 1
ATOM 2483 C C . GLU A 1 335 ? 22.747 -10.190 -7.989 1.00 98.31 335 GLU A C 1
ATOM 2485 O O . GLU A 1 335 ? 21.598 -10.168 -7.539 1.00 98.31 335 GLU A O 1
ATOM 2490 N N . GLN A 1 336 ? 23.791 -10.383 -7.185 1.00 97.38 336 GLN A N 1
ATOM 2491 C CA . GLN A 1 336 ? 23.686 -10.349 -5.727 1.00 97.38 336 GLN A CA 1
ATOM 2492 C C . GLN A 1 336 ? 22.969 -9.074 -5.246 1.00 97.38 336 GLN A C 1
ATOM 2494 O O . GLN A 1 336 ? 23.357 -7.960 -5.591 1.00 97.38 336 GLN A O 1
ATOM 2499 N N . GLY A 1 337 ? 21.926 -9.233 -4.428 1.00 97.25 337 GLY A N 1
ATOM 2500 C CA . GLY A 1 337 ? 21.104 -8.124 -3.918 1.00 97.25 337 GLY A CA 1
ATOM 2501 C C . GLY A 1 337 ? 19.889 -7.761 -4.785 1.00 97.25 337 GLY A C 1
ATOM 2502 O O . GLY A 1 337 ? 19.005 -7.038 -4.325 1.00 97.25 337 GLY A O 1
ATOM 2503 N N . VAL A 1 338 ? 19.774 -8.303 -6.003 1.00 97.81 338 VAL A N 1
ATOM 2504 C CA . VAL A 1 338 ? 18.533 -8.226 -6.793 1.00 97.81 338 VAL A CA 1
ATOM 2505 C C . VAL A 1 338 ? 17.442 -9.057 -6.118 1.00 97.81 338 VAL A C 1
ATOM 2507 O O . VAL A 1 338 ? 17.672 -10.204 -5.734 1.00 97.81 338 VAL A O 1
ATOM 2510 N N . ASN A 1 339 ? 16.235 -8.502 -6.002 1.00 98.06 339 ASN A N 1
ATOM 2511 C CA . ASN A 1 339 ? 15.152 -9.094 -5.208 1.00 98.06 339 ASN A CA 1
ATOM 2512 C C . ASN A 1 339 ? 13.791 -9.135 -5.920 1.00 98.06 339 ASN A C 1
ATOM 2514 O O . ASN A 1 339 ? 12.845 -9.644 -5.337 1.00 98.06 339 ASN A O 1
ATOM 2518 N N . SER A 1 340 ? 13.700 -8.640 -7.162 1.00 98.25 340 SER A N 1
ATOM 2519 C CA . SER A 1 340 ? 12.432 -8.532 -7.912 1.00 98.25 340 SER A CA 1
ATOM 2520 C C . SER A 1 340 ? 12.355 -9.463 -9.132 1.00 98.25 340 SER A C 1
ATOM 2522 O O . SER A 1 340 ? 11.689 -9.180 -10.125 1.00 98.25 340 SER A O 1
ATOM 2524 N N . HIS A 1 341 ? 13.143 -10.540 -9.137 1.00 98.62 341 HIS A N 1
ATOM 2525 C CA . HIS A 1 341 ? 13.304 -11.411 -10.306 1.00 98.62 341 HIS A CA 1
ATOM 2526 C C . HIS A 1 341 ? 12.193 -12.463 -10.434 1.00 98.62 341 HIS A C 1
ATOM 2528 O O . HIS A 1 341 ? 11.894 -12.899 -11.544 1.00 98.62 341 HIS A O 1
ATOM 2534 N N . VAL A 1 342 ? 11.550 -12.859 -9.331 1.00 98.75 342 VAL A N 1
ATOM 2535 C CA . VAL A 1 342 ? 10.515 -13.906 -9.344 1.00 98.75 342 VAL A CA 1
ATOM 2536 C C . VAL A 1 342 ? 9.219 -13.385 -9.961 1.00 98.75 342 VAL A C 1
ATOM 2538 O O . VAL A 1 342 ? 8.657 -14.025 -10.847 1.00 98.75 342 VAL A O 1
ATOM 2541 N N . GLU A 1 343 ? 8.759 -12.207 -9.546 1.00 98.69 343 GLU A N 1
ATOM 2542 C CA . GLU A 1 343 ? 7.573 -11.564 -10.109 1.00 98.69 343 GLU A CA 1
ATOM 2543 C C . GLU A 1 343 ? 7.784 -11.145 -11.574 1.00 98.69 343 GLU A C 1
ATOM 2545 O O . GLU A 1 343 ? 6.884 -11.322 -12.395 1.00 98.69 343 GLU A O 1
ATOM 2550 N N . MET A 1 344 ? 9.004 -10.725 -11.938 1.00 98.88 344 MET A N 1
ATOM 2551 C CA . MET A 1 344 ? 9.393 -10.477 -13.330 1.00 98.88 344 MET A CA 1
ATOM 2552 C C . MET A 1 344 ? 9.263 -11.748 -14.176 1.00 98.88 344 MET A C 1
ATOM 2554 O O . MET A 1 344 ? 8.633 -11.741 -15.236 1.00 98.88 344 MET A O 1
ATOM 2558 N N . ALA A 1 345 ? 9.812 -12.867 -13.689 1.00 98.88 345 ALA A N 1
ATOM 2559 C CA . ALA A 1 345 ? 9.683 -14.162 -14.347 1.00 98.88 345 ALA A CA 1
ATOM 2560 C C . ALA A 1 345 ? 8.213 -14.585 -14.486 1.00 98.88 345 ALA A C 1
ATOM 2562 O O . ALA A 1 345 ? 7.820 -15.082 -15.541 1.00 98.88 345 ALA A O 1
ATOM 2563 N N . ALA A 1 346 ? 7.388 -14.360 -13.458 1.00 98.88 346 ALA A N 1
ATOM 2564 C CA . ALA A 1 346 ? 5.964 -14.686 -13.477 1.00 98.88 346 ALA A CA 1
ATOM 2565 C C . ALA A 1 346 ? 5.188 -13.875 -14.529 1.00 98.88 346 ALA A C 1
ATOM 2567 O O . ALA A 1 346 ? 4.376 -14.449 -15.260 1.00 98.88 346 ALA A O 1
ATOM 2568 N N . ALA A 1 347 ? 5.472 -12.577 -14.662 1.00 98.81 347 ALA A N 1
ATOM 2569 C CA . ALA A 1 347 ? 4.851 -11.721 -15.669 1.00 98.81 347 ALA A CA 1
ATOM 2570 C C . ALA A 1 347 ? 5.198 -12.184 -17.099 1.00 98.81 347 ALA A C 1
ATOM 2572 O O . ALA A 1 347 ? 4.310 -12.414 -17.923 1.00 98.81 347 ALA A O 1
ATOM 2573 N N . PHE A 1 348 ? 6.478 -12.449 -17.385 1.00 98.88 348 PHE A N 1
ATOM 2574 C CA . PHE A 1 348 ? 6.891 -13.016 -18.676 1.00 98.88 348 PHE A CA 1
ATOM 2575 C C . PHE A 1 348 ? 6.324 -14.423 -18.919 1.00 98.88 348 PHE A C 1
ATOM 2577 O O . PHE A 1 348 ? 5.915 -14.748 -20.038 1.00 98.88 348 PHE A O 1
ATOM 2584 N N . HIS A 1 349 ? 6.250 -15.259 -17.881 1.00 98.75 349 HIS A N 1
ATOM 2585 C CA . HIS A 1 349 ? 5.639 -16.582 -17.970 1.00 98.75 349 HIS A CA 1
ATOM 2586 C C . HIS A 1 349 ? 4.163 -16.492 -18.374 1.00 98.75 349 HIS A C 1
ATOM 2588 O O . HIS A 1 349 ? 3.730 -17.246 -19.253 1.00 98.75 349 HIS A O 1
ATOM 2594 N N . ARG A 1 350 ? 3.403 -15.565 -17.772 1.00 98.38 350 ARG A N 1
ATOM 2595 C CA . ARG A 1 350 ? 1.994 -15.316 -18.110 1.00 98.38 350 ARG A CA 1
ATOM 2596 C C . ARG A 1 350 ? 1.832 -14.824 -19.550 1.00 98.38 350 ARG A C 1
ATOM 2598 O O . ARG A 1 350 ? 0.911 -15.259 -20.225 1.00 98.38 350 ARG A O 1
ATOM 2605 N N . ALA A 1 351 ? 2.772 -14.024 -20.055 1.00 98.56 351 ALA A N 1
ATOM 2606 C CA . ALA A 1 351 ? 2.805 -13.598 -21.458 1.00 98.56 351 ALA A CA 1
ATOM 2607 C C . ALA A 1 351 ? 3.247 -14.695 -22.452 1.00 98.56 351 ALA A C 1
ATOM 2609 O O . ALA A 1 351 ? 3.286 -14.446 -23.655 1.00 98.56 351 ALA A O 1
ATOM 2610 N N . GLY A 1 352 ? 3.596 -15.901 -21.986 1.00 98.44 352 GLY A N 1
ATOM 2611 C CA . GLY A 1 352 ? 3.924 -17.036 -22.855 1.00 98.44 352 GLY A CA 1
ATOM 2612 C C . GLY A 1 352 ? 5.408 -17.299 -23.097 1.00 98.44 352 GLY A C 1
ATOM 2613 O O . GLY A 1 352 ? 5.735 -18.113 -23.959 1.00 98.44 352 GLY A O 1
ATOM 2614 N N . PHE A 1 353 ? 6.313 -16.648 -22.369 1.00 98.81 353 PHE A N 1
ATOM 2615 C CA . PHE A 1 353 ? 7.753 -16.899 -22.483 1.00 98.81 353 PHE A CA 1
ATOM 2616 C C . PHE A 1 353 ? 8.211 -18.100 -21.648 1.00 98.81 353 PHE A C 1
ATOM 2618 O O . PHE A 1 353 ? 7.532 -18.533 -20.715 1.00 98.81 353 PHE A O 1
ATOM 2625 N N . ALA A 1 354 ? 9.387 -18.637 -21.954 1.00 98.69 354 ALA A N 1
ATOM 2626 C CA . ALA A 1 354 ? 10.146 -19.498 -21.055 1.00 98.69 354 ALA A CA 1
ATOM 2627 C C . ALA A 1 354 ? 11.161 -18.623 -20.291 1.00 98.69 354 ALA A C 1
ATOM 2629 O O . ALA A 1 354 ? 12.190 -18.267 -20.868 1.00 98.69 354 ALA A O 1
ATOM 2630 N N . PRO A 1 355 ? 10.869 -18.201 -19.045 1.00 98.62 355 PRO A N 1
ATOM 2631 C CA . PRO A 1 355 ? 11.816 -17.429 -18.250 1.00 98.62 355 PRO A CA 1
ATOM 2632 C C . PRO A 1 355 ? 12.929 -18.324 -17.703 1.00 98.62 355 PRO A C 1
ATOM 2634 O O . PRO A 1 355 ? 12.661 -19.390 -17.150 1.00 98.62 355 PRO A O 1
ATOM 2637 N N . TYR A 1 356 ? 14.171 -17.862 -17.822 1.00 98.75 356 TYR A N 1
ATOM 2638 C CA . TYR A 1 356 ? 15.344 -18.511 -17.240 1.00 98.75 356 TYR A CA 1
ATOM 2639 C C . TYR A 1 356 ? 15.949 -17.607 -16.174 1.00 98.75 356 TYR A C 1
ATOM 2641 O O . TYR A 1 356 ? 16.174 -16.426 -16.432 1.00 98.75 356 TYR A O 1
ATOM 2649 N N . ASP A 1 357 ? 16.222 -18.162 -14.993 1.00 98.62 357 ASP A N 1
ATOM 2650 C CA . ASP A 1 357 ? 17.010 -17.474 -13.969 1.00 98.62 357 ASP A CA 1
ATOM 2651 C C . ASP A 1 357 ? 18.468 -17.389 -14.435 1.00 98.62 357 ASP A C 1
ATOM 2653 O O . ASP A 1 357 ? 19.142 -18.415 -14.540 1.00 98.62 357 ASP A O 1
ATOM 2657 N N . VAL A 1 358 ? 18.932 -16.179 -14.750 1.00 98.69 358 VAL A N 1
ATOM 2658 C CA . VAL A 1 358 ? 20.289 -15.927 -15.242 1.00 98.69 358 VAL A CA 1
ATOM 2659 C C . VAL A 1 358 ? 21.025 -15.076 -14.219 1.00 98.69 358 VAL A C 1
ATOM 2661 O O . VAL A 1 358 ? 20.939 -13.846 -14.220 1.00 98.69 358 VAL A O 1
ATOM 2664 N N . HIS A 1 359 ? 21.801 -15.706 -13.343 1.00 98.69 359 HIS A N 1
ATOM 2665 C CA . HIS A 1 359 ? 22.682 -14.947 -12.470 1.00 98.69 359 HIS A CA 1
ATOM 2666 C C . HIS A 1 359 ? 23.892 -14.446 -13.264 1.00 98.69 359 HIS A C 1
ATOM 2668 O O . HIS A 1 359 ? 24.453 -15.159 -14.097 1.00 98.69 359 HIS A O 1
ATOM 2674 N N . MET A 1 360 ? 24.410 -13.265 -12.927 1.00 98.25 360 MET A N 1
ATOM 2675 C CA . MET A 1 360 ? 25.713 -12.805 -13.425 1.00 98.25 360 MET A CA 1
ATOM 2676 C C . MET A 1 360 ? 26.838 -13.846 -13.284 1.00 98.25 360 MET A C 1
ATOM 2678 O O . MET A 1 360 ? 27.682 -13.959 -14.171 1.00 98.25 360 MET A O 1
ATOM 2682 N N . THR A 1 361 ? 26.831 -14.680 -12.236 1.00 97.94 361 THR A N 1
ATOM 2683 C CA . THR A 1 361 ? 27.822 -15.756 -12.086 1.00 97.94 361 THR A CA 1
ATOM 2684 C C . THR A 1 361 ? 27.667 -16.866 -13.130 1.00 97.94 361 THR A C 1
ATOM 2686 O O . THR A 1 361 ? 28.662 -17.503 -13.471 1.00 97.94 361 THR A O 1
ATOM 2689 N N . ASP A 1 362 ? 26.467 -17.089 -13.677 1.00 98.44 362 ASP A N 1
ATOM 2690 C CA . ASP A 1 362 ? 26.232 -18.037 -14.771 1.00 98.44 362 ASP A CA 1
ATOM 2691 C C . ASP A 1 362 ? 26.874 -17.538 -16.064 1.00 98.44 362 ASP A C 1
ATOM 2693 O O . ASP A 1 362 ? 27.558 -18.304 -16.745 1.00 98.44 362 ASP A O 1
ATOM 2697 N N . LEU A 1 363 ? 26.754 -16.237 -16.344 1.00 98.00 363 LEU A N 1
ATOM 2698 C CA . LEU A 1 363 ? 27.409 -15.583 -17.482 1.00 98.00 363 LEU A CA 1
ATOM 2699 C C . LEU A 1 363 ? 28.942 -15.543 -17.308 1.00 98.00 363 LEU A C 1
ATOM 2701 O O . LEU A 1 363 ? 29.704 -15.791 -18.249 1.00 98.00 363 LEU A O 1
ATOM 2705 N N . VAL A 1 364 ? 29.429 -15.299 -16.085 1.00 97.12 364 VAL A N 1
ATOM 2706 C CA . VAL A 1 364 ? 30.868 -15.344 -15.750 1.00 97.12 364 VAL A CA 1
ATOM 2707 C C . VAL A 1 364 ? 31.434 -16.766 -15.813 1.00 97.12 364 VAL A C 1
ATOM 2709 O O . VAL A 1 364 ? 32.604 -16.950 -16.146 1.00 97.12 364 VAL A O 1
ATOM 2712 N N . ALA A 1 365 ? 30.642 -17.797 -15.551 1.00 97.38 365 ALA A N 1
ATOM 2713 C CA . ALA A 1 365 ? 31.097 -19.181 -15.668 1.00 97.38 365 ALA A CA 1
ATOM 2714 C C . ALA A 1 365 ? 30.856 -19.788 -17.060 1.00 97.38 365 ALA A C 1
ATOM 2716 O O . ALA A 1 365 ? 31.368 -20.868 -17.340 1.00 97.38 365 ALA A O 1
ATOM 2717 N N . GLY A 1 366 ? 30.091 -19.116 -17.927 1.00 96.00 366 GLY A N 1
ATOM 2718 C CA . GLY A 1 366 ? 29.661 -19.665 -19.215 1.00 96.00 366 GLY A CA 1
ATOM 2719 C C . GLY A 1 366 ? 28.630 -20.792 -19.088 1.00 96.00 366 GLY A C 1
ATOM 2720 O O . GLY A 1 366 ? 28.506 -21.598 -20.004 1.00 96.00 366 GLY A O 1
ATOM 2721 N N . ARG A 1 367 ? 27.905 -20.867 -17.961 1.00 97.88 367 ARG A N 1
ATOM 2722 C CA . ARG A 1 367 ? 26.802 -21.825 -17.754 1.00 97.88 367 ARG A CA 1
ATOM 2723 C C . ARG A 1 367 ? 25.570 -21.468 -18.584 1.00 97.88 367 ARG A C 1
ATOM 2725 O O . ARG A 1 367 ? 24.790 -22.351 -18.916 1.00 97.88 367 ARG A O 1
ATOM 2732 N N . MET A 1 368 ? 25.421 -20.188 -18.916 1.00 97.75 368 MET A N 1
ATOM 2733 C CA . MET A 1 368 ? 24.402 -19.661 -19.821 1.00 97.75 368 MET A CA 1
ATOM 2734 C C . MET A 1 368 ? 25.031 -18.616 -20.745 1.00 97.75 368 MET A C 1
ATOM 2736 O O . MET A 1 368 ? 26.030 -17.985 -20.382 1.00 97.75 368 MET A O 1
ATOM 2740 N N . ARG A 1 369 ? 24.458 -18.432 -21.938 1.00 97.75 369 ARG A N 1
ATOM 2741 C CA . ARG A 1 369 ? 24.931 -17.475 -22.945 1.00 97.75 369 ARG A CA 1
ATOM 2742 C C . ARG A 1 369 ? 23.782 -16.583 -23.393 1.00 97.75 369 ARG A C 1
ATOM 2744 O O . ARG A 1 369 ? 22.691 -17.071 -23.646 1.00 97.75 369 ARG A O 1
ATOM 2751 N N . LEU A 1 370 ? 24.039 -15.285 -23.551 1.00 98.19 370 LEU A N 1
ATOM 2752 C CA . LEU A 1 370 ? 23.006 -14.336 -23.988 1.00 98.19 370 LEU A CA 1
ATOM 2753 C C . LEU A 1 370 ? 22.480 -14.624 -25.408 1.00 98.19 370 LEU A C 1
ATOM 2755 O O . LEU A 1 370 ? 21.335 -14.303 -25.712 1.00 98.19 370 LEU A O 1
ATOM 2759 N N . ASP A 1 371 ? 23.280 -15.284 -26.250 1.00 97.19 371 ASP A N 1
ATOM 2760 C CA . ASP A 1 371 ? 22.896 -15.695 -27.608 1.00 97.19 371 ASP A CA 1
ATOM 2761 C C . ASP A 1 371 ? 21.696 -16.657 -27.635 1.00 97.19 371 ASP A C 1
ATOM 2763 O O . ASP A 1 371 ? 20.981 -16.710 -28.633 1.00 97.19 371 ASP A O 1
ATOM 2767 N N . ASP A 1 372 ? 21.452 -17.383 -26.540 1.00 97.69 372 ASP A N 1
ATOM 2768 C CA . ASP A 1 372 ? 20.371 -18.371 -26.434 1.00 97.69 372 ASP A CA 1
ATOM 2769 C C . ASP A 1 372 ? 18.993 -17.718 -26.205 1.00 97.69 372 ASP A C 1
ATOM 2771 O O . ASP A 1 372 ? 17.964 -18.397 -26.191 1.00 97.69 372 ASP A O 1
ATOM 2775 N N . PHE A 1 373 ? 18.958 -16.395 -26.019 1.00 98.69 373 PHE A N 1
ATOM 2776 C CA . PHE A 1 373 ? 17.761 -15.651 -25.646 1.00 98.69 373 PHE A CA 1
ATOM 2777 C C . PHE A 1 373 ? 17.343 -14.660 -26.732 1.00 98.69 373 PHE A C 1
ATOM 2779 O O . PHE A 1 373 ? 18.170 -14.079 -27.439 1.00 98.69 373 PHE A O 1
ATOM 2786 N N . VAL A 1 374 ? 16.030 -14.447 -26.840 1.00 98.38 374 VAL A N 1
ATOM 2787 C CA . VAL A 1 374 ? 15.432 -13.390 -27.677 1.00 98.38 374 VAL A CA 1
ATOM 2788 C C . VAL A 1 374 ? 15.082 -12.148 -26.850 1.00 98.38 374 VAL A C 1
ATOM 2790 O O . VAL A 1 374 ? 14.996 -11.040 -27.369 1.00 98.38 374 VAL A O 1
ATOM 2793 N N . GLY A 1 375 ? 14.905 -12.328 -25.540 1.00 98.38 375 GLY A N 1
ATOM 2794 C CA . GLY A 1 375 ? 14.621 -11.259 -24.594 1.00 98.38 375 GLY A CA 1
ATOM 2795 C C . GLY A 1 375 ? 15.601 -11.262 -23.433 1.00 98.38 375 GLY A C 1
ATOM 2796 O O . GLY A 1 375 ? 15.976 -12.324 -22.934 1.00 98.38 375 GLY A O 1
ATOM 2797 N N . LEU A 1 376 ? 15.965 -10.074 -22.968 1.00 98.38 376 LEU A N 1
ATOM 2798 C CA . LEU A 1 376 ? 16.772 -9.872 -21.771 1.00 98.38 376 LEU A CA 1
ATOM 2799 C C . LEU A 1 376 ? 16.071 -8.872 -20.860 1.00 98.38 376 LEU A C 1
ATOM 2801 O O . LEU A 1 376 ? 15.801 -7.742 -21.257 1.00 98.38 376 LEU A O 1
ATOM 2805 N N . THR A 1 377 ? 15.773 -9.276 -19.630 1.00 98.31 377 THR A N 1
ATOM 2806 C CA . THR A 1 377 ? 15.244 -8.364 -18.617 1.00 98.31 377 THR A CA 1
ATOM 2807 C C . THR A 1 377 ? 16.215 -8.259 -17.457 1.00 98.31 377 THR A C 1
ATOM 2809 O O . THR A 1 377 ? 16.656 -9.267 -16.910 1.00 98.31 377 THR A O 1
ATOM 2812 N N . ILE A 1 378 ? 16.544 -7.032 -17.072 1.00 98.12 378 ILE A N 1
ATOM 2813 C CA . ILE A 1 378 ? 17.376 -6.737 -15.911 1.00 98.12 378 ILE A CA 1
ATOM 2814 C C . ILE A 1 378 ? 16.446 -6.344 -14.763 1.00 98.12 378 ILE A C 1
ATOM 2816 O O . ILE A 1 378 ? 15.720 -5.349 -14.850 1.00 98.12 378 ILE A O 1
ATOM 2820 N N . CYS A 1 379 ? 16.430 -7.157 -13.710 1.00 97.75 379 CYS A N 1
ATOM 2821 C CA . CYS A 1 379 ? 15.452 -7.043 -12.629 1.00 97.75 379 CYS A CA 1
ATOM 2822 C C . CYS A 1 379 ? 15.802 -5.965 -11.590 1.00 97.75 379 CYS A C 1
ATOM 2824 O O . CYS A 1 379 ? 16.962 -5.593 -11.408 1.00 97.75 379 CYS A O 1
ATOM 2826 N N . GLY A 1 380 ? 14.781 -5.508 -10.860 1.00 96.31 380 GLY A N 1
ATOM 2827 C CA . GLY A 1 380 ? 14.928 -4.556 -9.759 1.00 96.31 380 GLY A CA 1
ATOM 2828 C C . GLY A 1 380 ? 15.458 -5.165 -8.451 1.00 96.31 380 GLY A C 1
ATOM 2829 O O . GLY A 1 380 ? 15.416 -6.379 -8.221 1.00 96.31 380 GLY A O 1
ATOM 2830 N N . GLY A 1 381 ? 15.942 -4.299 -7.562 1.00 96.69 381 GLY A N 1
ATOM 2831 C CA . GLY A 1 381 ? 16.448 -4.651 -6.238 1.00 96.69 381 GLY A CA 1
ATOM 2832 C C . GLY A 1 381 ? 17.531 -3.689 -5.769 1.00 96.69 381 GLY A C 1
ATOM 2833 O O . GLY A 1 381 ? 17.510 -2.527 -6.146 1.00 96.69 381 GLY A O 1
ATOM 2834 N N . PHE A 1 382 ? 18.463 -4.186 -4.961 1.00 97.69 382 PHE A N 1
ATOM 2835 C CA . PHE A 1 382 ? 19.572 -3.408 -4.407 1.00 97.69 382 PHE A CA 1
ATOM 2836 C C . PHE A 1 382 ? 20.877 -4.137 -4.713 1.00 97.69 382 PHE A C 1
ATOM 2838 O O . PHE A 1 382 ? 21.507 -4.710 -3.816 1.00 97.69 382 PHE A O 1
ATOM 2845 N N . SER A 1 383 ? 21.248 -4.227 -5.994 1.00 95.94 383 SER A N 1
ATOM 2846 C CA . SER A 1 383 ? 22.495 -4.897 -6.366 1.00 95.94 383 SER A CA 1
ATOM 2847 C C . SER A 1 383 ? 23.678 -4.257 -5.629 1.00 95.94 383 SER A C 1
ATOM 2849 O O . SER A 1 383 ? 23.824 -3.038 -5.595 1.00 95.94 383 SER A O 1
ATOM 2851 N N . TYR A 1 384 ? 24.479 -5.080 -4.945 1.00 97.19 384 TYR A N 1
ATOM 2852 C CA . TYR A 1 384 ? 25.545 -4.619 -4.033 1.00 97.19 384 TYR A 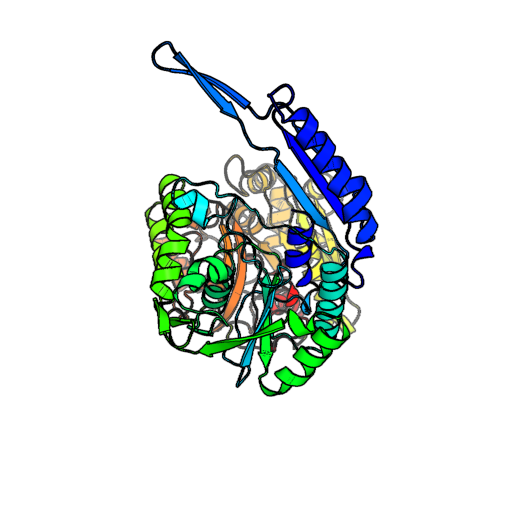CA 1
ATOM 2853 C C . TYR A 1 384 ? 25.102 -3.630 -2.930 1.00 97.19 384 TYR A C 1
ATOM 2855 O O . TYR A 1 384 ? 25.931 -2.895 -2.395 1.00 97.19 384 TYR A O 1
ATOM 2863 N N . GLY A 1 385 ? 23.817 -3.604 -2.567 1.00 94.88 385 GLY A N 1
ATOM 2864 C CA . GLY A 1 385 ? 23.273 -2.641 -1.605 1.00 94.88 385 GLY A CA 1
ATOM 2865 C C . GLY A 1 385 ? 23.297 -1.193 -2.105 1.00 94.88 385 GLY A C 1
ATOM 2866 O O . GLY A 1 385 ? 23.340 -0.287 -1.279 1.00 94.88 385 GLY A O 1
ATOM 2867 N N . ASP A 1 386 ? 23.347 -0.986 -3.427 1.00 94.44 386 ASP A N 1
ATOM 2868 C CA . ASP A 1 386 ? 23.479 0.316 -4.103 1.00 94.44 386 ASP A CA 1
ATOM 2869 C C . ASP A 1 386 ? 24.740 1.122 -3.716 1.00 94.44 386 ASP A C 1
ATOM 2871 O O . ASP A 1 386 ? 24.875 2.314 -4.000 1.00 94.44 386 ASP A O 1
ATOM 2875 N N . VAL A 1 387 ? 25.729 0.462 -3.104 1.00 91.44 387 VAL A N 1
ATOM 2876 C CA . VAL A 1 387 ? 27.021 1.078 -2.786 1.00 91.44 387 VAL A CA 1
ATOM 2877 C C . VAL A 1 387 ? 27.747 1.445 -4.086 1.00 91.44 387 VAL A C 1
ATOM 2879 O O . VAL A 1 387 ? 27.799 0.656 -5.027 1.00 91.44 387 VAL A O 1
ATOM 2882 N N . LEU A 1 388 ? 28.366 2.634 -4.108 1.00 89.62 388 LEU A N 1
ATOM 2883 C CA . LEU A 1 388 ? 28.987 3.268 -5.289 1.00 89.62 388 LEU A CA 1
ATOM 2884 C C . LEU A 1 388 ? 27.989 3.806 -6.338 1.00 89.62 388 LEU A C 1
ATOM 2886 O O . LEU A 1 388 ? 28.421 4.175 -7.435 1.00 89.62 388 LEU A O 1
ATOM 2890 N N . GLY A 1 389 ? 26.703 3.893 -5.980 1.00 90.56 389 GLY A N 1
ATOM 2891 C CA . GLY A 1 389 ? 25.592 4.319 -6.833 1.00 90.56 389 GLY A CA 1
ATOM 2892 C C . GLY A 1 389 ? 24.747 3.125 -7.278 1.00 90.56 389 GLY A C 1
ATOM 2893 O O . GLY A 1 389 ? 25.284 2.072 -7.640 1.00 90.56 389 GLY A O 1
ATOM 2894 N N . ALA A 1 390 ? 23.425 3.274 -7.263 1.00 91.69 390 ALA A N 1
ATOM 2895 C CA . ALA A 1 390 ? 22.515 2.190 -7.599 1.00 91.69 390 ALA A CA 1
ATOM 2896 C C . ALA A 1 390 ? 22.719 1.713 -9.051 1.00 91.69 390 ALA A C 1
ATOM 2898 O O . ALA A 1 390 ? 22.839 2.506 -9.984 1.00 91.69 390 ALA A O 1
ATOM 2899 N N . GLY A 1 391 ? 22.840 0.396 -9.242 1.00 93.94 391 GLY A N 1
ATOM 2900 C CA . GLY A 1 391 ? 23.124 -0.234 -10.540 1.00 93.94 391 GLY A CA 1
ATOM 2901 C C . GLY A 1 391 ? 24.559 -0.059 -11.071 1.00 93.94 391 GLY A C 1
ATOM 2902 O O . GLY A 1 391 ? 24.963 -0.791 -11.976 1.00 93.94 391 GLY A O 1
ATOM 2903 N N . GLU A 1 392 ? 25.371 0.841 -10.504 1.00 95.62 392 GLU A N 1
ATOM 2904 C CA . GLU A 1 392 ? 26.723 1.152 -10.996 1.00 95.62 392 GLU A CA 1
ATOM 2905 C C . GLU A 1 392 ? 27.712 0.005 -10.758 1.00 95.62 392 GLU A C 1
ATOM 2907 O O . GLU A 1 392 ? 28.509 -0.312 -11.643 1.00 95.62 392 GLU A O 1
ATOM 2912 N N . GLY A 1 393 ? 27.672 -0.637 -9.585 1.00 95.38 393 GLY A N 1
ATOM 2913 C CA . GLY A 1 393 ? 28.526 -1.792 -9.283 1.00 95.38 393 GLY A CA 1
ATOM 2914 C C . GLY A 1 393 ? 28.285 -2.955 -10.251 1.00 95.38 393 GLY A C 1
ATOM 2915 O O . GLY A 1 393 ? 29.233 -3.541 -10.776 1.00 95.38 393 GLY A O 1
ATOM 2916 N N . TRP A 1 394 ? 27.014 -3.223 -10.556 1.00 97.69 394 TRP A N 1
ATOM 2917 C CA . TRP A 1 394 ? 26.604 -4.243 -11.520 1.00 97.69 394 TRP A CA 1
ATOM 2918 C C . TRP A 1 394 ? 27.005 -3.871 -12.953 1.00 97.69 394 TRP A C 1
ATOM 2920 O O . TRP A 1 394 ? 27.645 -4.664 -13.642 1.00 97.69 394 TRP A O 1
ATOM 2930 N N . ALA A 1 395 ? 26.732 -2.646 -13.401 1.00 97.69 395 ALA A N 1
ATOM 2931 C CA . ALA A 1 395 ? 27.132 -2.212 -14.737 1.00 97.69 395 ALA A CA 1
ATOM 2932 C C . ALA A 1 395 ? 28.657 -2.279 -14.922 1.00 97.69 395 ALA A C 1
ATOM 2934 O O . ALA A 1 395 ? 29.154 -2.803 -15.919 1.00 97.69 395 ALA A O 1
ATOM 2935 N N . LYS A 1 396 ? 29.431 -1.815 -13.934 1.00 97.38 396 LYS A N 1
ATOM 2936 C CA . LYS A 1 396 ? 30.900 -1.847 -13.985 1.00 97.38 396 LYS A CA 1
ATOM 2937 C C . LYS A 1 396 ? 31.464 -3.264 -13.942 1.00 97.38 396 LYS A C 1
ATOM 2939 O O . LYS A 1 396 ? 32.489 -3.499 -14.578 1.00 97.38 396 LYS A O 1
ATOM 2944 N N . SER A 1 397 ? 30.813 -4.215 -13.268 1.00 97.19 397 SER A N 1
ATOM 2945 C CA . SER A 1 397 ? 31.246 -5.620 -13.299 1.00 97.19 397 SER A CA 1
ATOM 2946 C C . SER A 1 397 ? 31.150 -6.218 -14.712 1.00 97.19 397 SER A C 1
ATOM 2948 O O . SER A 1 397 ? 32.024 -6.991 -15.110 1.00 97.19 397 SER A O 1
ATOM 2950 N N . ILE A 1 398 ? 30.158 -5.787 -15.503 1.00 98.00 398 ILE A N 1
ATOM 2951 C CA . ILE A 1 398 ? 30.029 -6.118 -16.930 1.00 98.00 398 ILE A CA 1
ATOM 2952 C C . ILE A 1 398 ? 31.092 -5.383 -17.750 1.00 98.00 398 ILE A C 1
ATOM 2954 O O . ILE A 1 398 ? 31.838 -6.019 -18.491 1.00 98.00 398 ILE A O 1
ATOM 2958 N N . LEU A 1 399 ? 31.203 -4.059 -17.599 1.00 97.81 399 LEU A N 1
ATOM 2959 C CA . LEU A 1 399 ? 32.115 -3.227 -18.397 1.00 97.81 399 LEU A CA 1
ATOM 2960 C C . LEU A 1 399 ? 33.591 -3.603 -18.207 1.00 97.81 399 LEU A C 1
ATOM 2962 O O . LEU A 1 399 ? 34.368 -3.558 -19.161 1.00 97.81 399 LEU A O 1
ATOM 2966 N N . PHE A 1 400 ? 33.988 -3.977 -16.989 1.00 97.81 400 PHE A N 1
ATOM 2967 C CA . PHE A 1 400 ? 35.374 -4.320 -16.655 1.00 97.81 400 PHE A CA 1
ATOM 2968 C C . PHE A 1 400 ? 35.721 -5.789 -16.908 1.00 97.81 400 PHE A C 1
ATOM 2970 O O . PHE A 1 400 ? 36.883 -6.173 -16.771 1.00 97.81 400 PHE A O 1
ATOM 2977 N N . ASN A 1 401 ? 34.752 -6.608 -17.320 1.00 98.06 401 ASN A N 1
ATOM 2978 C CA . ASN A 1 401 ? 34.991 -7.964 -17.791 1.00 98.06 401 ASN A CA 1
ATOM 2979 C C . ASN A 1 401 ? 34.831 -8.004 -19.320 1.00 98.06 401 ASN A C 1
ATOM 2981 O O . ASN A 1 401 ? 33.696 -8.020 -19.798 1.00 98.06 401 ASN A O 1
ATOM 2985 N N . PRO A 1 402 ? 35.927 -8.070 -20.106 1.00 97.69 402 PRO A N 1
ATOM 2986 C CA . PRO A 1 402 ? 35.855 -7.975 -21.566 1.00 97.69 402 PRO A CA 1
ATOM 2987 C C . PRO A 1 402 ? 34.871 -8.961 -22.201 1.00 97.69 402 PRO A C 1
ATOM 2989 O O . PRO A 1 402 ? 34.106 -8.590 -23.080 1.00 97.69 402 PRO A O 1
ATOM 2992 N N . ARG A 1 403 ? 34.810 -10.201 -21.697 1.00 97.50 403 ARG A N 1
ATOM 2993 C CA . ARG A 1 403 ? 33.911 -11.221 -22.246 1.00 97.50 403 ARG A CA 1
ATOM 2994 C C . ARG A 1 403 ? 32.440 -10.909 -21.978 1.00 97.50 403 ARG A C 1
ATOM 2996 O O . ARG A 1 403 ? 31.603 -11.179 -22.833 1.00 97.50 403 ARG A O 1
ATOM 3003 N N . LEU A 1 404 ? 32.113 -10.381 -20.797 1.00 98.06 404 LEU A N 1
ATOM 3004 C CA . LEU A 1 404 ? 30.744 -9.950 -20.512 1.00 98.06 404 LEU A CA 1
ATOM 3005 C C . LEU A 1 404 ? 30.393 -8.712 -21.326 1.00 98.06 404 LEU A C 1
ATOM 3007 O O . LEU A 1 404 ? 29.340 -8.695 -21.953 1.00 98.06 404 LEU A O 1
ATOM 3011 N N . ARG A 1 405 ? 31.280 -7.714 -21.365 1.00 98.50 405 ARG A N 1
ATOM 3012 C CA . ARG A 1 405 ? 31.096 -6.509 -22.177 1.00 98.50 405 ARG A CA 1
ATOM 3013 C C . ARG A 1 405 ? 30.755 -6.861 -23.625 1.00 98.50 405 ARG A C 1
ATOM 3015 O O . ARG A 1 405 ? 29.747 -6.377 -24.136 1.00 98.50 405 ARG A O 1
ATOM 3022 N N . ASP A 1 406 ? 31.537 -7.748 -24.238 1.00 98.38 406 ASP A N 1
ATOM 3023 C CA . ASP A 1 406 ? 31.320 -8.200 -25.613 1.00 98.38 406 ASP A CA 1
ATOM 3024 C C . ASP A 1 406 ? 29.999 -8.971 -25.761 1.00 98.38 406 ASP A C 1
ATOM 3026 O O . ASP A 1 406 ? 29.259 -8.735 -26.712 1.00 98.38 406 ASP A O 1
ATOM 3030 N N . ALA A 1 407 ? 29.658 -9.850 -24.810 1.00 98.31 407 ALA A N 1
ATOM 3031 C CA . ALA A 1 407 ? 28.407 -10.611 -24.844 1.00 98.31 407 ALA A CA 1
ATOM 3032 C C . ALA A 1 407 ? 27.161 -9.711 -24.751 1.00 98.31 407 ALA A C 1
ATOM 3034 O O . ALA A 1 407 ? 26.202 -9.907 -25.496 1.00 98.31 407 ALA A O 1
ATOM 3035 N N . PHE A 1 408 ? 27.170 -8.712 -23.864 1.00 98.69 408 PHE A N 1
ATOM 3036 C CA . PHE A 1 408 ? 26.073 -7.750 -23.738 1.00 98.69 408 PHE A CA 1
ATOM 3037 C C . PHE A 1 408 ? 25.978 -6.847 -24.974 1.00 98.69 408 PHE A C 1
ATOM 3039 O O . PHE A 1 408 ? 24.893 -6.695 -25.529 1.00 98.69 408 PHE A O 1
ATOM 3046 N N . ALA A 1 409 ? 27.101 -6.303 -25.455 1.00 98.56 409 ALA A N 1
ATOM 3047 C CA . ALA A 1 409 ? 27.120 -5.493 -26.674 1.00 98.56 409 ALA A CA 1
ATOM 3048 C C . ALA A 1 409 ? 26.605 -6.280 -27.894 1.00 98.56 409 ALA A C 1
ATOM 3050 O O . ALA A 1 409 ? 25.789 -5.768 -28.661 1.00 98.56 409 ALA A O 1
ATOM 3051 N N . ALA A 1 410 ? 27.017 -7.544 -28.044 1.00 98.50 410 ALA A N 1
ATOM 3052 C CA . ALA A 1 410 ? 26.523 -8.426 -29.098 1.00 98.50 410 ALA A CA 1
ATOM 3053 C C . ALA A 1 410 ? 25.009 -8.666 -28.986 1.00 98.50 410 ALA A C 1
ATOM 3055 O O . ALA A 1 410 ? 24.305 -8.600 -29.994 1.00 98.50 410 ALA A O 1
ATOM 3056 N N . PHE A 1 411 ? 24.490 -8.880 -27.771 1.00 98.69 411 PHE A N 1
ATOM 3057 C CA . PHE A 1 411 ? 23.054 -9.039 -27.542 1.00 98.69 411 PHE A CA 1
ATOM 3058 C C . PHE A 1 411 ? 22.255 -7.787 -27.932 1.00 98.69 411 PHE A C 1
ATOM 3060 O O . PHE A 1 411 ? 21.239 -7.903 -28.617 1.00 98.69 411 PHE A O 1
ATOM 3067 N N . PHE A 1 412 ? 22.708 -6.593 -27.538 1.00 98.50 412 PHE A N 1
ATOM 3068 C CA . PHE A 1 412 ? 22.016 -5.338 -27.860 1.00 98.50 412 PHE A CA 1
ATOM 3069 C C . PHE A 1 412 ? 22.086 -4.981 -29.357 1.00 98.50 412 PHE A C 1
ATOM 3071 O O . PHE A 1 412 ? 21.166 -4.360 -29.894 1.00 98.50 412 PHE A O 1
ATOM 3078 N N . ALA A 1 413 ? 23.152 -5.393 -30.051 1.00 98.06 413 ALA A N 1
ATOM 3079 C CA . ALA A 1 413 ? 23.338 -5.139 -31.481 1.00 98.06 413 ALA A CA 1
ATOM 3080 C C . ALA A 1 413 ? 22.503 -6.055 -32.396 1.00 98.06 413 ALA A C 1
ATOM 3082 O O . ALA A 1 413 ? 22.227 -5.691 -33.542 1.00 98.06 413 ALA A O 1
ATOM 3083 N N . ARG A 1 414 ? 22.103 -7.239 -31.920 1.00 98.12 414 ARG A N 1
ATOM 3084 C CA . ARG A 1 414 ? 21.248 -8.175 -32.667 1.00 98.12 414 ARG A CA 1
ATOM 3085 C C . ARG A 1 414 ? 19.900 -7.529 -32.994 1.00 98.12 414 ARG A C 1
ATOM 3087 O O . ARG A 1 414 ? 19.289 -7.031 -32.066 1.00 98.12 414 ARG A O 1
ATOM 3094 N N . PRO A 1 415 ? 19.391 -7.546 -34.240 1.00 96.75 415 PRO A N 1
ATOM 3095 C CA . PRO A 1 415 ? 18.129 -6.883 -34.599 1.00 96.75 415 PRO A CA 1
ATOM 3096 C C . PRO A 1 415 ? 16.871 -7.634 -34.129 1.00 96.75 415 PRO A C 1
ATOM 3098 O O . PRO A 1 415 ? 15.780 -7.070 -34.136 1.00 96.75 415 PRO A O 1
ATOM 3101 N N . ASP A 1 416 ? 17.020 -8.899 -33.737 1.00 96.94 416 ASP A N 1
ATOM 3102 C CA . ASP A 1 416 ? 15.955 -9.814 -33.323 1.00 96.94 416 ASP A CA 1
ATOM 3103 C C . ASP A 1 416 ? 15.764 -9.879 -31.799 1.00 96.94 416 ASP A C 1
ATOM 3105 O O . ASP A 1 416 ? 14.998 -10.706 -31.319 1.00 96.94 416 ASP A O 1
ATOM 3109 N N . THR A 1 417 ? 16.438 -9.018 -31.026 1.00 98.62 417 THR A N 1
ATOM 3110 C CA . THR A 1 417 ? 16.346 -8.996 -29.557 1.00 98.62 417 THR A CA 1
ATOM 3111 C C . THR A 1 417 ? 15.560 -7.805 -29.017 1.00 98.62 417 THR A C 1
ATOM 3113 O O . THR A 1 417 ? 15.583 -6.715 -29.596 1.00 98.62 417 THR A O 1
ATOM 3116 N N . PHE A 1 418 ? 14.914 -8.001 -27.863 1.00 98.75 418 PHE A N 1
ATOM 3117 C CA . PHE A 1 418 ? 14.377 -6.922 -27.029 1.00 98.75 418 PHE A CA 1
ATOM 3118 C C . PHE A 1 418 ? 15.026 -6.928 -25.641 1.00 98.75 418 PHE A C 1
ATOM 3120 O O . PHE A 1 418 ? 15.474 -7.968 -25.150 1.00 98.75 418 PHE A O 1
ATOM 3127 N N . SER A 1 419 ? 15.059 -5.762 -24.996 1.00 98.75 419 SER A N 1
ATOM 3128 C CA . SER A 1 419 ? 15.574 -5.602 -23.637 1.00 98.75 419 SER A CA 1
ATOM 3129 C C . SER A 1 419 ? 14.670 -4.734 -22.764 1.00 98.75 419 SER A C 1
ATOM 3131 O O . SER A 1 419 ? 14.131 -3.723 -23.216 1.00 98.75 419 SER A O 1
ATOM 3133 N N . LEU A 1 420 ? 14.545 -5.110 -21.493 1.00 98.88 420 LEU A N 1
ATOM 3134 C CA . LEU A 1 420 ? 13.790 -4.376 -20.479 1.00 98.88 420 LEU A CA 1
ATOM 3135 C C . LEU A 1 420 ? 14.656 -4.165 -19.232 1.00 98.88 420 LEU A C 1
ATOM 3137 O O . LEU A 1 420 ? 15.154 -5.125 -18.652 1.00 98.88 420 LEU A O 1
ATOM 3141 N N . GLY A 1 421 ? 14.814 -2.921 -18.789 1.00 98.75 421 GLY A N 1
ATOM 3142 C CA . GLY A 1 421 ? 15.441 -2.604 -17.506 1.00 98.75 421 GLY A CA 1
ATOM 3143 C C . GLY A 1 421 ? 14.422 -2.003 -16.551 1.00 98.75 421 GLY A C 1
ATOM 3144 O O . GLY A 1 421 ? 13.843 -0.967 -16.868 1.00 98.75 421 GLY A O 1
ATOM 3145 N N . VAL A 1 422 ? 14.213 -2.620 -15.384 1.00 98.81 422 VAL A N 1
ATOM 3146 C CA . VAL A 1 422 ? 13.259 -2.123 -14.377 1.00 98.81 422 VAL A CA 1
ATOM 3147 C C . VAL A 1 422 ? 13.965 -1.738 -13.082 1.00 98.81 422 VAL A C 1
ATOM 3149 O O . VAL A 1 422 ? 14.728 -2.533 -12.535 1.00 98.81 422 VAL A O 1
ATOM 3152 N N . CYS A 1 423 ? 13.699 -0.531 -12.573 1.00 98.50 423 CYS A N 1
ATOM 3153 C CA . CYS A 1 423 ? 14.244 0.011 -11.323 1.00 98.50 423 CYS A CA 1
ATOM 3154 C C . CYS A 1 423 ? 15.782 -0.115 -11.250 1.00 98.50 423 CYS A C 1
ATOM 3156 O O . CYS A 1 423 ? 16.481 0.593 -11.973 1.00 98.50 423 CYS A O 1
ATOM 3158 N N . ASN A 1 424 ? 16.333 -1.053 -10.473 1.00 98.25 424 ASN A N 1
ATOM 3159 C CA . ASN A 1 424 ? 17.781 -1.311 -10.447 1.00 98.25 424 ASN A CA 1
ATOM 3160 C C . ASN A 1 424 ? 18.344 -1.751 -11.797 1.00 98.25 424 ASN A C 1
ATOM 3162 O O . ASN A 1 424 ? 19.453 -1.367 -12.165 1.00 98.25 424 ASN A O 1
ATOM 3166 N N . GLY A 1 425 ? 17.547 -2.463 -12.591 1.00 98.31 425 GLY A N 1
ATOM 3167 C CA . GLY A 1 425 ? 17.901 -2.770 -13.965 1.00 98.31 425 GLY A CA 1
ATOM 3168 C C . GLY A 1 425 ? 17.840 -1.574 -14.906 1.00 98.31 425 GLY A C 1
ATOM 3169 O O . GLY A 1 425 ? 18.663 -1.484 -15.812 1.00 98.31 425 GLY A O 1
ATOM 3170 N N . CYS A 1 426 ? 16.936 -0.620 -14.667 1.00 98.62 426 CYS A N 1
ATOM 3171 C CA . CYS A 1 426 ? 16.919 0.659 -15.380 1.00 98.62 426 CYS A CA 1
ATOM 3172 C C . CYS A 1 426 ? 18.214 1.441 -15.107 1.00 98.62 426 CYS A C 1
ATOM 3174 O O . CYS A 1 426 ? 18.903 1.846 -16.041 1.00 98.62 426 CYS A O 1
ATOM 3176 N N . GLN A 1 427 ? 18.602 1.559 -13.836 1.00 98.44 427 GLN A N 1
ATOM 3177 C CA . GLN A 1 427 ? 19.850 2.205 -13.418 1.00 98.44 427 GLN A CA 1
ATOM 3178 C C . GLN A 1 427 ? 21.086 1.529 -14.035 1.00 98.44 427 GLN A C 1
ATOM 3180 O O . GLN A 1 427 ? 21.924 2.193 -14.648 1.00 98.44 427 GLN A O 1
ATOM 3185 N N . MET A 1 428 ? 21.168 0.197 -13.938 1.00 98.25 428 MET A N 1
ATOM 3186 C CA . MET A 1 428 ? 22.275 -0.591 -14.484 1.00 98.25 428 MET A CA 1
ATOM 3187 C C . MET A 1 428 ? 22.399 -0.413 -16.002 1.00 98.25 428 MET A C 1
ATOM 3189 O O . MET A 1 428 ? 23.474 -0.099 -16.511 1.00 98.25 428 MET A O 1
ATOM 3193 N N . MET A 1 429 ? 21.293 -0.537 -1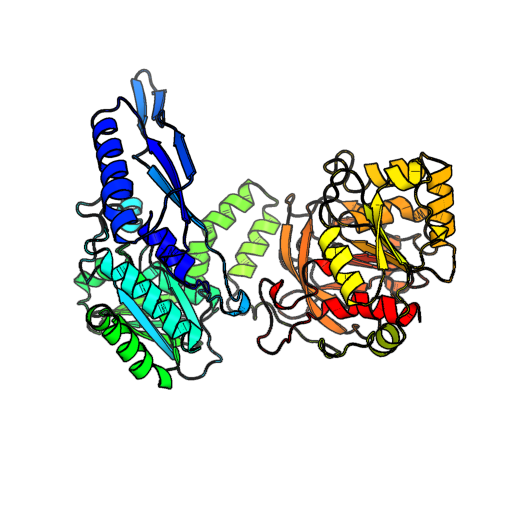6.740 1.00 98.31 429 MET A N 1
ATOM 3194 C CA . MET A 1 429 ? 21.307 -0.381 -18.196 1.00 98.31 429 MET A CA 1
ATOM 3195 C C . MET A 1 429 ? 21.596 1.057 -18.639 1.00 98.31 429 MET A C 1
ATOM 3197 O O . MET A 1 429 ? 22.283 1.250 -19.640 1.00 98.31 429 MET A O 1
ATOM 3201 N N . ALA A 1 430 ? 21.154 2.068 -17.886 1.00 97.75 430 ALA A N 1
ATOM 3202 C CA . ALA A 1 430 ? 21.530 3.458 -18.139 1.00 97.75 430 ALA A CA 1
ATOM 3203 C C . ALA A 1 430 ? 23.050 3.675 -18.000 1.00 97.75 430 ALA A C 1
ATOM 3205 O O . ALA A 1 430 ? 23.654 4.401 -18.794 1.00 97.75 430 ALA A O 1
ATOM 3206 N N . ALA A 1 431 ? 23.695 2.992 -17.049 1.00 97.38 431 ALA A N 1
ATOM 3207 C CA . ALA A 1 431 ? 25.152 2.979 -16.919 1.00 97.38 431 ALA A CA 1
ATOM 3208 C C . ALA A 1 431 ? 25.857 2.180 -18.041 1.00 97.38 431 ALA A C 1
ATOM 3210 O O . ALA A 1 431 ? 27.011 2.470 -18.358 1.00 97.38 431 ALA A O 1
ATOM 3211 N N . LEU A 1 432 ? 25.162 1.246 -18.703 1.00 97.25 432 LEU A N 1
ATOM 3212 C CA . LEU A 1 432 ? 25.637 0.509 -19.885 1.00 97.25 432 LEU A CA 1
ATOM 3213 C C . LEU A 1 432 ? 25.335 1.189 -21.230 1.00 97.25 432 LEU A C 1
ATOM 3215 O O . LEU A 1 432 ? 25.554 0.575 -22.273 1.00 97.25 432 LEU A O 1
ATOM 3219 N N . ARG A 1 433 ? 24.883 2.448 -21.254 1.00 95.62 433 ARG A N 1
ATOM 3220 C CA . ARG A 1 433 ? 24.505 3.164 -22.493 1.00 95.62 433 ARG A CA 1
ATOM 3221 C C . ARG A 1 433 ? 25.573 3.205 -23.602 1.00 95.62 433 ARG A C 1
ATOM 3223 O O . ARG A 1 433 ? 25.258 3.576 -24.721 1.00 95.62 433 ARG A O 1
ATOM 3230 N N . GLU A 1 434 ? 26.841 2.896 -23.317 1.00 96.25 434 GLU A N 1
ATOM 3231 C CA . GLU A 1 434 ? 27.882 2.782 -24.355 1.00 96.25 434 GLU A CA 1
ATOM 3232 C C . GLU A 1 434 ? 27.818 1.467 -25.152 1.00 96.25 434 GLU A C 1
ATOM 3234 O O . GLU A 1 434 ? 28.387 1.384 -26.236 1.00 96.25 434 GLU A O 1
ATOM 3239 N N . LEU A 1 435 ? 27.139 0.445 -24.621 1.00 97.88 435 LEU A N 1
ATOM 3240 C CA . LEU A 1 435 ? 26.960 -0.861 -25.263 1.00 97.88 435 LEU A CA 1
ATOM 3241 C C . LEU A 1 435 ? 25.618 -0.976 -25.998 1.00 97.88 435 LEU A C 1
ATOM 3243 O O . LEU A 1 435 ? 25.422 -1.925 -26.754 1.00 97.88 435 LEU A O 1
ATOM 3247 N N . ILE A 1 436 ? 24.688 -0.049 -25.751 1.00 98.00 436 ILE A N 1
ATOM 3248 C CA . ILE A 1 436 ? 23.320 -0.086 -26.272 1.00 98.00 436 ILE A CA 1
ATOM 3249 C C . ILE A 1 436 ? 23.214 0.925 -27.427 1.00 98.00 436 ILE A C 1
ATOM 3251 O O . ILE A 1 436 ? 23.490 2.108 -27.235 1.00 98.00 436 ILE A O 1
ATOM 3255 N N . PRO A 1 437 ? 22.841 0.508 -28.648 1.00 97.00 437 PRO A N 1
ATOM 3256 C CA . PRO A 1 437 ? 22.673 1.441 -29.760 1.00 97.00 437 PRO A CA 1
ATOM 3257 C C . PRO A 1 437 ? 21.549 2.466 -29.521 1.00 97.00 437 PRO A C 1
ATOM 3259 O O . PRO A 1 437 ? 20.464 2.119 -29.055 1.00 97.00 437 PRO A O 1
ATOM 3262 N N . GLY A 1 438 ? 21.776 3.728 -29.905 1.00 96.50 438 GLY A N 1
ATOM 3263 C CA . GLY A 1 438 ? 20.744 4.773 -29.892 1.00 96.50 438 GLY A CA 1
ATOM 3264 C C . GLY A 1 438 ? 20.383 5.309 -28.504 1.00 96.50 438 GLY A C 1
ATOM 3265 O O . GLY A 1 438 ? 19.231 5.692 -28.282 1.00 96.50 438 GLY A O 1
ATOM 3266 N N . THR A 1 439 ? 21.337 5.296 -27.567 1.00 97.31 439 THR A N 1
ATOM 3267 C CA . THR A 1 439 ? 21.158 5.722 -26.165 1.00 97.31 439 THR A CA 1
ATOM 3268 C C . THR A 1 439 ? 22.088 6.870 -25.755 1.00 97.31 439 THR A C 1
ATOM 3270 O O . THR A 1 439 ? 22.392 7.058 -24.577 1.00 97.31 439 THR A O 1
ATOM 3273 N N . GLU A 1 440 ? 22.565 7.665 -26.716 1.00 95.38 440 GLU A N 1
ATOM 3274 C CA . GLU A 1 440 ? 23.610 8.683 -26.515 1.00 95.38 440 GLU A CA 1
ATOM 3275 C C . GLU A 1 440 ? 23.207 9.784 -25.519 1.00 95.38 440 GLU A C 1
ATOM 3277 O O . GLU A 1 440 ? 24.070 10.362 -24.848 1.00 95.38 440 GLU A O 1
ATOM 3282 N N . HIS A 1 441 ? 21.901 10.050 -25.418 1.00 95.69 441 HIS A N 1
ATOM 3283 C CA . HIS A 1 441 ? 21.295 11.109 -24.603 1.00 95.69 441 HIS A CA 1
ATOM 3284 C C . HIS A 1 441 ? 20.599 10.590 -23.339 1.00 95.69 441 HIS A C 1
ATOM 3286 O O . HIS A 1 441 ? 19.902 11.346 -22.663 1.00 95.69 441 HIS A O 1
ATOM 3292 N N . TRP A 1 442 ? 20.759 9.307 -23.007 1.00 97.69 442 TRP A N 1
ATOM 3293 C CA . TRP A 1 442 ? 20.143 8.756 -21.805 1.00 97.69 442 TRP A CA 1
ATOM 3294 C C . TRP A 1 442 ? 20.697 9.401 -20.522 1.00 97.69 442 TRP A C 1
ATOM 3296 O O . TRP A 1 442 ? 21.920 9.594 -20.400 1.00 97.69 442 TRP A O 1
ATOM 3306 N N . PRO A 1 443 ? 19.813 9.710 -19.553 1.00 97.81 443 PRO A N 1
ATOM 3307 C CA . PRO A 1 443 ? 20.203 10.259 -18.266 1.00 97.81 443 PRO A CA 1
ATOM 3308 C C . PRO A 1 443 ? 20.911 9.204 -17.412 1.00 97.81 443 PRO A C 1
ATOM 3310 O O . PRO A 1 443 ? 20.959 8.017 -17.739 1.00 97.81 443 PRO A O 1
ATOM 3313 N N . ARG A 1 444 ? 21.453 9.652 -16.284 1.00 97.25 444 ARG A N 1
ATOM 3314 C CA . ARG A 1 444 ? 21.693 8.785 -15.129 1.00 97.25 444 ARG A CA 1
ATOM 3315 C C . ARG A 1 444 ? 20.477 8.820 -14.213 1.00 97.25 444 ARG A C 1
ATOM 3317 O O . ARG A 1 444 ? 19.688 9.756 -14.278 1.00 97.25 444 ARG A O 1
ATOM 3324 N N . PHE A 1 445 ? 20.356 7.828 -13.346 1.00 98.38 445 PHE A N 1
ATOM 3325 C CA . PHE A 1 445 ? 19.350 7.817 -12.292 1.00 98.38 445 PHE A CA 1
ATOM 3326 C C . PHE A 1 445 ? 20.065 7.963 -10.953 1.00 98.38 445 PHE A C 1
ATOM 3328 O O . PHE A 1 445 ? 20.995 7.214 -10.668 1.00 98.38 445 PHE A O 1
ATOM 3335 N N . VAL A 1 446 ? 19.694 8.992 -10.196 1.00 98.31 446 VAL A N 1
ATOM 3336 C CA . VAL A 1 446 ? 20.381 9.425 -8.973 1.00 98.31 446 VAL A CA 1
ATOM 3337 C C . VAL A 1 446 ? 19.388 9.584 -7.828 1.00 98.31 446 VAL A C 1
ATOM 3339 O O . VAL A 1 446 ? 18.176 9.444 -8.017 1.00 98.31 446 VAL A O 1
ATOM 3342 N N . ARG A 1 447 ? 19.904 9.901 -6.636 1.00 98.56 447 ARG A N 1
ATOM 3343 C CA . ARG A 1 447 ? 19.127 10.160 -5.417 1.00 98.56 447 ARG A CA 1
ATOM 3344 C C . ARG A 1 447 ? 17.879 11.009 -5.686 1.00 98.56 447 ARG A C 1
ATOM 3346 O O . ARG A 1 447 ? 17.943 12.047 -6.350 1.00 98.56 447 ARG A O 1
ATOM 3353 N N . ASN A 1 448 ? 16.746 10.554 -5.157 1.00 98.81 448 ASN A N 1
ATOM 3354 C CA . ASN A 1 448 ? 15.473 11.265 -5.237 1.00 98.81 448 ASN A CA 1
ATOM 3355 C C . ASN A 1 448 ? 15.594 12.675 -4.647 1.00 98.81 448 ASN A C 1
ATOM 3357 O O . ASN A 1 448 ? 16.294 12.882 -3.660 1.00 98.81 448 ASN A O 1
ATOM 3361 N N . ARG A 1 449 ? 14.842 13.642 -5.189 1.00 98.62 449 ARG A N 1
ATOM 3362 C CA . ARG A 1 449 ? 14.764 15.009 -4.636 1.00 98.62 449 ARG A CA 1
ATOM 3363 C C . ARG A 1 449 ? 14.297 15.043 -3.176 1.00 98.62 449 ARG A C 1
ATOM 3365 O O . ARG A 1 449 ? 14.687 15.953 -2.450 1.00 98.62 449 ARG A O 1
ATOM 3372 N N . SER A 1 450 ? 13.494 14.064 -2.755 1.00 98.38 450 SER A N 1
ATOM 3373 C CA . SER A 1 450 ? 13.039 13.931 -1.367 1.00 98.38 450 SER A CA 1
ATOM 3374 C C . SER A 1 450 ? 14.148 13.540 -0.389 1.00 98.38 450 SER A C 1
ATOM 3376 O O . SER A 1 450 ? 13.933 13.620 0.815 1.00 98.38 450 SER A O 1
ATOM 3378 N N . GLU A 1 451 ? 15.317 13.118 -0.886 1.00 98.00 451 GLU A N 1
ATOM 3379 C CA . GLU A 1 451 ? 16.391 12.493 -0.106 1.00 98.00 451 GLU A CA 1
ATOM 3380 C C . GLU A 1 451 ? 15.969 11.189 0.593 1.00 98.00 451 GLU A C 1
ATOM 3382 O O . GLU A 1 451 ? 16.704 10.662 1.433 1.00 98.00 451 GLU A O 1
ATOM 3387 N N . GLN A 1 452 ? 14.833 10.607 0.191 1.00 98.44 452 GLN A N 1
ATOM 3388 C CA . GLN A 1 452 ? 14.286 9.373 0.748 1.00 98.44 452 GLN A CA 1
ATOM 3389 C C . GLN A 1 452 ? 14.008 8.292 -0.284 1.00 98.44 452 GLN A C 1
ATOM 3391 O O . GLN A 1 452 ? 13.871 8.535 -1.485 1.00 98.44 452 GLN A O 1
ATOM 3396 N N . PHE A 1 453 ? 13.901 7.067 0.230 1.00 98.69 453 PHE A N 1
ATOM 3397 C CA . PHE A 1 453 ? 13.298 5.967 -0.503 1.00 98.69 453 PHE A CA 1
ATOM 3398 C C . PHE A 1 453 ? 11.788 6.182 -0.632 1.00 98.69 453 PHE A C 1
ATOM 3400 O O . PHE A 1 453 ? 11.099 6.378 0.366 1.00 98.69 453 PHE A O 1
ATOM 3407 N N . GLU A 1 454 ? 11.270 6.087 -1.853 1.00 98.75 454 GLU A N 1
ATOM 3408 C CA . GLU A 1 454 ? 9.847 6.249 -2.134 1.00 98.75 454 GLU A CA 1
ATOM 3409 C C . GLU A 1 454 ? 9.221 4.906 -2.496 1.00 98.75 454 GLU A C 1
ATOM 3411 O O . GLU A 1 454 ? 9.524 4.330 -3.543 1.00 98.75 454 GLU A O 1
ATOM 3416 N N . ALA A 1 455 ? 8.331 4.427 -1.625 1.00 98.75 455 ALA A N 1
ATOM 3417 C CA . ALA A 1 455 ? 7.422 3.315 -1.881 1.00 98.75 455 ALA A CA 1
ATOM 3418 C C . ALA A 1 455 ? 6.014 3.878 -2.109 1.00 98.75 455 ALA A C 1
ATOM 3420 O O . ALA A 1 455 ? 5.341 4.265 -1.154 1.00 98.75 455 ALA A O 1
ATOM 3421 N N . ARG A 1 456 ? 5.585 3.989 -3.368 1.00 98.75 456 ARG A N 1
ATOM 3422 C CA . ARG A 1 456 ? 4.340 4.675 -3.746 1.00 98.75 456 ARG A CA 1
ATOM 3423 C C . ARG A 1 456 ? 3.570 3.879 -4.792 1.00 98.75 456 ARG A C 1
ATOM 3425 O O . ARG A 1 456 ? 4.162 3.163 -5.597 1.00 98.75 456 ARG A O 1
ATOM 3432 N N . LEU A 1 457 ? 2.256 4.066 -4.821 1.00 98.75 457 LEU A N 1
ATOM 3433 C CA . LEU A 1 457 ? 1.467 3.851 -6.028 1.00 98.75 457 LEU A CA 1
ATOM 3434 C C . LEU A 1 457 ? 1.340 5.215 -6.715 1.00 98.75 457 LEU A C 1
ATOM 3436 O O . LEU A 1 457 ? 0.686 6.109 -6.184 1.00 98.75 457 LEU A O 1
ATOM 3440 N N . SER A 1 458 ? 2.026 5.397 -7.840 1.00 98.75 458 SER A N 1
ATOM 3441 C CA . SER A 1 458 ? 2.086 6.679 -8.554 1.00 98.75 458 SER A CA 1
ATOM 3442 C C . SER A 1 458 ? 1.337 6.595 -9.872 1.00 98.75 458 SER A C 1
ATOM 3444 O O . SER A 1 458 ? 1.266 5.528 -10.478 1.00 98.75 458 SER A O 1
ATOM 3446 N N . LEU A 1 459 ? 0.814 7.726 -10.338 1.00 98.81 459 LEU A N 1
ATOM 3447 C CA . LEU A 1 459 ? 0.117 7.803 -11.612 1.00 98.81 459 LEU A CA 1
ATOM 3448 C C . LEU A 1 459 ? 1.092 8.163 -12.738 1.00 98.81 459 LEU A C 1
ATOM 3450 O O . LEU A 1 459 ? 1.890 9.095 -12.610 1.00 98.81 459 LEU A O 1
ATOM 3454 N N . VAL A 1 460 ? 1.033 7.420 -13.844 1.00 98.88 460 VAL A N 1
ATOM 3455 C CA . VAL A 1 460 ? 1.850 7.691 -15.033 1.00 98.88 460 VAL A CA 1
ATOM 3456 C C . VAL A 1 460 ? 1.003 7.740 -16.295 1.00 98.88 460 VAL A C 1
ATOM 3458 O O . VAL A 1 460 ? -0.011 7.053 -16.396 1.00 98.88 460 VAL A O 1
ATOM 3461 N N . GLU A 1 461 ? 1.449 8.524 -17.271 1.00 98.81 461 GLU A N 1
ATOM 3462 C CA . GLU A 1 461 ? 0.948 8.530 -18.644 1.00 98.81 461 GLU A CA 1
ATOM 3463 C C . GLU A 1 461 ? 1.980 7.888 -19.578 1.00 98.81 461 GLU A C 1
ATOM 3465 O O . GLU A 1 461 ? 3.176 8.187 -19.494 1.00 98.81 461 GLU A O 1
ATOM 3470 N N . ILE A 1 462 ? 1.519 7.018 -20.480 1.00 98.88 462 ILE A N 1
ATOM 3471 C CA . ILE A 1 462 ? 2.352 6.453 -21.548 1.00 98.88 462 ILE A CA 1
ATOM 3472 C C . ILE A 1 462 ? 2.394 7.424 -22.724 1.00 98.88 462 ILE A C 1
ATOM 3474 O O . ILE A 1 462 ? 1.367 7.725 -23.338 1.00 98.88 462 ILE A O 1
ATOM 3478 N N . THR A 1 463 ? 3.591 7.878 -23.080 1.00 98.38 463 THR A N 1
ATOM 3479 C CA . THR A 1 463 ? 3.803 8.854 -24.154 1.00 98.38 463 THR A CA 1
ATOM 3480 C C . THR A 1 463 ? 4.171 8.176 -25.478 1.00 98.38 463 THR A C 1
ATOM 3482 O O . THR A 1 463 ? 4.730 7.074 -25.473 1.00 98.38 463 THR A O 1
ATOM 3485 N N . PRO A 1 464 ? 3.880 8.806 -26.636 1.00 98.44 464 PRO A N 1
ATOM 3486 C CA . PRO A 1 464 ? 4.341 8.303 -27.927 1.00 98.44 464 PRO A CA 1
ATOM 3487 C C . PRO A 1 464 ? 5.862 8.108 -27.929 1.00 98.44 464 PRO A C 1
ATOM 3489 O O . PRO A 1 464 ? 6.599 9.031 -27.588 1.00 98.44 464 PRO A O 1
ATOM 3492 N N . SER A 1 465 ? 6.320 6.913 -28.302 1.00 98.56 465 SER A N 1
ATOM 3493 C CA . SER A 1 465 ? 7.742 6.579 -28.416 1.00 98.56 465 SER A CA 1
ATOM 3494 C C . SER A 1 465 ? 7.949 5.349 -29.312 1.00 98.56 465 SER A C 1
ATOM 3496 O O . SER A 1 465 ? 6.981 4.630 -29.580 1.00 98.56 465 SER A O 1
ATOM 3498 N N . PRO A 1 466 ? 9.190 5.053 -29.742 1.00 98.38 466 PRO A N 1
ATOM 3499 C CA . PRO A 1 466 ? 9.502 3.831 -30.486 1.00 98.38 466 PRO A CA 1
ATOM 3500 C C . PRO A 1 466 ? 9.346 2.520 -29.697 1.00 98.38 466 PRO A C 1
ATOM 3502 O O . PRO A 1 466 ? 9.469 1.459 -30.299 1.00 98.38 466 PRO A O 1
ATOM 3505 N N . SER A 1 467 ? 9.130 2.561 -28.374 1.00 98.69 467 SER A N 1
ATOM 3506 C CA . SER A 1 467 ? 9.171 1.373 -27.508 1.00 98.69 467 SER A CA 1
ATOM 3507 C C . SER A 1 467 ? 8.241 0.263 -28.003 1.00 98.69 467 SER A C 1
ATOM 3509 O O . SER A 1 467 ? 7.014 0.380 -27.946 1.00 98.69 467 SER A O 1
ATOM 3511 N N . VAL A 1 468 ? 8.827 -0.865 -28.412 1.00 98.56 468 VAL A N 1
ATOM 3512 C CA . VAL A 1 468 ? 8.056 -2.021 -28.896 1.00 98.56 468 VAL A CA 1
ATOM 3513 C C . VAL A 1 468 ? 7.209 -2.637 -27.780 1.00 98.56 468 VAL A C 1
ATOM 3515 O O . VAL A 1 468 ? 6.130 -3.173 -28.039 1.00 98.56 468 VAL A O 1
ATOM 3518 N N . LEU A 1 469 ? 7.655 -2.493 -26.527 1.00 98.75 469 LEU A N 1
ATOM 3519 C CA . LEU A 1 469 ? 6.997 -3.028 -25.335 1.00 98.75 469 LEU A CA 1
ATOM 3520 C C . LEU A 1 469 ? 5.748 -2.229 -24.932 1.00 98.75 469 LEU A C 1
ATOM 3522 O O . LEU A 1 469 ? 4.865 -2.773 -24.276 1.00 98.75 469 LEU A O 1
ATOM 3526 N N . LEU A 1 470 ? 5.624 -0.969 -25.353 1.00 98.69 470 LEU A N 1
ATOM 3527 C CA . LEU A 1 470 ? 4.500 -0.085 -25.002 1.00 98.69 470 LEU A CA 1
ATOM 3528 C C . LEU A 1 470 ? 3.528 0.148 -26.171 1.00 98.69 470 LEU A C 1
ATOM 3530 O O . LEU A 1 470 ? 2.661 1.026 -26.125 1.00 98.69 470 LEU A O 1
ATOM 3534 N N . THR A 1 471 ? 3.634 -0.673 -27.217 1.00 97.88 471 THR A N 1
ATOM 3535 C CA . THR A 1 471 ? 2.751 -0.633 -28.387 1.00 97.88 471 THR A CA 1
ATOM 3536 C C . THR A 1 471 ? 1.274 -0.735 -27.988 1.00 97.88 471 THR A C 1
ATOM 3538 O O . THR A 1 471 ? 0.855 -1.654 -27.282 1.00 97.88 471 THR A O 1
ATOM 3541 N N . GLY A 1 472 ? 0.457 0.209 -28.460 1.00 97.94 472 GLY A N 1
ATOM 3542 C CA . GLY A 1 472 ? -0.980 0.251 -28.167 1.00 97.94 472 GLY A CA 1
ATOM 3543 C C . GLY A 1 472 ? -1.347 0.733 -26.758 1.00 97.94 472 GLY A C 1
ATOM 3544 O O . GLY A 1 472 ? -2.526 0.726 -26.432 1.00 97.94 472 GLY A O 1
ATOM 3545 N N . MET A 1 473 ? -0.376 1.159 -25.940 1.00 98.75 473 MET A N 1
ATOM 3546 C CA . MET A 1 473 ? -0.624 1.710 -24.598 1.00 98.75 473 MET A CA 1
ATOM 3547 C C . MET A 1 473 ? -0.571 3.245 -24.559 1.00 98.75 473 MET A C 1
ATOM 3549 O O . MET A 1 473 ? -0.968 3.848 -23.566 1.00 98.75 473 MET A O 1
ATOM 3553 N N . VAL A 1 474 ? -0.082 3.889 -25.624 1.00 98.69 474 VAL A N 1
ATOM 3554 C CA . VAL A 1 474 ? 0.073 5.351 -25.722 1.00 98.69 474 VAL A CA 1
ATOM 3555 C C . VAL A 1 474 ? -1.236 6.073 -25.395 1.00 98.69 474 VAL A C 1
ATOM 3557 O O . VAL A 1 474 ? -2.302 5.678 -25.868 1.00 98.69 474 VAL A O 1
ATOM 3560 N N . GLY A 1 475 ? -1.141 7.125 -24.581 1.00 98.44 475 GLY A N 1
ATOM 3561 C CA . GLY A 1 475 ? -2.271 7.907 -24.078 1.00 98.44 475 GLY A CA 1
ATOM 3562 C C . GLY A 1 475 ? -2.963 7.299 -22.856 1.00 98.44 475 GLY A C 1
ATOM 3563 O O . GLY A 1 475 ? -3.803 7.963 -22.255 1.00 98.44 475 GLY A O 1
ATOM 3564 N N . SER A 1 476 ? -2.619 6.068 -22.463 1.00 98.75 476 SER A N 1
ATOM 3565 C CA . SER A 1 476 ? -3.140 5.488 -21.227 1.00 98.75 476 SER A CA 1
ATOM 3566 C C . SER A 1 476 ? -2.523 6.165 -20.004 1.00 98.75 476 SER A C 1
ATOM 3568 O O . SER A 1 476 ? -1.321 6.436 -19.971 1.00 98.75 476 SER A O 1
ATOM 3570 N N . ARG A 1 477 ? -3.350 6.371 -18.983 1.00 98.62 477 ARG A N 1
ATOM 3571 C CA . ARG A 1 477 ? -3.015 6.901 -17.662 1.00 98.62 477 ARG A CA 1
ATOM 3572 C C . ARG A 1 477 ? -3.372 5.849 -16.634 1.00 98.62 477 ARG A C 1
ATOM 3574 O O . ARG A 1 477 ? -4.524 5.427 -16.582 1.00 98.62 477 ARG A O 1
ATOM 3581 N N . MET A 1 478 ? -2.404 5.373 -15.866 1.00 98.31 478 MET A N 1
ATOM 3582 C CA . MET A 1 478 ? -2.641 4.250 -14.962 1.00 98.31 478 MET A CA 1
ATOM 3583 C C . MET A 1 478 ? -1.675 4.251 -13.777 1.00 98.31 478 MET A C 1
ATOM 3585 O O . MET A 1 478 ? -0.543 4.729 -13.910 1.00 98.31 478 MET A O 1
ATOM 3589 N N . PRO A 1 479 ? -2.109 3.741 -12.613 1.00 98.50 479 PRO A N 1
ATOM 3590 C CA . PRO A 1 479 ? -1.245 3.611 -11.452 1.00 98.50 479 PRO A CA 1
ATOM 3591 C C . PRO A 1 479 ? -0.145 2.569 -11.696 1.00 98.50 479 PRO A C 1
ATOM 3593 O O . PRO A 1 479 ? -0.348 1.579 -12.398 1.00 98.50 479 PRO A O 1
ATOM 3596 N N . ILE A 1 480 ? 1.029 2.778 -11.107 1.00 98.88 480 ILE A N 1
ATOM 3597 C CA . ILE A 1 480 ? 2.152 1.836 -11.127 1.00 98.88 480 ILE A CA 1
ATOM 3598 C C . ILE A 1 480 ? 2.925 1.886 -9.807 1.00 98.88 480 ILE A C 1
ATOM 3600 O O . ILE A 1 480 ? 3.019 2.934 -9.163 1.00 98.88 480 ILE A O 1
ATOM 3604 N N . VAL A 1 481 ? 3.486 0.746 -9.394 1.00 98.81 481 VAL A N 1
ATOM 3605 C CA . VAL A 1 481 ? 4.328 0.671 -8.194 1.00 98.81 481 VAL A CA 1
ATOM 3606 C C . VAL A 1 481 ? 5.659 1.376 -8.428 1.00 98.81 481 VAL A C 1
ATOM 3608 O O . VAL A 1 481 ? 6.401 1.073 -9.360 1.00 98.81 481 VAL A O 1
ATOM 3611 N N . VAL A 1 482 ? 5.990 2.279 -7.518 1.00 98.88 482 VAL A N 1
ATOM 3612 C CA . VAL A 1 482 ? 7.278 2.953 -7.382 1.00 98.88 482 VAL A CA 1
ATOM 3613 C C . VAL A 1 482 ? 7.934 2.457 -6.098 1.00 98.88 482 VAL A C 1
ATOM 3615 O O . VAL A 1 482 ? 7.283 2.371 -5.059 1.00 98.88 482 VAL A O 1
ATOM 3618 N N . SER A 1 483 ? 9.213 2.090 -6.170 1.00 98.62 483 SER A N 1
ATOM 3619 C CA . SER A 1 483 ? 9.955 1.535 -5.033 1.00 98.62 483 SER A CA 1
ATOM 3620 C C . SER A 1 483 ? 11.457 1.785 -5.208 1.00 98.62 483 SER A C 1
ATOM 3622 O O . SER A 1 483 ? 12.209 0.872 -5.541 1.00 98.62 483 SER A O 1
ATOM 3624 N N . HIS A 1 484 ? 11.897 3.039 -5.066 1.00 98.56 484 HIS A N 1
ATOM 3625 C CA . HIS A 1 484 ? 13.300 3.417 -5.290 1.00 98.56 484 HIS A CA 1
ATOM 3626 C C . HIS A 1 484 ? 13.758 4.614 -4.448 1.00 98.56 484 HIS A C 1
ATOM 3628 O O . HIS A 1 484 ? 12.975 5.511 -4.144 1.00 98.56 484 HIS A O 1
ATOM 3634 N N . GLY A 1 485 ? 15.054 4.656 -4.118 1.00 98.06 485 GLY A N 1
ATOM 3635 C CA . GLY A 1 485 ? 15.723 5.815 -3.500 1.00 98.06 485 GLY A CA 1
ATOM 3636 C C . GLY A 1 485 ? 16.587 6.631 -4.466 1.00 98.06 485 GLY A C 1
ATOM 3637 O O . GLY A 1 485 ? 16.936 7.770 -4.161 1.00 98.06 485 GLY A O 1
ATOM 3638 N N . GLU A 1 486 ? 16.912 6.067 -5.633 1.00 98.44 486 GLU A N 1
ATOM 3639 C CA . GLU A 1 486 ? 17.758 6.688 -6.661 1.00 98.44 486 GLU A CA 1
ATOM 3640 C C . GLU A 1 486 ? 17.084 6.658 -8.042 1.00 98.44 486 GLU A C 1
ATOM 3642 O O . GLU A 1 486 ? 17.611 6.105 -9.004 1.00 98.44 486 GLU A O 1
ATOM 3647 N N . GLY A 1 487 ? 15.865 7.191 -8.142 1.00 98.44 487 GLY A N 1
ATOM 3648 C CA . GLY A 1 487 ? 15.089 7.180 -9.385 1.00 98.44 487 GLY A CA 1
ATOM 3649 C C . GLY A 1 487 ? 15.039 8.496 -10.144 1.00 98.44 487 GLY A C 1
ATOM 3650 O O . GLY A 1 487 ? 14.357 8.563 -11.164 1.00 98.44 487 GLY A O 1
ATOM 3651 N N . ARG A 1 488 ? 15.716 9.547 -9.670 1.00 98.75 488 ARG A N 1
ATOM 3652 C CA . ARG A 1 488 ? 15.672 10.863 -10.313 1.00 98.75 488 ARG A CA 1
ATOM 3653 C C . ARG A 1 488 ? 16.520 10.864 -11.580 1.00 98.75 488 ARG A C 1
ATOM 3655 O O . ARG A 1 488 ? 17.724 10.639 -11.500 1.00 98.75 488 ARG A O 1
ATOM 3662 N N . ALA A 1 489 ? 15.923 11.165 -12.727 1.00 98.50 489 ALA A N 1
ATOM 3663 C CA . ALA A 1 489 ? 16.655 11.344 -13.973 1.00 98.50 489 ALA A CA 1
ATOM 3664 C C . ALA A 1 489 ? 17.547 12.599 -13.908 1.00 98.50 489 ALA A C 1
ATOM 3666 O O . ALA A 1 489 ? 17.063 13.715 -13.720 1.00 98.50 489 ALA A O 1
ATOM 3667 N N . GLU A 1 490 ? 18.852 12.417 -14.095 1.00 98.31 490 GLU A N 1
ATOM 3668 C CA . GLU A 1 490 ? 19.854 13.478 -14.166 1.00 98.31 490 GLU A CA 1
ATOM 3669 C C . GLU A 1 490 ? 20.530 13.471 -15.542 1.00 98.31 490 GLU A C 1
ATOM 3671 O O . GLU A 1 490 ? 21.207 12.516 -15.940 1.00 98.31 490 GLU A O 1
ATOM 3676 N N . PHE A 1 491 ? 20.341 14.559 -16.286 1.00 97.62 491 PHE A N 1
ATOM 3677 C CA . PHE A 1 491 ? 20.938 14.763 -17.603 1.00 97.62 491 PHE A CA 1
ATOM 3678 C C . PHE A 1 491 ? 22.254 15.526 -17.480 1.00 97.62 491 PHE A C 1
ATOM 3680 O O . PHE A 1 491 ? 22.376 16.441 -16.669 1.00 97.62 491 PHE A O 1
ATOM 3687 N N . ARG A 1 492 ? 23.240 15.203 -18.330 1.00 95.31 492 ARG A N 1
ATOM 3688 C CA . ARG A 1 492 ? 24.535 15.914 -18.317 1.00 95.31 492 ARG A CA 1
ATOM 3689 C C . ARG A 1 492 ? 24.377 17.374 -18.728 1.00 95.31 492 ARG A C 1
ATOM 3691 O O . ARG A 1 492 ? 25.105 18.237 -18.250 1.00 95.31 492 ARG A O 1
ATOM 3698 N N . THR A 1 493 ? 23.470 17.630 -19.668 1.00 96.12 493 THR A N 1
ATOM 3699 C CA . THR A 1 493 ? 23.193 18.955 -20.219 1.00 96.12 493 THR A CA 1
ATOM 3700 C C . THR A 1 493 ? 21.707 19.095 -20.532 1.00 96.12 493 THR A C 1
ATOM 3702 O O . THR A 1 493 ? 21.030 18.107 -20.816 1.00 96.12 493 THR A O 1
ATOM 3705 N N . ALA A 1 494 ? 21.206 20.331 -20.571 1.00 95.94 494 ALA A N 1
ATOM 3706 C CA . ALA A 1 494 ? 19.853 20.611 -21.060 1.00 95.94 494 ALA A CA 1
ATOM 3707 C C . ALA A 1 494 ? 19.652 20.167 -22.525 1.00 95.94 494 ALA A C 1
ATOM 3709 O O . ALA A 1 494 ? 18.543 19.815 -22.918 1.00 95.94 494 ALA A O 1
ATOM 3710 N N . ALA A 1 495 ? 20.728 20.134 -23.322 1.00 97.19 495 ALA A N 1
ATOM 3711 C CA . ALA A 1 495 ? 20.696 19.649 -24.698 1.00 97.19 495 ALA A CA 1
ATOM 3712 C C . ALA A 1 495 ? 20.427 18.138 -24.786 1.00 97.19 495 ALA A C 1
ATOM 3714 O O . ALA A 1 495 ? 19.735 17.713 -25.704 1.00 97.19 495 ALA A O 1
ATOM 3715 N N . ASP A 1 496 ? 20.918 17.333 -23.834 1.00 97.44 496 ASP A N 1
ATOM 3716 C CA . ASP A 1 496 ? 20.607 15.897 -23.787 1.00 97.44 496 ASP A CA 1
ATOM 3717 C C . ASP A 1 496 ? 19.109 15.663 -23.520 1.00 97.44 496 ASP A C 1
ATOM 3719 O O . ASP A 1 496 ? 18.489 14.856 -24.208 1.00 97.44 496 ASP A O 1
ATOM 3723 N N . LEU A 1 497 ? 18.508 16.407 -22.581 1.00 97.75 497 LEU A N 1
ATOM 3724 C CA . LEU A 1 497 ? 17.062 16.348 -22.321 1.00 97.75 497 LEU A CA 1
ATOM 3725 C C . LEU A 1 497 ? 16.255 16.785 -23.554 1.00 97.75 497 LEU A C 1
ATOM 3727 O O . LEU A 1 497 ? 15.339 16.082 -23.981 1.00 97.75 497 LEU A O 1
ATOM 3731 N N . ALA A 1 498 ? 16.627 17.912 -24.167 1.00 97.75 498 ALA A N 1
ATOM 3732 C CA . ALA A 1 498 ? 15.973 18.399 -25.378 1.00 97.75 498 ALA A CA 1
ATOM 3733 C C . ALA A 1 498 ? 16.062 17.380 -26.528 1.00 97.75 498 ALA A C 1
ATOM 3735 O O . ALA A 1 498 ? 15.054 17.106 -27.174 1.00 97.75 498 ALA A O 1
ATOM 3736 N N . ALA A 1 499 ? 17.230 16.762 -26.735 1.00 97.00 499 ALA A N 1
ATOM 3737 C CA . ALA A 1 499 ? 17.428 15.738 -27.756 1.00 97.00 499 ALA A CA 1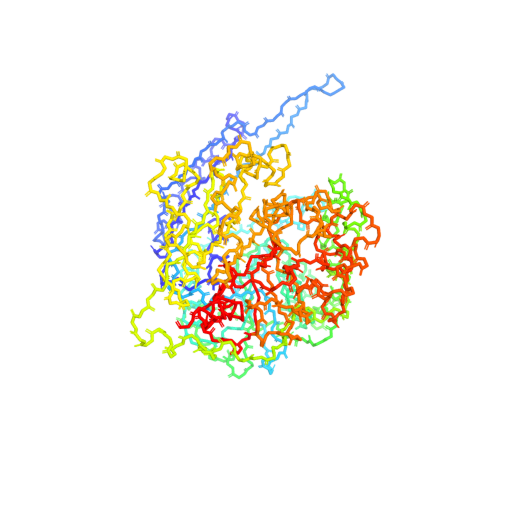
ATOM 3738 C C . ALA A 1 499 ? 16.607 14.468 -27.481 1.00 97.00 499 ALA A C 1
ATOM 3740 O O . ALA A 1 499 ? 16.066 13.874 -28.415 1.00 97.00 499 ALA A O 1
ATOM 3741 N N . LEU A 1 500 ? 16.481 14.055 -26.214 1.00 96.56 500 LEU A N 1
ATOM 3742 C CA . LEU A 1 500 ? 15.637 12.925 -25.817 1.00 96.56 500 LEU A CA 1
ATOM 3743 C C . LEU A 1 500 ? 14.160 13.183 -26.170 1.00 96.56 500 LEU A C 1
ATOM 3745 O O . LEU A 1 500 ? 13.485 12.297 -26.698 1.00 96.56 500 LEU A O 1
ATOM 3749 N N . ASN A 1 501 ? 13.679 14.405 -25.923 1.00 96.94 501 ASN A N 1
ATOM 3750 C CA . ASN A 1 501 ? 12.320 14.836 -26.249 1.00 96.94 501 ASN A CA 1
ATOM 3751 C C . ASN A 1 501 ? 12.083 14.978 -27.757 1.00 96.94 501 ASN A C 1
ATOM 3753 O O . ASN A 1 501 ? 11.090 14.461 -28.265 1.00 96.94 501 ASN A O 1
ATOM 3757 N N . GLU A 1 502 ? 12.991 15.638 -28.480 1.00 97.19 502 GLU A N 1
ATOM 3758 C CA . GLU A 1 502 ? 12.907 15.827 -29.935 1.00 97.19 502 GLU A CA 1
ATOM 3759 C C . GLU A 1 502 ? 12.843 14.483 -30.672 1.00 97.19 502 GLU A C 1
ATOM 3761 O O . GLU A 1 502 ? 12.074 14.316 -31.617 1.00 97.19 502 GLU A O 1
ATOM 3766 N N . ARG A 1 503 ? 13.600 13.492 -30.190 1.00 96.88 503 ARG A N 1
ATOM 3767 C CA . ARG A 1 503 ? 13.609 12.124 -30.723 1.00 96.88 503 ARG A CA 1
ATOM 3768 C C . ARG A 1 503 ? 12.478 11.238 -30.189 1.00 96.88 503 ARG A C 1
ATOM 3770 O O . ARG A 1 503 ? 12.442 10.059 -30.529 1.00 96.88 503 ARG A O 1
ATOM 3777 N N . GLN A 1 504 ? 11.582 11.772 -29.354 1.00 97.50 504 GLN A N 1
ATOM 3778 C CA . GLN A 1 504 ? 10.458 11.048 -28.743 1.00 97.50 504 GLN A CA 1
ATOM 3779 C C . GLN A 1 504 ? 10.884 9.773 -27.991 1.00 97.50 504 GLN A C 1
ATOM 3781 O O . GLN A 1 504 ? 10.238 8.731 -28.073 1.00 97.50 504 GLN A O 1
ATOM 3786 N N . LEU A 1 505 ? 11.994 9.843 -27.251 1.00 98.44 505 LEU A N 1
ATOM 3787 C CA . LEU A 1 505 ? 12.549 8.690 -26.529 1.00 98.44 505 LEU A CA 1
ATOM 3788 C C . LEU A 1 505 ? 12.036 8.563 -25.091 1.00 98.44 505 LEU A C 1
ATOM 3790 O O . LEU A 1 505 ? 12.357 7.585 -24.420 1.00 98.44 505 LEU A O 1
ATOM 3794 N N . VAL A 1 506 ? 11.229 9.512 -24.613 1.00 98.69 506 VAL A N 1
ATOM 3795 C CA . VAL A 1 506 ? 10.489 9.387 -23.349 1.00 98.69 506 VAL A CA 1
ATOM 3796 C C . VAL A 1 506 ? 9.225 8.571 -23.603 1.00 98.69 506 VAL A C 1
ATOM 3798 O O . VAL A 1 506 ? 8.421 8.939 -24.458 1.00 98.69 506 VAL A O 1
ATOM 3801 N N . CYS A 1 507 ? 9.037 7.481 -22.857 1.00 98.62 507 CYS A N 1
ATOM 3802 C CA . CYS A 1 507 ? 7.902 6.569 -23.028 1.00 98.62 507 CYS A CA 1
ATOM 3803 C C . CYS A 1 507 ? 6.920 6.545 -21.845 1.00 98.62 507 CYS A C 1
ATOM 3805 O O . CYS A 1 507 ? 5.796 6.071 -22.004 1.00 98.62 507 CYS A O 1
ATOM 3807 N N . ALA A 1 508 ? 7.307 7.078 -20.682 1.00 98.81 508 ALA A N 1
ATOM 3808 C CA . ALA A 1 508 ? 6.409 7.241 -19.542 1.00 98.81 508 ALA A CA 1
ATOM 3809 C C . ALA A 1 508 ? 6.751 8.496 -18.730 1.00 98.81 508 ALA A C 1
ATOM 3811 O O . ALA A 1 508 ? 7.931 8.790 -18.488 1.00 98.81 508 ALA A O 1
ATOM 3812 N N . ARG A 1 509 ? 5.711 9.201 -18.269 1.00 98.88 509 ARG A N 1
ATOM 3813 C CA . ARG A 1 509 ? 5.829 10.378 -17.399 1.00 98.88 509 ARG A CA 1
ATOM 3814 C C . ARG A 1 509 ? 4.921 10.268 -16.182 1.00 98.88 509 ARG A C 1
ATOM 3816 O O . ARG A 1 509 ? 3.781 9.840 -16.314 1.00 98.88 509 ARG A O 1
ATOM 3823 N N . PHE A 1 510 ? 5.400 10.698 -15.021 1.00 98.94 510 PHE A N 1
ATOM 3824 C CA . PHE A 1 510 ? 4.566 10.944 -13.852 1.00 98.94 510 PHE A CA 1
ATOM 3825 C C . PHE A 1 510 ? 3.588 12.084 -14.121 1.00 98.94 510 PHE A C 1
ATOM 3827 O O . PHE A 1 510 ? 3.960 13.134 -14.659 1.00 98.94 510 PHE A O 1
ATOM 3834 N N . ILE A 1 511 ? 2.347 11.873 -13.705 1.00 98.88 511 ILE A N 1
ATOM 3835 C CA . ILE A 1 511 ? 1.268 12.851 -13.787 1.00 98.88 511 ILE A CA 1
ATOM 3836 C C . ILE A 1 511 ? 0.643 13.048 -12.405 1.00 98.88 511 ILE A C 1
ATOM 3838 O O . ILE A 1 511 ? 0.685 12.158 -11.557 1.00 98.88 511 ILE A O 1
ATOM 3842 N N . ASP A 1 512 ? 0.081 14.228 -12.164 1.00 98.56 512 ASP A N 1
ATOM 3843 C CA . ASP A 1 512 ? -0.783 14.449 -11.009 1.00 98.56 512 ASP A CA 1
ATOM 3844 C C . ASP A 1 512 ? -2.146 13.764 -11.198 1.00 98.56 512 ASP A C 1
ATOM 3846 O O . ASP A 1 512 ? -2.505 13.322 -12.293 1.00 98.56 512 ASP A O 1
ATOM 3850 N N . ASN A 1 513 ? -2.941 13.720 -10.131 1.00 98.44 513 ASN A N 1
ATOM 3851 C CA . ASN A 1 513 ? -4.286 13.137 -10.137 1.00 98.44 513 ASN A CA 1
ATOM 3852 C C . ASN A 1 513 ? -5.264 13.861 -11.087 1.00 98.44 513 ASN A C 1
ATOM 3854 O O . ASN A 1 513 ? -6.331 13.347 -11.410 1.00 98.44 513 ASN A O 1
ATOM 3858 N N . ARG A 1 514 ? -4.888 15.040 -11.601 1.00 97.75 514 ARG A N 1
ATOM 3859 C CA . ARG A 1 514 ? -5.640 15.812 -12.604 1.00 97.75 514 ARG A CA 1
ATOM 3860 C C . ARG A 1 514 ? -5.169 15.517 -14.033 1.00 97.75 514 ARG A C 1
ATOM 3862 O O . ARG A 1 514 ? -5.616 16.166 -14.979 1.00 97.75 514 ARG A O 1
ATOM 3869 N N . GLY A 1 515 ? -4.274 14.544 -14.205 1.00 97.50 515 GLY A N 1
ATOM 3870 C CA . GLY A 1 515 ? -3.791 14.078 -15.499 1.00 97.50 515 GLY A CA 1
ATOM 3871 C C . GLY A 1 515 ? -2.768 14.996 -16.163 1.00 97.50 515 GLY A C 1
ATOM 3872 O O . GLY A 1 515 ? -2.635 14.960 -17.387 1.00 97.50 515 GLY A O 1
ATOM 3873 N N . ARG A 1 516 ? -2.077 15.847 -15.395 1.00 98.25 516 ARG A N 1
ATOM 3874 C CA . ARG A 1 516 ? -1.050 16.765 -15.909 1.00 98.25 516 ARG A CA 1
ATOM 3875 C C . ARG A 1 516 ? 0.336 16.251 -15.549 1.00 98.25 516 ARG A C 1
ATOM 3877 O O . ARG A 1 516 ? 0.579 15.908 -14.395 1.00 98.25 516 ARG A O 1
ATOM 3884 N N . VAL A 1 517 ? 1.258 16.257 -16.512 1.00 98.69 517 VAL A N 1
ATOM 3885 C CA . VAL A 1 517 ? 2.685 15.989 -16.256 1.00 98.69 517 VAL A CA 1
ATOM 3886 C C . VAL A 1 517 ? 3.188 16.915 -15.155 1.00 98.69 517 VAL A C 1
ATOM 3888 O O . VAL A 1 517 ? 2.897 18.112 -15.170 1.00 98.69 517 VAL A O 1
ATOM 3891 N N . THR A 1 518 ? 3.919 16.357 -14.192 1.00 98.62 518 THR A N 1
ATOM 3892 C CA . THR A 1 518 ? 4.286 17.089 -12.980 1.00 98.62 518 THR A CA 1
ATOM 3893 C C . THR A 1 518 ? 5.701 16.788 -12.498 1.00 98.62 518 THR A C 1
ATOM 3895 O O . THR A 1 518 ? 6.238 15.694 -12.664 1.00 98.62 518 THR A O 1
ATOM 3898 N N . GLU A 1 519 ? 6.296 17.785 -11.851 1.00 98.56 519 GLU A N 1
ATOM 3899 C CA . GLU A 1 519 ? 7.526 17.672 -11.057 1.00 98.56 519 GLU A CA 1
ATOM 3900 C C . GLU A 1 519 ? 7.249 17.835 -9.556 1.00 98.56 519 GLU A C 1
ATOM 3902 O O . GLU A 1 519 ? 8.171 17.831 -8.739 1.00 98.56 519 GLU A O 1
ATOM 3907 N N . ARG A 1 520 ? 5.973 17.995 -9.182 1.00 98.50 520 ARG A N 1
ATOM 3908 C CA . ARG A 1 520 ? 5.543 18.183 -7.799 1.00 98.50 520 ARG A CA 1
ATOM 3909 C C . ARG A 1 520 ? 5.462 16.840 -7.078 1.00 98.50 520 ARG A C 1
ATOM 3911 O O . ARG A 1 520 ? 4.882 15.879 -7.589 1.00 98.50 520 ARG A O 1
ATOM 3918 N N . TYR A 1 521 ? 6.008 16.792 -5.876 1.00 98.81 521 TYR A N 1
ATOM 3919 C CA . TYR A 1 521 ? 5.996 15.633 -4.999 1.00 98.81 521 TYR A CA 1
ATOM 3920 C C . TYR A 1 521 ? 4.645 15.509 -4.265 1.00 98.81 521 TYR A C 1
ATOM 3922 O O . TYR A 1 521 ? 4.015 16.527 -3.968 1.00 98.81 521 TYR A O 1
ATOM 3930 N N . PRO A 1 522 ? 4.159 14.292 -3.952 1.00 98.44 522 PRO A N 1
ATOM 3931 C CA . PRO A 1 522 ? 4.716 12.980 -4.288 1.00 98.44 522 PRO A CA 1
ATOM 3932 C C . PRO A 1 522 ? 4.187 12.404 -5.612 1.00 98.44 522 PRO A C 1
ATOM 3934 O O . PRO A 1 522 ? 4.529 11.272 -5.946 1.00 98.44 522 PRO A O 1
ATOM 3937 N N . ALA A 1 523 ? 3.363 13.146 -6.367 1.00 98.75 523 ALA A N 1
ATOM 3938 C CA . ALA A 1 523 ? 2.845 12.693 -7.663 1.00 98.75 523 ALA A CA 1
ATOM 3939 C C . ALA A 1 523 ? 3.984 12.342 -8.637 1.00 98.75 523 ALA A C 1
ATOM 3941 O O . ALA A 1 523 ? 3.970 11.283 -9.261 1.00 98.75 523 ALA A O 1
ATOM 3942 N N . ASN A 1 524 ? 5.022 13.183 -8.674 1.00 98.88 524 ASN A N 1
ATOM 3943 C CA . ASN A 1 524 ? 6.358 12.802 -9.114 1.00 98.88 524 ASN A CA 1
ATOM 3944 C C . ASN A 1 524 ? 7.220 12.492 -7.873 1.00 98.88 524 ASN A C 1
ATOM 3946 O O . ASN A 1 524 ? 7.668 13.418 -7.190 1.00 98.88 524 ASN A O 1
ATOM 3950 N N . PRO A 1 525 ? 7.447 11.208 -7.553 1.00 98.69 525 PRO A N 1
ATOM 3951 C CA . PRO A 1 525 ? 8.050 10.802 -6.286 1.00 98.69 525 PRO A CA 1
ATOM 3952 C C . PRO A 1 525 ? 9.550 11.108 -6.205 1.00 98.69 525 PRO A C 1
ATOM 3954 O O . PRO A 1 525 ? 10.084 11.294 -5.117 1.00 98.69 525 PRO A O 1
ATOM 3957 N N . ASN A 1 526 ? 10.251 11.189 -7.336 1.00 98.69 526 ASN A N 1
ATOM 3958 C CA . ASN A 1 526 ? 11.710 11.322 -7.348 1.00 98.69 526 ASN A CA 1
ATOM 3959 C C . ASN A 1 526 ? 12.210 12.698 -7.811 1.00 98.69 526 ASN A C 1
ATOM 3961 O O . ASN A 1 526 ? 13.387 13.012 -7.617 1.00 98.69 526 ASN A O 1
ATOM 3965 N N . GLY A 1 527 ? 11.329 13.540 -8.355 1.00 98.56 527 GLY A N 1
ATOM 3966 C CA . GLY A 1 527 ? 11.664 14.872 -8.855 1.00 98.56 527 GLY A CA 1
ATOM 3967 C C . GLY A 1 527 ? 12.365 14.853 -10.214 1.00 98.56 527 GLY A C 1
ATOM 3968 O O . GLY A 1 527 ? 13.155 15.751 -10.494 1.00 98.56 527 GLY A O 1
ATOM 3969 N N . SER A 1 528 ? 12.138 13.823 -11.035 1.00 98.81 528 SER A N 1
ATOM 3970 C CA . SER A 1 528 ? 12.682 13.777 -12.398 1.00 98.81 528 SER A CA 1
ATOM 3971 C C . SER A 1 528 ? 12.124 14.923 -13.247 1.00 98.81 528 SER A C 1
ATOM 3973 O O . SER A 1 528 ? 10.905 15.132 -13.208 1.00 98.81 528 SER A O 1
ATOM 3975 N N . PRO A 1 529 ? 12.964 15.620 -14.038 1.00 98.50 529 PRO A N 1
ATOM 3976 C CA . PRO A 1 529 ? 12.519 16.686 -14.931 1.00 98.50 529 PRO A CA 1
ATOM 3977 C C . PRO A 1 529 ? 11.405 16.214 -15.862 1.00 98.50 529 PRO A C 1
ATOM 3979 O O . PRO A 1 529 ? 11.443 15.089 -16.367 1.00 98.50 529 PRO A O 1
ATOM 3982 N N . GLU A 1 530 ? 10.410 17.071 -16.073 1.00 98.31 530 GLU A N 1
ATOM 3983 C CA . GLU A 1 530 ? 9.241 16.827 -16.917 1.00 98.31 530 GLU A CA 1
ATOM 3984 C C . GLU A 1 530 ? 8.507 15.498 -16.618 1.00 98.31 530 GLU A C 1
ATOM 3986 O O . GLU A 1 530 ? 7.932 14.869 -17.514 1.00 98.31 530 GLU A O 1
ATOM 3991 N N . GLY A 1 531 ? 8.574 15.017 -15.374 1.00 98.69 531 GLY A N 1
ATOM 3992 C CA . GLY A 1 531 ? 7.949 13.761 -14.962 1.00 98.69 531 GLY A CA 1
ATOM 3993 C C . GLY A 1 531 ? 8.609 12.494 -15.512 1.00 98.69 531 GLY A C 1
ATOM 3994 O O . GLY A 1 531 ? 8.041 11.422 -15.340 1.00 98.69 531 GLY A O 1
ATOM 3995 N N . ILE A 1 532 ? 9.763 12.564 -16.184 1.00 98.88 532 ILE A N 1
ATOM 3996 C CA . ILE A 1 532 ? 10.347 11.416 -16.900 1.00 98.88 532 ILE A CA 1
ATOM 3997 C C . ILE A 1 532 ? 10.581 10.233 -15.954 1.00 98.88 532 ILE A C 1
ATOM 3999 O O . ILE A 1 532 ? 11.295 10.343 -14.964 1.00 98.88 532 ILE A O 1
ATOM 4003 N N . THR A 1 533 ? 10.011 9.077 -16.293 1.00 98.69 533 THR A N 1
ATOM 4004 C CA . THR A 1 533 ? 10.178 7.838 -15.512 1.00 98.69 533 THR A CA 1
ATOM 4005 C C . THR A 1 533 ? 10.364 6.592 -16.381 1.00 98.69 533 THR A C 1
ATOM 4007 O O . THR A 1 533 ? 10.694 5.512 -15.885 1.00 98.69 533 THR A O 1
ATOM 4010 N N . GLY A 1 534 ? 10.195 6.751 -17.697 1.00 98.69 534 GLY A N 1
ATOM 4011 C CA . GLY A 1 534 ? 10.454 5.722 -18.690 1.00 98.69 534 GLY A CA 1
ATOM 4012 C C . GLY A 1 534 ? 11.085 6.282 -19.954 1.00 98.69 534 GLY A C 1
ATOM 4013 O O . GLY A 1 534 ? 10.653 7.322 -20.458 1.00 98.69 534 GLY A O 1
ATOM 4014 N N . ILE A 1 535 ? 12.079 5.575 -20.487 1.00 98.75 535 ILE A N 1
ATOM 4015 C CA . ILE A 1 535 ? 12.796 5.936 -21.717 1.00 98.75 535 ILE A CA 1
ATOM 4016 C C . ILE A 1 535 ? 13.043 4.708 -22.598 1.00 98.75 535 ILE A C 1
ATOM 4018 O O . ILE A 1 535 ? 13.019 3.577 -22.120 1.00 98.75 535 ILE A O 1
ATOM 4022 N N . THR A 1 536 ? 13.279 4.918 -23.890 1.00 98.81 536 THR A N 1
ATOM 4023 C CA . THR A 1 536 ? 13.563 3.847 -24.856 1.00 98.81 536 THR A CA 1
ATOM 4024 C C . THR A 1 536 ? 14.767 4.180 -25.743 1.00 98.81 536 THR A C 1
ATOM 4026 O O . THR A 1 536 ? 15.178 5.339 -25.841 1.00 98.81 536 THR A O 1
ATOM 4029 N N . SER A 1 537 ? 15.365 3.163 -26.367 1.00 98.56 537 SER A N 1
ATOM 4030 C CA . SER A 1 537 ? 16.375 3.322 -27.422 1.00 98.56 537 SER A CA 1
ATOM 4031 C C . SER A 1 537 ? 15.738 3.852 -28.708 1.00 98.56 537 SER A C 1
ATOM 4033 O O . SER A 1 537 ? 14.531 3.704 -28.918 1.00 98.56 537 SER A O 1
ATOM 4035 N N . ALA A 1 538 ? 16.551 4.439 -29.592 1.00 98.00 538 ALA A N 1
ATOM 4036 C CA . ALA A 1 538 ? 16.085 4.994 -30.868 1.00 98.00 538 ALA A CA 1
ATOM 4037 C C . ALA A 1 538 ? 15.375 3.974 -31.779 1.00 98.00 538 ALA A C 1
ATOM 4039 O O . ALA A 1 538 ? 14.491 4.347 -32.545 1.00 98.00 538 ALA A O 1
ATOM 4040 N N . ASP A 1 539 ? 15.738 2.695 -31.683 1.00 97.38 539 ASP A N 1
ATOM 4041 C CA . ASP A 1 539 ? 15.100 1.597 -32.417 1.00 97.38 539 ASP A CA 1
ATOM 4042 C C . ASP A 1 539 ? 13.929 0.941 -31.663 1.00 97.38 539 ASP A C 1
ATOM 4044 O O . ASP A 1 539 ? 13.316 0.006 -32.173 1.00 97.38 539 ASP A O 1
ATOM 4048 N N . GLY A 1 540 ? 13.628 1.403 -30.445 1.00 98.25 540 GLY A N 1
ATOM 4049 C CA . GLY A 1 540 ? 12.495 0.936 -29.653 1.00 98.25 540 GLY A CA 1
ATOM 4050 C C . GLY A 1 540 ? 12.677 -0.392 -28.925 1.00 98.25 540 GLY A C 1
ATOM 4051 O O . GLY A 1 540 ? 11.805 -0.776 -28.144 1.00 98.25 540 GLY A O 1
ATOM 4052 N N . ARG A 1 541 ? 13.776 -1.115 -29.164 1.00 98.56 541 ARG A N 1
ATOM 4053 C CA . ARG A 1 541 ? 13.945 -2.499 -28.687 1.00 98.56 541 ARG A CA 1
ATOM 4054 C C . ARG A 1 541 ? 14.433 -2.585 -27.249 1.00 98.56 541 ARG A C 1
ATOM 4056 O O . ARG A 1 541 ? 14.242 -3.619 -26.614 1.00 98.56 541 ARG A O 1
ATOM 4063 N N . THR A 1 542 ? 15.022 -1.515 -26.721 1.00 98.75 542 THR A N 1
ATOM 4064 C CA . THR A 1 542 ? 15.411 -1.419 -25.312 1.00 98.75 542 THR A CA 1
ATOM 4065 C C . THR A 1 542 ? 14.565 -0.377 -24.605 1.00 98.75 542 THR A C 1
ATOM 4067 O O . THR A 1 542 ? 14.604 0.792 -24.969 1.00 98.75 542 THR A O 1
ATOM 4070 N N . THR A 1 543 ? 13.832 -0.779 -23.570 1.00 98.88 543 THR A N 1
ATOM 4071 C CA . THR A 1 543 ? 13.014 0.124 -22.748 1.00 98.88 543 THR A CA 1
ATOM 4072 C C . THR A 1 543 ? 13.463 0.068 -21.296 1.00 98.88 543 THR A C 1
ATOM 4074 O O . THR A 1 543 ? 13.666 -1.013 -20.746 1.00 98.88 543 THR A O 1
ATOM 4077 N N . LEU A 1 544 ? 13.605 1.234 -20.672 1.00 98.81 544 LEU A N 1
ATOM 4078 C CA . LEU A 1 544 ? 13.919 1.379 -19.259 1.00 98.81 544 LEU A CA 1
ATOM 4079 C C . LEU A 1 544 ? 12.746 2.028 -18.526 1.00 98.81 544 LEU A C 1
ATOM 4081 O O . LEU A 1 544 ? 12.221 3.041 -18.986 1.00 98.81 544 LEU A O 1
ATOM 4085 N N . LEU A 1 545 ? 12.367 1.466 -17.381 1.00 98.81 545 LEU A N 1
ATOM 4086 C CA . LEU A 1 545 ? 11.332 1.988 -16.491 1.00 98.81 545 LEU A CA 1
ATOM 4087 C C . LEU A 1 545 ? 11.864 2.017 -15.057 1.00 98.81 545 LEU A C 1
ATOM 4089 O O . LEU A 1 545 ? 12.318 1.001 -14.537 1.00 98.81 545 LEU A O 1
ATOM 4093 N N . MET A 1 546 ? 11.790 3.163 -14.385 1.00 98.75 546 MET A N 1
ATOM 4094 C CA . MET A 1 546 ? 12.038 3.214 -12.939 1.00 98.75 546 MET A CA 1
ATOM 4095 C C . MET A 1 546 ? 10.915 2.579 -12.095 1.00 98.75 546 MET A C 1
ATOM 4097 O O . MET A 1 546 ? 11.233 1.985 -11.061 1.00 98.75 546 MET A O 1
ATOM 4101 N N . PRO A 1 547 ? 9.625 2.691 -12.468 1.00 98.81 547 PRO A N 1
ATOM 4102 C CA . PRO A 1 547 ? 8.533 1.986 -11.801 1.00 98.81 547 PRO A CA 1
ATOM 4103 C C . PRO A 1 547 ? 8.508 0.489 -12.150 1.00 98.81 547 PRO A C 1
ATOM 4105 O O . PRO A 1 547 ? 9.113 0.073 -13.133 1.00 98.81 547 PRO A O 1
ATOM 4108 N N . HIS A 1 548 ? 7.780 -0.306 -11.364 1.00 98.88 548 HIS A N 1
ATOM 4109 C CA . HIS A 1 548 ? 7.731 -1.770 -11.433 1.00 98.88 548 HIS A CA 1
ATOM 4110 C C . HIS A 1 548 ? 6.422 -2.298 -12.055 1.00 98.88 548 HIS A C 1
ATOM 4112 O O . HIS A 1 548 ? 5.482 -2.603 -11.312 1.00 98.88 548 HIS A O 1
ATOM 4118 N N . PRO A 1 549 ? 6.319 -2.444 -13.391 1.00 98.81 549 PRO A N 1
ATOM 4119 C CA . PRO A 1 549 ? 5.130 -3.020 -14.029 1.00 98.81 549 PRO A CA 1
ATOM 4120 C C . PRO A 1 549 ? 4.897 -4.492 -13.643 1.00 98.81 549 PRO A C 1
ATOM 4122 O O . PRO A 1 549 ? 3.762 -4.953 -13.576 1.00 98.81 549 PRO A O 1
ATOM 4125 N N . GLU A 1 550 ? 5.959 -5.237 -13.342 1.00 98.81 550 GLU A N 1
ATOM 4126 C CA . GLU A 1 550 ? 5.930 -6.643 -12.931 1.00 98.81 550 GLU A CA 1
ATOM 4127 C C . GLU A 1 550 ? 5.417 -6.856 -11.505 1.00 98.81 550 GLU A C 1
ATOM 4129 O O . GLU A 1 550 ? 5.070 -7.974 -11.135 1.00 98.81 550 GLU A O 1
ATOM 4134 N N . ARG A 1 551 ? 5.369 -5.800 -10.688 1.00 98.81 551 ARG A N 1
ATOM 4135 C CA . ARG A 1 551 ? 4.764 -5.865 -9.353 1.00 98.81 551 ARG A CA 1
ATOM 4136 C C . ARG A 1 551 ? 3.266 -5.589 -9.377 1.00 98.81 551 ARG A C 1
ATOM 4138 O O . ARG A 1 551 ? 2.628 -5.760 -8.349 1.00 98.81 551 ARG A O 1
ATOM 4145 N N . VAL A 1 552 ? 2.721 -5.184 -10.524 1.00 98.44 552 VAL A N 1
ATOM 4146 C CA . VAL A 1 552 ? 1.308 -4.826 -10.715 1.00 98.44 552 VAL A CA 1
ATOM 4147 C C . VAL A 1 552 ? 0.747 -5.342 -12.044 1.00 98.44 552 VAL A C 1
ATOM 4149 O O . VAL A 1 552 ? -0.126 -4.732 -12.658 1.00 98.44 552 VAL A O 1
ATOM 4152 N N . PHE A 1 553 ? 1.236 -6.490 -12.519 1.00 98.50 553 PHE A N 1
ATOM 4153 C CA . PHE A 1 553 ? 0.665 -7.122 -13.714 1.00 98.50 553 PHE A CA 1
ATOM 4154 C C . PHE A 1 553 ? -0.695 -7.774 -13.423 1.00 98.50 553 PHE A C 1
ATOM 4156 O O . PHE A 1 553 ? -1.495 -7.946 -14.337 1.00 98.50 553 PHE A O 1
ATOM 4163 N N . ARG A 1 554 ? -0.985 -8.109 -12.158 1.00 98.25 554 ARG A N 1
ATOM 4164 C CA . ARG A 1 554 ? -2.314 -8.541 -11.704 1.00 98.25 554 ARG A CA 1
ATOM 4165 C C . ARG A 1 554 ? -3.053 -7.367 -11.074 1.00 98.25 554 ARG A C 1
ATOM 4167 O O . ARG A 1 554 ? -2.459 -6.593 -10.323 1.00 98.25 554 ARG A O 1
ATOM 4174 N N . THR A 1 555 ? -4.359 -7.285 -11.292 1.00 98.12 555 THR A N 1
ATOM 4175 C CA . THR A 1 555 ? -5.220 -6.253 -10.693 1.00 98.12 555 THR A CA 1
ATOM 4176 C C . THR A 1 555 ? -5.075 -6.216 -9.173 1.00 98.12 555 THR A C 1
ATOM 4178 O O . THR A 1 555 ? -4.712 -5.181 -8.624 1.00 98.12 555 THR A O 1
ATOM 4181 N N . LEU A 1 556 ? -5.182 -7.377 -8.517 1.00 97.38 556 LEU A N 1
ATOM 4182 C CA . LEU A 1 556 ? -5.101 -7.525 -7.054 1.00 97.38 556 LEU A CA 1
ATOM 4183 C C . LEU A 1 556 ? -3.727 -7.199 -6.436 1.00 97.38 556 LEU A C 1
ATOM 4185 O O . LEU A 1 556 ? -3.570 -7.277 -5.223 1.00 97.38 556 LEU A O 1
ATOM 4189 N N . GLN A 1 557 ? -2.711 -6.886 -7.243 1.00 97.94 557 GLN A N 1
ATOM 4190 C CA . GLN A 1 557 ? -1.425 -6.397 -6.740 1.00 97.94 557 GLN A CA 1
ATOM 4191 C C . GLN A 1 557 ? -1.372 -4.866 -6.635 1.00 97.94 557 GLN A C 1
ATOM 4193 O O . GLN A 1 557 ? -0.418 -4.322 -6.078 1.00 97.94 557 GLN A O 1
ATOM 4198 N N . HIS A 1 558 ? -2.366 -4.154 -7.168 1.00 98.44 558 HIS A N 1
ATOM 4199 C CA . HIS A 1 558 ? -2.457 -2.710 -7.009 1.00 98.44 558 HIS A CA 1
ATOM 4200 C C . HIS A 1 558 ? -3.007 -2.360 -5.625 1.00 98.44 558 HIS A C 1
ATOM 4202 O O . HIS A 1 558 ? -3.995 -2.934 -5.181 1.00 98.44 558 HIS A O 1
ATOM 4208 N N . SER A 1 559 ? -2.410 -1.359 -4.972 1.00 98.12 559 SER A N 1
ATOM 4209 C CA . SER A 1 559 ? -2.944 -0.815 -3.711 1.00 98.12 559 SER A CA 1
ATOM 4210 C C . SER A 1 559 ? -4.309 -0.135 -3.884 1.00 98.12 559 SER A C 1
ATOM 4212 O O . SER A 1 559 ? -5.042 -0.001 -2.911 1.00 98.12 559 SER A O 1
ATOM 4214 N N . TRP A 1 560 ? -4.616 0.329 -5.096 1.00 98.12 560 TRP A N 1
ATOM 4215 C CA . TRP A 1 560 ? -5.910 0.855 -5.517 1.00 98.12 560 TRP A CA 1
ATOM 4216 C C . TRP A 1 560 ? -6.081 0.566 -7.009 1.00 98.12 560 TRP A C 1
ATOM 4218 O O . TRP A 1 560 ? -5.123 0.709 -7.777 1.00 98.12 560 TRP A O 1
ATOM 4228 N N . HIS A 1 561 ? -7.284 0.185 -7.421 1.00 97.88 561 HIS A N 1
ATOM 4229 C CA . HIS A 1 561 ? -7.649 0.003 -8.819 1.00 97.88 561 HIS A CA 1
ATOM 4230 C C . HIS A 1 561 ? -9.147 0.284 -9.021 1.00 97.88 561 HIS A C 1
ATOM 4232 O O . HIS A 1 561 ? -9.908 0.201 -8.057 1.00 97.88 561 HIS A O 1
ATOM 4238 N N . PRO A 1 562 ? -9.588 0.583 -10.255 1.00 96.12 562 PRO A N 1
ATOM 4239 C CA . PRO A 1 562 ? -11.007 0.586 -10.603 1.00 96.12 562 PRO A CA 1
ATOM 4240 C C . PRO A 1 562 ? -11.663 -0.784 -10.378 1.00 96.12 562 PRO A C 1
ATOM 4242 O O . PRO A 1 562 ? -11.043 -1.822 -10.631 1.00 96.12 562 PRO A O 1
ATOM 4245 N N . ASP A 1 563 ? -12.918 -0.793 -9.927 1.00 94.12 563 ASP A N 1
ATOM 4246 C CA . ASP A 1 563 ? -13.663 -2.018 -9.590 1.00 94.12 563 ASP A CA 1
ATOM 4247 C C . ASP A 1 563 ? -13.920 -2.914 -10.814 1.00 94.12 563 ASP A C 1
ATOM 4249 O O . ASP A 1 563 ? -14.070 -4.127 -10.683 1.00 94.12 563 ASP A O 1
ATOM 4253 N N . GLU A 1 564 ? -13.984 -2.330 -12.012 1.00 93.00 564 GLU A N 1
ATOM 4254 C CA . GLU A 1 564 ? -14.299 -3.028 -13.258 1.00 93.00 564 GLU A CA 1
ATOM 4255 C C . GLU A 1 564 ? -13.142 -3.865 -13.826 1.00 93.00 564 GLU A C 1
ATOM 4257 O O . GLU A 1 564 ? -13.337 -4.605 -14.792 1.00 93.00 564 GLU A O 1
ATOM 4262 N N . TRP A 1 565 ? -11.936 -3.759 -13.263 1.00 95.19 565 TRP A N 1
ATOM 4263 C CA . TRP A 1 565 ? -10.792 -4.526 -13.746 1.00 95.19 565 TRP A CA 1
ATOM 4264 C C . TRP A 1 565 ? -10.942 -6.023 -13.452 1.00 95.19 565 TRP A C 1
ATOM 4266 O O . TRP A 1 565 ? -11.308 -6.439 -12.355 1.00 95.19 565 TRP A O 1
ATOM 4276 N N . GLY A 1 566 ? -10.607 -6.846 -14.450 1.00 95.19 566 GLY A N 1
ATOM 4277 C CA . GLY A 1 566 ? -10.552 -8.302 -14.323 1.00 95.19 566 GLY A CA 1
ATOM 4278 C C . GLY A 1 566 ? -9.293 -8.791 -13.597 1.00 95.19 566 GLY A C 1
ATOM 4279 O O . GLY A 1 566 ? -8.713 -8.099 -12.768 1.00 95.19 566 GLY A O 1
ATOM 4280 N N . GLU A 1 567 ? -8.826 -10.000 -13.921 1.00 96.19 567 GLU A N 1
ATOM 4281 C CA . GLU A 1 567 ? -7.617 -10.571 -13.299 1.00 96.19 567 GLU A CA 1
ATOM 4282 C C . GLU A 1 567 ? -6.340 -9.785 -13.653 1.00 96.19 567 GLU A C 1
ATOM 4284 O O . GLU A 1 567 ? -5.465 -9.580 -12.802 1.00 96.19 567 GLU A O 1
ATOM 4289 N N . ASP A 1 568 ? -6.233 -9.375 -14.917 1.00 97.31 568 ASP A N 1
ATOM 4290 C CA . ASP A 1 568 ? -5.061 -8.706 -15.465 1.00 97.31 568 ASP A CA 1
ATOM 4291 C C . ASP A 1 568 ? -5.128 -7.200 -15.254 1.00 97.31 568 ASP A C 1
ATOM 4293 O O . ASP A 1 568 ? -6.058 -6.532 -15.703 1.00 97.31 568 ASP A O 1
ATOM 4297 N N . GLY A 1 569 ? -4.078 -6.670 -14.631 1.00 97.31 569 GLY A N 1
ATOM 4298 C CA . GLY A 1 569 ? -3.841 -5.238 -14.596 1.00 97.31 569 GLY A CA 1
ATOM 4299 C C . GLY A 1 569 ? -3.339 -4.738 -15.956 1.00 97.31 569 GLY A C 1
ATOM 4300 O O . GLY A 1 569 ? -2.805 -5.512 -16.761 1.00 97.31 569 GLY A O 1
ATOM 4301 N N . PRO A 1 570 ? -3.421 -3.426 -16.223 1.00 98.12 570 PRO A N 1
ATOM 4302 C CA . PRO A 1 570 ? -3.056 -2.868 -17.524 1.00 98.12 570 PRO A CA 1
ATOM 4303 C C . PRO A 1 570 ? -1.572 -3.083 -17.873 1.00 98.12 570 PRO A C 1
ATOM 4305 O O . PRO A 1 570 ? -1.222 -3.229 -19.045 1.00 98.12 570 PRO A O 1
ATOM 4308 N N . TRP A 1 571 ? -0.691 -3.205 -16.874 1.00 98.69 571 TRP A N 1
ATOM 4309 C CA . TRP A 1 571 ? 0.736 -3.475 -17.080 1.00 98.69 571 TRP A CA 1
ATOM 4310 C C . TRP A 1 571 ? 1.046 -4.873 -17.615 1.00 98.69 571 TRP A C 1
ATOM 4312 O O . TRP A 1 571 ? 2.130 -5.080 -18.163 1.00 98.69 571 TRP A O 1
ATOM 4322 N N . MET A 1 572 ? 0.091 -5.811 -17.576 1.00 98.75 572 MET A N 1
ATOM 4323 C CA . MET A 1 572 ? 0.239 -7.105 -18.248 1.00 98.75 572 MET A CA 1
ATOM 4324 C C . MET A 1 572 ? 0.462 -6.940 -19.762 1.00 98.75 572 MET A C 1
ATOM 4326 O O . MET A 1 572 ? 1.166 -7.737 -20.394 1.00 98.75 572 MET A O 1
ATOM 4330 N N . ARG A 1 573 ? -0.076 -5.861 -20.352 1.00 98.81 573 ARG A N 1
ATOM 4331 C CA . ARG A 1 573 ? 0.070 -5.545 -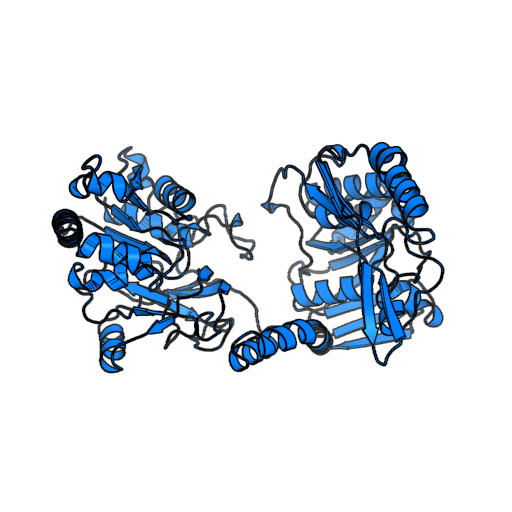21.777 1.00 98.81 573 ARG A CA 1
ATOM 4332 C C . ARG A 1 573 ? 1.527 -5.371 -22.204 1.00 98.81 573 ARG A C 1
ATOM 4334 O O . ARG A 1 573 ? 1.863 -5.803 -23.303 1.00 98.81 573 ARG A O 1
ATOM 4341 N N . LEU A 1 574 ? 2.396 -4.838 -21.342 1.00 98.81 574 LEU A N 1
ATOM 4342 C CA . LEU A 1 574 ? 3.822 -4.658 -21.638 1.00 98.81 574 LEU A CA 1
ATOM 4343 C C . LEU A 1 574 ? 4.495 -5.995 -21.983 1.00 98.81 574 LEU A C 1
ATOM 4345 O O . LEU A 1 574 ? 5.174 -6.131 -23.002 1.00 98.81 574 LEU A O 1
ATOM 4349 N N . PHE A 1 575 ? 4.249 -7.018 -21.164 1.00 98.81 575 PHE A N 1
ATOM 4350 C CA . PHE A 1 575 ? 4.820 -8.352 -21.354 1.00 98.81 575 PHE A CA 1
ATOM 4351 C C . PHE A 1 575 ? 4.193 -9.069 -22.556 1.00 98.81 575 PHE A C 1
ATOM 4353 O O . PHE A 1 575 ? 4.891 -9.745 -23.315 1.00 98.81 575 PHE A O 1
ATOM 4360 N N . ARG A 1 576 ? 2.885 -8.883 -22.782 1.00 98.81 576 ARG A N 1
ATOM 4361 C CA . ARG A 1 576 ? 2.193 -9.406 -23.971 1.00 98.81 576 ARG A CA 1
ATOM 4362 C C . ARG A 1 576 ? 2.722 -8.776 -25.260 1.00 98.81 576 ARG A C 1
ATOM 4364 O O . ARG A 1 576 ? 2.956 -9.493 -26.226 1.00 98.81 576 ARG A O 1
ATOM 4371 N N . ASN A 1 577 ? 2.985 -7.471 -25.267 1.00 98.81 577 ASN A N 1
ATOM 4372 C CA . ASN A 1 577 ? 3.588 -6.776 -26.404 1.00 98.81 577 ASN A CA 1
ATOM 4373 C C . ASN A 1 577 ? 4.973 -7.341 -26.741 1.00 98.81 577 ASN A C 1
ATOM 4375 O O . ASN A 1 577 ? 5.263 -7.561 -27.915 1.00 98.81 577 ASN A O 1
ATOM 4379 N N . ALA A 1 578 ? 5.790 -7.665 -25.730 1.00 98.69 578 ALA A N 1
ATOM 4380 C CA . ALA A 1 578 ? 7.054 -8.369 -25.949 1.00 98.69 578 ALA A CA 1
ATOM 4381 C C . ALA A 1 578 ? 6.831 -9.695 -26.698 1.00 98.69 578 ALA A C 1
ATOM 4383 O O . ALA A 1 578 ? 7.535 -10.001 -27.660 1.00 98.69 578 ALA A O 1
ATOM 4384 N N . ARG A 1 579 ? 5.820 -10.480 -26.290 1.00 98.56 579 ARG A N 1
ATOM 4385 C CA . ARG A 1 579 ? 5.498 -11.767 -26.931 1.00 98.56 579 ARG A CA 1
ATOM 4386 C C . ARG A 1 579 ? 5.056 -11.590 -28.378 1.00 98.56 579 ARG A C 1
ATOM 4388 O O . ARG A 1 579 ? 5.478 -12.377 -29.224 1.00 98.56 579 ARG A O 1
ATOM 4395 N N . VAL A 1 580 ? 4.214 -10.594 -28.643 1.00 98.38 580 VAL A N 1
ATOM 4396 C CA . VAL A 1 580 ? 3.712 -10.266 -29.986 1.00 98.38 580 VAL A CA 1
ATOM 4397 C C . VAL A 1 580 ? 4.858 -9.843 -30.902 1.00 98.38 580 VAL A C 1
ATOM 4399 O O . VAL A 1 580 ? 4.925 -10.307 -32.037 1.00 98.38 580 VAL A O 1
ATOM 4402 N N . TRP A 1 581 ? 5.775 -9.009 -30.403 1.00 98.12 581 TRP A N 1
ATOM 4403 C CA . TRP A 1 581 ? 6.930 -8.527 -31.161 1.00 98.12 581 TRP A CA 1
ATOM 4404 C C . TRP A 1 581 ? 7.867 -9.665 -31.593 1.00 98.12 581 TRP A C 1
ATOM 4406 O O . TRP A 1 581 ? 8.340 -9.668 -32.726 1.00 98.12 581 TRP A O 1
ATOM 4416 N N . VAL A 1 582 ? 8.080 -10.659 -30.723 1.00 97.50 582 VAL A N 1
ATOM 4417 C CA . VAL A 1 582 ? 8.912 -11.838 -31.026 1.00 97.50 582 VAL A CA 1
ATOM 4418 C C . VAL A 1 582 ? 8.285 -12.776 -32.073 1.00 97.50 582 VAL A C 1
ATOM 4420 O O . VAL A 1 582 ? 9.023 -13.389 -32.844 1.00 97.50 582 VAL A O 1
ATOM 4423 N N . GLY A 1 583 ? 6.949 -12.884 -32.133 1.00 92.88 583 GLY A N 1
ATOM 4424 C CA . GLY A 1 583 ? 6.232 -13.631 -33.187 1.00 92.88 583 GLY A CA 1
ATOM 4425 C C . GLY A 1 583 ? 5.823 -15.080 -32.906 1.00 92.88 583 GLY A C 1
ATOM 4426 O O . GLY A 1 583 ? 6.379 -15.749 -32.006 1.00 92.88 583 GLY A O 1
#

Radius of gyration: 27.76 Å; chains: 1; bounding box: 68×45×77 Å

pLDDT: mean 97.68, std 1.46, range [89.62, 98.94]

Foldseek 3Di:
DVLVLLQACLLFQFDALLQKEKEKEKEFQPPPPPGVVVSVVVCCCCPVPQCVVSNYYHPHYYYDHRQKDWDDDPNDIDIDGDHTDIDMHMDGDGPDLVLGAALADDPPLPWKFKKKQFQQLPPLACACAPVQVVVVHRHDDAADRPDSLSSNLVSVLSNVCSVVVFFRHKDWFAHQGQQVSQLVSCLNNLFEWAFEDAAALVCVSSNRGHSYTIMMTMGHPVCVVVSLVSCVVSVRNSSMDTTTTIGRAQWYWYHYPNHTNDTDGSLVVQLVVCVVVLVVLCVVWVNQQSVLVSCQSSPSPQPPADWDFLDALPPLLLVVVLVVVDAFEEELEDEPFFDFSPLVCVLLVVLRHDYDDHYPVCQVVVVDALVSGQEYEHGDGQHVPQPVHQLQVVLVVQVVDVSSLVRLLVQQPDPRHFYEAEASRLQNVLSVQVSHAQCPLFFHFAFFNGQDWDFDFAKKAFDDALALLCPSGHRIIHTFTATGGGQAGHTPDPVSVVVQVVLRFQGMFQDGSVRHGDQGPDNLPRSHPSRGAKGAGSNNRYIYGNTDLSQQQAPSSDPDDDPPHDGGDNSSSSSNSVSVSSD

Secondary structure (DSSP, 8-state):
-HHHHHHHHTTS--S-GGG-EEEEEEE-BTTSTTHHHHHHHHHHIIIIIIHHHHT-EEEEEEEE-B-EEEEEETTEEEEEEPPPEEEEEEE---S-GGG---S---SSSSSEEEEEEETTTT----TT-HHHHHTT---SPPP--S-HHHHHHHHHHHHHHHHTT-EEEEEE--TTHHHHHHHHHHHHTTSEEEEEESS-GGGHHHHHH---SEEEEEEEGGGHHHHHHHHHHTT-GGGEEEEEEEESSSEEEEEETTEEEEEEEHHHHHHHHHHHHHHHHHHHS-HHHHHHHHHHHT-TT---S--B-SS-TT--TTHHHHTTT---EEEEEE-TTB--HHHHHHHHHHTT-EEEEEEHHHHHHTSS-GGG-SEEEE--B-GGGGTTSTTHHHHHHHHTSHHHHHHHHHHHH-TT-EEEEETHHHHHHHHTTTTSTT-TTPPEEE--TTSS-EEEEEEEEEPP-S-GGGTTTTT-EEEEEEEESS-EEE-SSHHHHHHHHHTT-EEEEEB-TTS-B--STTTSSS--GGGEEEEE-TTSSEEEESSBGGGSSBGGGSSS--TT--SB-TTHHHHHHHHHHH-

Sequence (583 aa):
AVAEALTNIAAADIARLSDVRLSANWMAACGEPGEDADLYATVKAVGEEFCPALGIAIPVGKDSLSMKTVWEEGGQERRMVAPLSLIVSAFAPVRDVGATLTPQLRVDAGDTRLVLIDLGAGRNRLGGSALAQVYGRIGRDAPDCDDPQRLVNFFAAMSELRAAGQILAYHDRSDGGLFVTLAEMAFAGHCGVDASLACEAHAAAAALFSEELGAVIQVRAAELERVLSTLARHGLGELSREIGRVTAQDRVRILAGGVTVLDETRTDLHRAWSETSYRMAALRDNPECAREQYESATDPDDPGLSAQLTFAPEDDVAAPYIAKGVRPAVAIVREQGVNSHVEMAAAFHRAGFAPYDVHMTDLVAGRMRLDDFVGLTICGGFSYGDVLGAGEGWAKSILFNPRLRDAFAAFFARPDTFSLGVCNGCQMMAALRELIPGTEHWPRFVRNRSEQFEARLSLVEITPSPSVLLTGMVGSRMPIVVSHGEGRAEFRTAADLAALNERQLVCARFIDNRGRVTERYPANPNGSPEGITGITSADGRTTLLMPHPERVFRTLQHSWHPDEWGEDGPWMRLFRNARVWVG